Protein AF-C6DJ75-F1 (afdb_monomer_lite)

Secondary structure (DSSP, 8-state):
-------PPPPEEEEE-SSSHHHHHHHTEEEEEEETT---HHHHGGGG--TT-EEEEEETTEEEEEEEESSPPEEEEETTEEEEEEEEEEEEEEEEEE-STT-TTHHHHHHH--SSS-SB-TTSSB-TT-SEEEE-HHHHHHHHHHTTEEEETTEEEEPPB-TTS-BTTHHHHHTT--HHHHHHHHHHGGG--GGGGTPPPPSSEEEEETTEEE-HHHHHHHHTHHHHSSPPPGGGS--STTSHHHHHHHHTT-EEEE--S-TT--TT-EE-HHHHHHHH-TTS---TTSHHHHH-SEEEETTEEEEEEE----BTTB----EEBTT-EEEEE--TT--TTSHHHHHHHT--TTTS-EEEEEESSTTSPEEEEEEEEEEEE-TT--SSPEEEEEES-HHHHTTHHHHS-GGGSBPPP----------GGG-EEPPP-----------SSSHHHHHHHHHHHHHHHHH-HHHHHHHHHHHHHHHHHHHHHTT-HHHHTT-EE-TTT-TTSS-SEEEE-TT--EEEEEEEE-SS-TT------HHHHHHHHHTGGGEEEEEEEEEETTTTEEEEEEEES-HHHHS------------

Organism: Pectobacterium carotovorum subsp. carotovorum (strain PC1) (NCBI:txid561230)

Radius of gyration: 29.53 Å; chains: 1; bounding box: 73×80×86 Å

pLDDT: mean 77.32, std 18.32, range [25.02, 98.12]

InterPro domains:
  IPR021835 Domain of unknown function DUF3427 [PF11907] (266-400)
  IPR024975 Protein NO VEIN, C-terminal [PF13020] (475-569)
  IPR058807 ScoMcrA-like, N-terminal head domain [PF26345] (176-256)

Sequence (595 aa):
MKNKKGSQERQYFWVTNNESYHKEIPGGYLHSVVGIGTKNGYRETLNLVRENDVIFVCHAGYISDIGFAKTNAKHEIINGYNDYSVSVVFYSLKNPMRISKKSEHKNHLVAIKGKDYPPITIEGTPHQRSYISKINIDMATYIMACTSIYLDANKVINIKKDKVGRVSDFEKFLSKLTDSHVIQTLNQFPNISFENYCYKHSSTYDLIYDGKRYAPKQVLGFSVKHIINRPLVSSEFSGGDDSISFSVLRNLGFEIILKTANESLSVNNKYNREEICNLFEPNYKFTPQSGKWGVSGIVKIDKDVVFIVTLEKPHEGNPYGDSLSDDGLLNWKTQTKMSINDEFVQRLIGHDHNTSNIHLFLRYNKKDKYSYLGLLRYEWHNGNSSNPVHFKWRLINSVISRKLNDLFDSSNLVHSIPLVSDADDFDPANFFLKEEENNRKYKERTSTVYKSQREISEIDRAAADERNSNLGSQGELLVLHYEKNELIKAGRADLAEKVKQVSEMNCAAGYDILSFDSDGNEKYIEVKTTMGGKNTVFYISENEVKVSKACEEKYFIYRVYNFDVKNKTYQLFTQKGAVELNFTLSPVSYRAAIL

Structure (mmCIF, N/CA/C/O backbone):
data_AF-C6DJ75-F1
#
_entry.id   AF-C6DJ75-F1
#
loop_
_atom_site.group_PDB
_atom_site.id
_atom_site.type_symbol
_atom_site.label_atom_id
_atom_site.label_alt_id
_atom_site.label_comp_id
_atom_site.label_asym_id
_atom_site.label_entity_id
_atom_site.label_seq_id
_atom_site.pdbx_PDB_ins_code
_atom_site.Cartn_x
_atom_site.Cartn_y
_atom_site.Cartn_z
_atom_site.occupancy
_atom_site.B_iso_or_equiv
_atom_site.auth_seq_id
_atom_site.auth_comp_id
_atom_site.auth_asym_id
_atom_site.auth_atom_id
_atom_site.pdbx_PDB_model_num
ATOM 1 N N . MET A 1 1 ? 21.370 -39.497 -5.567 1.00 35.75 1 MET A N 1
ATOM 2 C CA . MET A 1 1 ? 21.537 -38.048 -5.320 1.00 35.75 1 MET A CA 1
ATOM 3 C C . MET A 1 1 ? 22.051 -37.379 -6.591 1.00 35.75 1 MET A C 1
ATOM 5 O O . MET A 1 1 ? 23.229 -37.487 -6.893 1.00 35.75 1 MET A O 1
ATOM 9 N N . LYS A 1 2 ? 21.169 -36.763 -7.390 1.00 30.33 2 LYS A N 1
ATOM 10 C CA . LYS A 1 2 ? 21.578 -35.882 -8.497 1.00 30.33 2 LYS A CA 1
ATOM 11 C C . LYS A 1 2 ? 21.629 -34.462 -7.938 1.00 30.33 2 LYS A C 1
ATOM 13 O O . LYS A 1 2 ? 20.592 -33.946 -7.530 1.00 30.33 2 LYS A O 1
ATOM 18 N N . ASN A 1 3 ? 22.818 -33.864 -7.897 1.00 28.31 3 ASN A N 1
ATOM 19 C CA . ASN A 1 3 ? 23.000 -32.447 -7.594 1.00 28.31 3 ASN A CA 1
ATOM 20 C C . ASN A 1 3 ? 22.128 -31.621 -8.550 1.00 28.31 3 ASN A C 1
ATOM 22 O O . ASN A 1 3 ? 22.396 -31.571 -9.752 1.00 28.31 3 ASN A O 1
ATOM 26 N N . LYS A 1 4 ? 21.071 -30.986 -8.026 1.00 36.44 4 LYS A N 1
ATOM 27 C CA . LYS A 1 4 ? 20.391 -29.892 -8.724 1.00 36.44 4 LYS A CA 1
ATOM 28 C C . LYS A 1 4 ? 21.443 -28.799 -8.917 1.00 36.44 4 LYS A C 1
ATOM 30 O O . LYS A 1 4 ? 21.875 -28.198 -7.938 1.00 36.44 4 LYS A O 1
ATOM 35 N N . LYS A 1 5 ? 21.877 -28.567 -10.163 1.00 36.12 5 LYS A N 1
ATOM 36 C CA . LYS A 1 5 ? 22.547 -27.317 -10.551 1.00 36.12 5 LYS A CA 1
ATOM 37 C C . LYS A 1 5 ? 21.705 -26.181 -9.967 1.00 36.12 5 LYS A C 1
ATOM 39 O O . LYS A 1 5 ? 20.521 -26.103 -10.290 1.00 36.12 5 LYS A O 1
ATOM 44 N N . GLY A 1 6 ? 22.278 -25.383 -9.067 1.00 33.84 6 GLY A N 1
ATOM 45 C CA . GLY A 1 6 ? 21.591 -24.227 -8.499 1.00 33.84 6 GLY A CA 1
ATOM 46 C C . GLY A 1 6 ? 21.081 -23.363 -9.645 1.00 33.84 6 GLY A C 1
ATOM 47 O O . GLY A 1 6 ? 21.871 -22.929 -10.482 1.00 33.84 6 GLY A O 1
ATOM 48 N N . SER A 1 7 ? 19.763 -23.190 -9.742 1.00 45.19 7 SER A N 1
ATOM 49 C CA . SER A 1 7 ? 19.177 -22.255 -10.694 1.00 45.19 7 SER A CA 1
ATOM 50 C C . SER A 1 7 ? 19.703 -20.873 -10.336 1.00 45.19 7 SER A C 1
ATOM 52 O O . SER A 1 7 ? 19.435 -20.379 -9.241 1.00 45.19 7 SER A O 1
ATOM 54 N N . GLN A 1 8 ? 20.507 -20.290 -11.216 1.00 59.53 8 GLN A N 1
ATOM 55 C CA . GLN A 1 8 ? 21.030 -18.948 -11.024 1.00 59.53 8 GLN A CA 1
ATOM 56 C C . GLN A 1 8 ? 19.851 -17.971 -10.913 1.00 59.53 8 GLN A C 1
ATOM 58 O O . GLN A 1 8 ? 18.874 -18.097 -11.651 1.00 59.53 8 GLN A O 1
ATOM 63 N N . GLU A 1 9 ? 19.910 -17.053 -9.950 1.00 76.81 9 GLU A N 1
ATOM 64 C CA . GLU A 1 9 ? 18.814 -16.122 -9.686 1.00 76.81 9 GLU A CA 1
ATOM 65 C C . GLU A 1 9 ? 18.582 -15.210 -10.900 1.00 76.81 9 GLU A C 1
ATOM 67 O O . GLU A 1 9 ? 19.518 -14.602 -11.429 1.00 76.81 9 GLU A O 1
ATOM 72 N N . ARG A 1 10 ? 17.326 -15.162 -11.356 1.00 86.88 10 ARG A N 1
ATOM 73 C CA . ARG A 1 10 ? 16.880 -14.383 -12.515 1.00 86.88 10 ARG A CA 1
ATOM 74 C C . ARG A 1 10 ? 17.125 -12.892 -12.295 1.00 86.88 10 ARG A C 1
ATOM 76 O O . ARG A 1 10 ? 16.773 -12.358 -11.242 1.00 86.88 10 ARG A O 1
ATOM 83 N N . GLN A 1 11 ? 17.663 -12.214 -13.304 1.00 95.38 11 GLN A N 1
ATOM 84 C CA . GLN A 1 11 ? 17.897 -10.773 -13.275 1.00 95.38 11 GLN A CA 1
ATOM 85 C C . GLN A 1 11 ? 16.790 -10.006 -14.000 1.00 95.38 11 GLN A C 1
ATOM 87 O O . GLN A 1 11 ? 16.045 -10.548 -14.821 1.00 95.38 11 GLN A O 1
ATOM 92 N N . TYR A 1 12 ? 16.700 -8.718 -13.674 1.00 97.12 12 TYR A N 1
ATOM 93 C CA . TYR A 1 12 ? 15.706 -7.806 -14.217 1.00 97.12 12 TYR A CA 1
ATOM 94 C C . TYR A 1 12 ? 16.401 -6.609 -14.846 1.00 97.12 12 TYR A C 1
ATOM 96 O O . TYR A 1 12 ? 17.320 -6.019 -14.268 1.00 97.12 12 TYR A O 1
ATOM 104 N N . PHE A 1 13 ? 15.931 -6.237 -16.026 1.00 97.62 13 PHE A N 1
ATOM 105 C CA 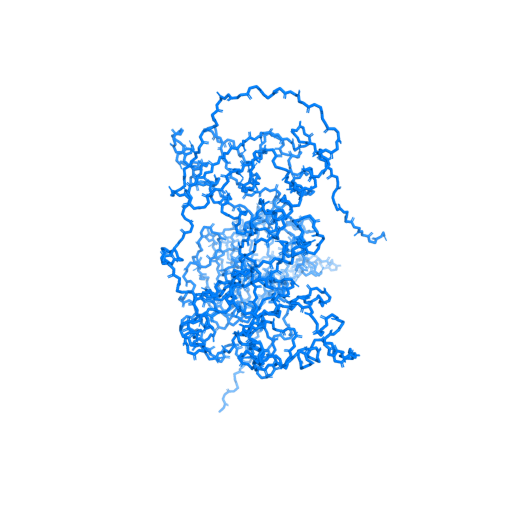. PHE A 1 13 ? 16.444 -5.125 -16.800 1.00 97.62 13 PHE A CA 1
ATOM 106 C C . PHE A 1 13 ? 15.311 -4.196 -17.205 1.00 97.62 13 PHE A C 1
ATOM 108 O O . PHE A 1 13 ? 14.163 -4.605 -17.370 1.00 97.62 13 PHE A O 1
ATOM 115 N N . TRP A 1 14 ? 15.661 -2.935 -17.383 1.00 97.25 14 TRP A N 1
ATOM 116 C CA . TRP A 1 14 ? 14.820 -1.904 -17.955 1.00 97.25 14 TRP A CA 1
ATOM 117 C C . TRP A 1 14 ? 15.489 -1.407 -19.224 1.00 97.25 14 TRP A C 1
ATOM 119 O O . TRP A 1 14 ? 16.624 -0.938 -19.171 1.00 97.25 14 TRP A O 1
ATOM 129 N N . VAL A 1 15 ? 14.781 -1.457 -20.345 1.00 95.56 15 VAL A N 1
ATOM 130 C CA . VAL A 1 15 ? 15.218 -0.876 -21.613 1.00 95.56 15 VAL A CA 1
ATOM 131 C C . VAL A 1 15 ? 14.410 0.386 -21.878 1.00 95.56 15 VAL A C 1
ATOM 133 O O . VAL A 1 15 ? 13.183 0.347 -21.882 1.00 95.56 15 VAL A O 1
ATOM 136 N N . THR A 1 16 ? 15.086 1.505 -22.120 1.00 91.94 16 THR A N 1
ATOM 137 C CA . THR A 1 16 ? 14.445 2.728 -22.613 1.00 91.94 16 THR A CA 1
ATOM 138 C C . THR A 1 16 ? 14.680 2.798 -24.113 1.00 91.94 16 THR A C 1
ATOM 140 O O . THR A 1 16 ? 15.785 3.093 -24.563 1.00 91.94 16 THR A O 1
ATOM 143 N N . ASN A 1 17 ? 13.645 2.491 -24.894 1.00 77.12 17 ASN A N 1
ATOM 144 C CA . ASN A 1 17 ? 13.762 2.365 -26.340 1.00 77.12 17 ASN A CA 1
ATOM 145 C C . ASN A 1 17 ? 12.846 3.364 -27.048 1.00 77.12 17 ASN A C 1
ATOM 147 O O . ASN A 1 17 ? 11.678 3.081 -27.297 1.00 77.12 17 ASN A O 1
ATOM 151 N N . ASN A 1 18 ? 13.357 4.556 -27.355 1.00 71.06 18 ASN A N 1
ATOM 152 C CA . ASN A 1 18 ? 12.588 5.568 -28.089 1.00 71.06 18 ASN A CA 1
ATOM 153 C C . ASN A 1 18 ? 12.922 5.603 -29.587 1.00 71.06 18 ASN A C 1
ATOM 155 O O . ASN A 1 18 ? 12.056 5.944 -30.382 1.00 71.06 18 ASN A O 1
ATOM 159 N N . GLU A 1 19 ? 14.144 5.236 -29.979 1.00 74.69 19 GLU A N 1
ATOM 160 C CA . GLU A 1 19 ? 14.626 5.389 -31.360 1.00 74.69 19 GLU A CA 1
ATOM 161 C C . GLU A 1 19 ? 14.549 4.089 -32.173 1.00 74.69 19 GLU A C 1
ATOM 163 O O . GLU A 1 19 ? 14.217 4.119 -33.358 1.00 74.69 19 GLU A O 1
ATOM 168 N N . SER A 1 20 ? 14.828 2.936 -31.555 1.00 81.38 20 SER A N 1
ATOM 169 C CA . SER A 1 20 ? 14.915 1.639 -32.239 1.00 81.38 20 SER A CA 1
ATOM 170 C C . SER A 1 20 ? 13.761 0.687 -31.914 1.00 81.38 20 SER A C 1
ATOM 172 O O . SER A 1 20 ? 13.741 -0.433 -32.425 1.00 81.38 20 SER A O 1
ATOM 174 N N . TYR A 1 21 ? 12.756 1.135 -31.153 1.00 85.12 21 TYR A N 1
ATOM 175 C CA . TYR A 1 21 ? 11.624 0.319 -30.693 1.00 85.12 21 TYR A CA 1
ATOM 176 C C . TYR A 1 21 ? 10.933 -0.423 -31.838 1.00 85.12 21 TYR A C 1
ATOM 178 O O . TYR A 1 21 ? 10.767 -1.639 -31.781 1.00 85.12 21 TYR A O 1
ATOM 186 N N . HIS A 1 22 ? 10.606 0.294 -32.917 1.00 84.19 22 HIS A N 1
ATOM 187 C CA . HIS A 1 22 ? 9.906 -0.256 -34.083 1.00 84.19 22 HIS A CA 1
ATOM 188 C C . HIS A 1 22 ? 10.720 -1.295 -34.872 1.00 84.19 22 HIS A C 1
ATOM 190 O O . HIS A 1 22 ? 10.166 -1.954 -35.748 1.00 84.19 22 HIS A O 1
ATOM 196 N N . LYS A 1 23 ? 12.017 -1.447 -34.578 1.00 89.94 23 LYS A N 1
ATOM 197 C CA . LYS A 1 23 ? 12.890 -2.467 -35.172 1.00 89.94 23 LYS A CA 1
ATOM 198 C C . LYS A 1 23 ? 13.164 -3.604 -34.188 1.00 89.94 23 LYS A C 1
ATOM 200 O O . LYS A 1 23 ? 12.959 -4.764 -34.524 1.00 89.94 23 LYS A O 1
ATOM 205 N N . GLU A 1 24 ? 13.590 -3.267 -32.974 1.00 92.44 24 GLU A N 1
ATOM 206 C CA . GLU A 1 24 ? 14.048 -4.224 -31.959 1.00 92.44 24 GLU A CA 1
ATOM 207 C C . GLU A 1 24 ? 12.913 -5.077 -31.384 1.00 92.44 24 GLU A C 1
ATOM 209 O O . GLU A 1 24 ? 13.029 -6.302 -31.328 1.00 92.44 24 GLU A O 1
ATOM 214 N N . ILE A 1 25 ? 11.790 -4.457 -31.001 1.00 92.69 25 ILE A N 1
ATOM 215 C CA . ILE A 1 25 ? 10.705 -5.179 -30.323 1.00 92.69 25 ILE A CA 1
ATOM 216 C C . ILE A 1 25 ? 9.987 -6.139 -31.283 1.00 92.69 25 ILE A C 1
ATOM 218 O O . ILE A 1 25 ? 9.894 -7.323 -30.951 1.00 92.69 25 ILE A O 1
ATOM 222 N N . PRO A 1 26 ? 9.571 -5.722 -32.500 1.00 92.00 26 PRO A N 1
ATOM 223 C CA . PRO A 1 26 ? 9.036 -6.659 -33.490 1.00 92.00 26 PRO A CA 1
ATOM 224 C C . PRO A 1 26 ? 10.080 -7.667 -33.989 1.00 92.00 26 PRO A C 1
ATOM 226 O O . PRO A 1 26 ? 9.729 -8.796 -34.321 1.00 92.00 26 PRO A O 1
ATOM 229 N N . GLY A 1 27 ? 11.359 -7.272 -34.040 1.00 93.38 27 GLY A N 1
ATOM 230 C CA . GLY A 1 27 ? 12.465 -8.130 -34.466 1.00 93.38 27 GLY A CA 1
ATOM 231 C C . GLY A 1 27 ? 12.884 -9.185 -33.438 1.00 93.38 27 GLY A C 1
ATOM 232 O O . GLY A 1 27 ? 13.605 -10.116 -33.792 1.00 93.38 27 GLY A O 1
ATOM 233 N N . GLY A 1 28 ? 12.448 -9.067 -32.179 1.00 96.38 28 GLY A N 1
ATOM 234 C CA . GLY A 1 28 ? 12.767 -10.032 -31.126 1.00 96.38 28 GLY A CA 1
ATOM 235 C C . GLY A 1 28 ? 14.237 -10.016 -30.701 1.00 96.38 28 GLY A C 1
ATOM 236 O O . GLY A 1 28 ? 14.830 -11.069 -30.436 1.00 96.38 28 GLY A O 1
ATOM 237 N N . TYR A 1 29 ? 14.856 -8.835 -30.661 1.00 96.31 29 TYR A N 1
ATOM 238 C CA . TYR A 1 29 ? 16.245 -8.685 -30.233 1.00 96.31 29 TYR A CA 1
ATOM 239 C C . TYR A 1 29 ? 16.504 -7.340 -29.549 1.00 96.31 29 TYR A C 1
ATOM 241 O O . TYR A 1 29 ? 15.742 -6.391 -29.698 1.00 96.31 29 TYR A O 1
ATOM 249 N N . LEU A 1 30 ? 17.611 -7.268 -28.813 1.00 96.50 30 LEU A N 1
ATOM 250 C CA . LEU A 1 30 ? 18.224 -6.028 -28.338 1.00 96.50 30 LEU A CA 1
ATOM 251 C C . LEU A 1 30 ? 19.648 -5.942 -28.878 1.00 96.50 30 LEU A C 1
ATOM 253 O O . LEU A 1 30 ? 20.324 -6.969 -29.000 1.00 96.50 30 LEU A O 1
ATOM 257 N N . HIS A 1 31 ? 20.101 -4.731 -29.192 1.00 94.75 31 HIS A N 1
ATOM 258 C CA . HIS A 1 31 ? 21.399 -4.493 -29.817 1.00 94.75 31 HIS A CA 1
ATOM 259 C C . HIS A 1 31 ? 22.037 -3.196 -29.319 1.00 94.75 31 HIS A C 1
ATOM 261 O O . HIS A 1 31 ? 21.387 -2.156 -29.218 1.00 94.75 31 HIS A O 1
ATOM 267 N N . SER A 1 32 ? 23.327 -3.241 -28.994 1.00 92.81 32 SER A N 1
ATOM 268 C CA . SER A 1 32 ? 24.076 -2.057 -28.583 1.00 92.81 32 SER A CA 1
ATOM 269 C C . SER A 1 32 ? 25.508 -2.081 -29.083 1.00 92.81 32 SER A C 1
ATOM 271 O O . SER A 1 32 ? 26.167 -3.111 -29.041 1.00 92.81 32 SER A O 1
ATOM 273 N N . VAL A 1 33 ? 26.007 -0.911 -29.480 1.00 91.00 33 VAL A N 1
ATOM 274 C CA . VAL A 1 33 ? 27.372 -0.725 -29.979 1.00 91.00 33 VAL A CA 1
ATOM 275 C C . VAL A 1 33 ? 28.082 0.337 -29.139 1.00 91.00 33 VAL A C 1
ATOM 277 O O . VAL A 1 33 ? 27.507 1.393 -28.856 1.00 91.00 33 VAL A O 1
ATOM 280 N N . VAL A 1 34 ? 29.322 0.062 -28.727 1.00 89.94 34 VAL A N 1
ATOM 281 C CA . VAL A 1 34 ? 30.150 0.948 -27.888 1.00 89.94 34 VAL A CA 1
ATOM 282 C C . VAL A 1 34 ? 31.573 1.014 -28.439 1.00 89.94 34 VAL A C 1
ATOM 284 O O . VAL A 1 34 ? 32.196 -0.016 -28.674 1.00 89.94 34 VAL A O 1
ATOM 287 N N . GLY A 1 35 ? 32.115 2.216 -28.646 1.00 87.25 35 GLY A N 1
ATOM 288 C CA . GLY A 1 35 ? 33.478 2.385 -29.166 1.00 87.25 35 GLY A CA 1
ATOM 289 C C . GLY A 1 35 ? 34.538 1.822 -28.216 1.00 87.25 35 GLY A C 1
ATOM 290 O O . GLY A 1 35 ? 34.429 1.974 -26.996 1.00 87.25 35 GLY A O 1
ATOM 291 N N . ILE A 1 36 ? 35.583 1.192 -28.755 1.00 81.69 36 ILE A N 1
ATOM 292 C CA . ILE A 1 36 ? 36.700 0.695 -27.940 1.00 81.69 36 ILE A CA 1
ATOM 293 C C . ILE A 1 36 ? 37.377 1.869 -27.214 1.00 81.69 36 ILE A C 1
ATOM 295 O O . ILE A 1 36 ? 37.662 2.906 -27.806 1.00 81.69 36 ILE A O 1
ATOM 299 N N . GLY A 1 37 ? 37.606 1.717 -25.906 1.00 73.44 37 GLY A N 1
ATOM 300 C CA . GLY A 1 37 ? 38.179 2.764 -25.049 1.00 73.44 37 GLY A CA 1
ATOM 301 C C . GLY A 1 37 ? 37.172 3.808 -24.549 1.00 73.44 37 GLY A C 1
ATOM 302 O O . GLY A 1 37 ? 37.518 4.613 -23.685 1.00 73.44 37 GLY A O 1
ATOM 303 N N . THR A 1 38 ? 35.920 3.776 -25.019 1.00 74.50 38 THR A N 1
ATOM 304 C CA . THR A 1 38 ? 34.827 4.591 -24.468 1.00 74.50 38 THR A CA 1
ATOM 305 C C . THR A 1 38 ? 34.076 3.805 -23.396 1.00 74.50 38 THR A C 1
ATOM 307 O O . THR A 1 38 ? 33.779 2.632 -23.594 1.00 74.50 38 THR A O 1
ATOM 310 N N . LYS A 1 39 ? 33.766 4.435 -22.256 1.00 71.81 39 LYS A N 1
ATOM 311 C CA . LYS A 1 39 ? 32.900 3.840 -21.225 1.00 71.81 39 LYS A CA 1
ATOM 312 C C . LYS A 1 39 ? 31.487 4.382 -21.384 1.00 71.81 39 LYS A C 1
ATOM 314 O O . LYS A 1 39 ? 31.267 5.586 -21.241 1.00 71.81 39 LYS A O 1
ATOM 319 N N . ASN A 1 40 ? 30.530 3.505 -21.656 1.00 76.94 40 ASN A N 1
ATOM 320 C CA . ASN A 1 40 ? 29.111 3.833 -21.689 1.00 76.94 40 ASN A CA 1
ATOM 321 C C . ASN A 1 40 ? 28.350 2.751 -20.931 1.00 76.94 40 ASN A C 1
ATOM 323 O O . ASN A 1 40 ? 27.786 1.831 -21.526 1.00 76.94 40 ASN A O 1
ATOM 327 N N . GLY A 1 41 ? 28.318 2.886 -19.604 1.00 82.75 41 GLY A N 1
ATOM 328 C CA . GLY A 1 41 ? 27.811 1.817 -18.753 1.00 82.75 41 GLY A CA 1
ATOM 329 C C . GLY A 1 41 ? 26.351 1.439 -19.004 1.00 82.75 41 GLY A C 1
ATOM 330 O O . GLY A 1 41 ? 26.005 0.283 -18.794 1.00 82.75 41 GLY A O 1
ATOM 331 N N . TYR A 1 42 ? 25.511 2.332 -19.547 1.00 90.19 42 TYR A N 1
ATOM 332 C CA . TYR A 1 42 ? 24.159 1.954 -19.981 1.00 90.19 42 TYR A CA 1
ATOM 333 C C . TYR A 1 42 ? 24.182 0.990 -21.172 1.00 90.19 42 TYR A C 1
ATOM 335 O O . TYR A 1 42 ? 23.464 0.001 -21.175 1.00 90.19 42 TYR A O 1
ATOM 343 N N . ARG A 1 43 ? 24.994 1.249 -22.202 1.00 90.50 43 ARG A N 1
ATOM 344 C CA . ARG A 1 43 ? 25.051 0.376 -23.388 1.00 90.50 43 ARG A CA 1
ATOM 345 C C . ARG A 1 43 ? 25.789 -0.933 -23.103 1.00 90.50 43 ARG A C 1
ATOM 347 O O . ARG A 1 43 ? 25.332 -1.993 -23.517 1.00 90.50 43 ARG A O 1
ATOM 354 N N . GLU A 1 44 ? 26.867 -0.868 -22.325 1.00 91.81 44 GLU A N 1
ATOM 355 C CA . GLU A 1 44 ? 27.654 -2.038 -21.909 1.00 91.81 44 GLU A CA 1
ATOM 356 C C . GLU A 1 44 ? 26.862 -2.979 -20.983 1.00 91.81 44 GLU A C 1
ATOM 358 O O . GLU A 1 44 ? 27.127 -4.181 -20.952 1.00 91.81 44 GLU A O 1
ATOM 363 N N . THR A 1 45 ? 25.843 -2.468 -20.273 1.00 93.88 45 THR A N 1
ATOM 364 C CA . THR A 1 45 ? 24.957 -3.279 -19.417 1.00 93.88 45 THR A CA 1
ATOM 365 C C . THR A 1 45 ? 24.249 -4.394 -20.194 1.00 93.88 45 THR A C 1
ATOM 367 O O . THR A 1 45 ? 23.931 -5.423 -19.596 1.00 93.88 45 THR A O 1
ATOM 370 N N . LEU A 1 46 ? 24.060 -4.263 -21.517 1.00 94.81 46 LEU A N 1
ATOM 371 C CA . LEU A 1 46 ? 23.471 -5.329 -22.337 1.00 94.81 46 LEU A CA 1
ATOM 372 C C . LEU A 1 46 ? 24.274 -6.636 -22.244 1.00 94.81 46 LEU A C 1
ATOM 374 O O . LEU A 1 46 ? 23.684 -7.711 -22.238 1.00 94.81 46 LEU A O 1
ATOM 378 N N . ASN A 1 47 ? 25.596 -6.549 -22.079 1.00 95.31 47 ASN A N 1
ATOM 379 C CA . ASN A 1 47 ? 26.478 -7.709 -21.942 1.00 95.31 47 ASN A CA 1
ATOM 380 C C . ASN A 1 47 ? 26.212 -8.539 -20.671 1.00 95.31 47 ASN A C 1
ATOM 382 O O . ASN A 1 47 ? 26.665 -9.674 -20.549 1.00 95.31 47 ASN A O 1
ATOM 386 N N . LEU A 1 48 ? 25.504 -7.971 -19.691 1.00 94.88 48 LEU A N 1
ATOM 387 C CA . LEU A 1 48 ? 25.180 -8.657 -18.441 1.00 94.88 48 LEU A CA 1
ATOM 388 C C . LEU A 1 48 ? 23.952 -9.565 -18.562 1.00 94.88 48 LEU A C 1
ATOM 390 O O . LEU A 1 48 ? 23.735 -10.378 -17.663 1.00 94.88 48 LEU A O 1
ATOM 394 N N . VAL A 1 49 ? 23.165 -9.424 -19.634 1.00 96.56 49 VAL A N 1
ATOM 395 C CA . VAL A 1 49 ? 21.916 -10.164 -19.837 1.00 96.56 49 VAL A CA 1
ATOM 396 C C . VAL A 1 49 ? 22.199 -11.641 -20.098 1.00 96.56 49 VAL A C 1
ATOM 398 O O . VAL A 1 49 ? 23.036 -12.011 -20.929 1.00 96.56 49 VAL A O 1
ATOM 401 N N . ARG A 1 50 ? 21.465 -12.498 -19.394 1.00 96.69 50 ARG A N 1
ATOM 402 C CA . ARG A 1 50 ? 21.548 -13.956 -19.468 1.00 96.69 50 ARG A CA 1
ATOM 403 C C . ARG A 1 50 ? 20.233 -14.547 -19.940 1.00 96.69 50 ARG A C 1
ATOM 405 O O . ARG A 1 50 ? 19.175 -13.927 -19.860 1.00 96.69 50 ARG A O 1
ATOM 412 N N . GLU A 1 51 ? 20.299 -15.786 -20.403 1.00 95.19 51 GLU A N 1
ATOM 413 C CA . GLU A 1 51 ? 19.109 -16.556 -20.741 1.00 95.19 51 GLU A CA 1
ATOM 414 C C . GLU A 1 51 ? 18.120 -16.593 -19.558 1.00 95.19 51 GLU A C 1
ATOM 416 O O . GLU A 1 51 ? 18.498 -16.890 -18.424 1.00 95.19 51 GLU A O 1
ATOM 421 N N . ASN A 1 52 ? 16.838 -16.352 -19.845 1.00 93.12 52 ASN A N 1
ATOM 422 C CA . ASN A 1 52 ? 15.716 -16.263 -18.899 1.00 93.12 52 ASN A CA 1
ATOM 423 C C . ASN A 1 52 ? 15.646 -14.998 -18.031 1.00 93.12 52 ASN A C 1
ATOM 425 O O . ASN A 1 52 ? 14.750 -14.920 -17.180 1.00 93.12 52 ASN A O 1
ATOM 429 N N . ASP A 1 53 ? 16.519 -14.014 -18.251 1.00 97.12 53 ASP A N 1
ATOM 430 C CA . ASP A 1 53 ? 16.369 -12.694 -17.638 1.00 97.12 53 ASP A CA 1
ATOM 431 C C . ASP A 1 53 ? 15.151 -11.952 -18.198 1.00 97.12 53 ASP A C 1
ATOM 433 O O . ASP A 1 53 ? 14.717 -12.168 -19.336 1.00 97.12 53 ASP A O 1
ATOM 437 N N . VAL A 1 54 ? 14.586 -11.080 -17.365 1.00 97.94 54 VAL A N 1
ATOM 438 C CA . VAL A 1 54 ? 13.358 -10.332 -17.652 1.00 97.94 54 VAL A CA 1
ATOM 439 C C . VAL A 1 54 ? 13.699 -8.901 -18.020 1.00 97.94 54 VAL A C 1
ATOM 441 O O . VAL A 1 54 ? 14.492 -8.249 -17.346 1.00 97.94 54 VAL A O 1
ATOM 444 N N . ILE A 1 55 ? 13.065 -8.398 -19.071 1.00 98.12 55 ILE A N 1
ATOM 445 C CA . ILE A 1 55 ? 13.328 -7.073 -19.623 1.00 98.12 55 ILE A CA 1
ATOM 446 C C . ILE A 1 55 ? 12.019 -6.292 -19.685 1.00 98.12 55 ILE A C 1
ATOM 448 O O . ILE A 1 55 ? 11.129 -6.645 -20.448 1.00 98.12 55 ILE A O 1
ATOM 452 N N . PHE A 1 56 ? 11.894 -5.214 -18.922 1.00 98.06 56 PHE A N 1
ATOM 453 C CA . PHE A 1 56 ? 10.795 -4.259 -19.061 1.00 98.06 56 PHE A CA 1
ATOM 454 C C . PHE A 1 56 ? 11.159 -3.210 -20.106 1.00 98.06 56 PHE A C 1
ATOM 456 O O . PHE A 1 56 ? 12.250 -2.642 -20.049 1.00 98.06 56 PHE A O 1
ATOM 463 N N . VAL A 1 57 ? 10.260 -2.933 -21.046 1.00 97.06 57 VAL A N 1
ATOM 464 C CA . VAL A 1 57 ? 10.506 -1.973 -22.128 1.00 97.06 57 VAL A CA 1
ATOM 465 C C . VAL A 1 57 ? 9.697 -0.714 -21.887 1.00 97.06 57 VAL A C 1
ATOM 467 O O . VAL A 1 57 ? 8.468 -0.746 -21.858 1.00 97.06 57 VAL A O 1
ATOM 470 N N . CYS A 1 58 ? 10.408 0.398 -21.733 1.00 95.06 58 CYS A N 1
ATOM 471 C CA . CYS A 1 58 ? 9.852 1.733 -21.669 1.00 95.06 58 CYS A CA 1
ATOM 472 C C . CYS A 1 58 ? 9.960 2.417 -23.037 1.00 95.06 58 CYS A C 1
ATOM 474 O O . CYS A 1 58 ? 11.063 2.718 -23.500 1.00 95.06 58 CYS A O 1
ATOM 476 N N . HIS A 1 59 ? 8.818 2.727 -23.641 1.00 90.69 59 HIS A N 1
ATOM 477 C CA . HIS A 1 59 ? 8.702 3.462 -24.898 1.00 90.69 59 HIS A CA 1
ATOM 478 C C . HIS A 1 59 ? 7.702 4.608 -24.744 1.00 90.69 59 HIS A C 1
ATOM 480 O O . HIS A 1 59 ? 6.658 4.445 -24.114 1.00 90.69 59 HIS A O 1
ATOM 486 N N . ALA A 1 60 ? 8.032 5.793 -25.268 1.00 88.75 60 ALA A N 1
ATOM 487 C CA . ALA A 1 60 ? 7.163 6.977 -25.215 1.00 88.75 60 ALA A CA 1
ATOM 488 C C . ALA A 1 60 ? 6.652 7.327 -23.795 1.00 88.75 60 ALA A C 1
ATOM 490 O O . ALA A 1 60 ? 5.560 7.865 -23.614 1.00 88.75 60 ALA A O 1
ATOM 491 N N . GLY A 1 61 ? 7.453 7.022 -22.766 1.00 89.94 61 GLY A N 1
ATOM 492 C CA . GLY A 1 61 ? 7.092 7.252 -21.365 1.00 89.94 61 GLY A CA 1
ATOM 493 C C . GLY A 1 61 ? 6.123 6.224 -20.778 1.00 89.94 61 GLY A C 1
ATOM 494 O O . GLY A 1 61 ? 5.503 6.514 -19.758 1.00 89.94 61 GLY A O 1
ATOM 495 N N . TYR A 1 62 ? 5.989 5.042 -21.376 1.00 94.12 62 TYR A N 1
ATOM 496 C CA . TYR A 1 62 ? 5.206 3.933 -20.837 1.00 94.12 62 TYR A CA 1
ATOM 497 C C . TYR A 1 62 ? 6.038 2.663 -20.786 1.00 94.12 62 TYR A C 1
ATOM 499 O O . TYR A 1 62 ? 6.695 2.325 -21.765 1.00 94.12 62 TYR A O 1
ATOM 507 N N . ILE A 1 63 ? 5.953 1.926 -19.680 1.00 96.62 63 ILE A N 1
ATOM 508 C CA . ILE A 1 63 ? 6.319 0.511 -19.685 1.00 96.62 63 ILE A CA 1
ATOM 509 C C . ILE A 1 63 ? 5.168 -0.245 -20.337 1.00 96.62 63 ILE A C 1
ATOM 511 O O . ILE A 1 63 ? 4.126 -0.444 -19.709 1.00 96.62 63 ILE A O 1
ATOM 515 N N . SER A 1 64 ? 5.343 -0.600 -21.605 1.00 95.06 64 SER A N 1
ATOM 516 C CA . SER A 1 64 ? 4.305 -1.197 -22.451 1.00 95.06 64 SER A CA 1
ATOM 517 C C . SER A 1 64 ? 4.537 -2.672 -22.734 1.00 95.06 64 SER A C 1
ATOM 519 O O . SER A 1 64 ? 3.577 -3.392 -22.988 1.00 95.06 64 SER A O 1
ATOM 521 N N . ASP A 1 65 ? 5.783 -3.135 -22.666 1.00 96.94 65 ASP A N 1
ATOM 522 C CA . ASP A 1 65 ? 6.148 -4.494 -23.050 1.00 96.94 65 ASP A CA 1
ATOM 523 C C . ASP A 1 65 ? 7.091 -5.124 -22.025 1.00 96.94 65 ASP A C 1
ATOM 525 O O . ASP A 1 65 ? 7.825 -4.448 -21.295 1.00 96.94 65 ASP A O 1
ATOM 529 N N . ILE A 1 66 ? 7.070 -6.450 -21.989 1.00 97.81 66 ILE A N 1
ATOM 530 C CA . ILE A 1 66 ? 7.960 -7.278 -21.184 1.00 97.81 66 ILE A CA 1
ATOM 531 C C . ILE A 1 66 ? 8.580 -8.363 -22.063 1.00 97.81 66 ILE A C 1
ATOM 533 O O . ILE A 1 66 ? 7.900 -8.996 -22.866 1.00 97.81 66 ILE A O 1
ATOM 537 N N . GLY A 1 67 ? 9.880 -8.574 -21.922 1.00 97.19 67 GLY A N 1
ATOM 538 C CA . GLY A 1 67 ? 10.664 -9.527 -22.689 1.00 97.19 67 GLY A CA 1
ATOM 539 C C . GLY A 1 67 ? 11.333 -10.575 -21.813 1.00 97.19 67 GLY A C 1
ATOM 540 O O . GLY A 1 67 ? 11.663 -10.311 -20.657 1.00 97.19 67 GLY A O 1
ATOM 541 N N . PHE A 1 68 ? 11.569 -11.751 -22.389 1.00 97.62 68 PHE A N 1
ATOM 542 C CA . PHE A 1 68 ? 12.401 -12.798 -21.797 1.00 97.62 68 PHE A CA 1
ATOM 543 C C . PHE A 1 68 ? 13.570 -13.099 -22.727 1.00 97.62 68 PHE A C 1
ATOM 545 O O . PHE A 1 68 ? 13.360 -13.464 -23.891 1.00 97.62 68 PHE A O 1
ATOM 552 N N . ALA A 1 69 ? 14.790 -12.956 -22.217 1.00 97.12 69 ALA A N 1
ATOM 553 C CA . ALA A 1 69 ? 15.998 -13.257 -22.971 1.00 97.12 69 ALA A CA 1
ATOM 554 C C . ALA A 1 69 ? 16.064 -14.754 -23.317 1.00 97.12 69 ALA A C 1
ATOM 556 O O . ALA A 1 69 ? 15.921 -15.621 -22.452 1.00 97.12 69 ALA A O 1
ATOM 557 N N . LYS A 1 70 ? 16.270 -15.061 -24.599 1.00 96.25 70 LYS A N 1
ATOM 558 C CA . LYS A 1 70 ? 16.404 -16.424 -25.139 1.00 96.25 70 LYS A CA 1
ATOM 559 C C . LYS A 1 70 ? 17.837 -16.921 -25.166 1.00 96.25 70 LYS A C 1
ATOM 561 O O . LYS A 1 70 ? 18.062 -18.119 -25.283 1.00 96.25 70 LYS A O 1
ATOM 566 N N . THR A 1 71 ? 18.791 -16.007 -25.094 1.00 93.50 71 THR A N 1
ATOM 567 C CA . THR A 1 71 ? 20.218 -16.304 -25.112 1.00 93.50 71 THR A CA 1
ATOM 568 C C . THR A 1 71 ? 20.920 -15.428 -24.090 1.00 93.50 71 THR A C 1
ATOM 570 O O . THR A 1 71 ? 20.419 -14.365 -23.725 1.00 93.50 71 THR A O 1
ATOM 573 N N . ASN A 1 72 ? 22.118 -15.836 -23.679 1.00 96.56 72 ASN A N 1
ATOM 574 C CA . ASN A 1 72 ? 23.062 -14.884 -23.102 1.00 96.56 72 ASN A CA 1
ATOM 575 C C . ASN A 1 72 ? 23.414 -13.814 -24.144 1.00 96.56 72 ASN A C 1
ATOM 577 O O . ASN A 1 72 ? 23.311 -14.065 -25.354 1.00 96.56 72 ASN A O 1
ATOM 581 N N . ALA A 1 73 ? 23.838 -12.643 -23.678 1.00 96.19 73 ALA A N 1
ATOM 582 C CA . ALA A 1 73 ? 24.396 -11.627 -24.552 1.00 96.19 73 ALA A CA 1
ATOM 583 C C . ALA A 1 73 ? 25.609 -12.170 -25.311 1.00 96.19 73 ALA A C 1
ATOM 585 O O . ALA A 1 73 ? 26.498 -12.803 -24.737 1.00 96.19 73 ALA A O 1
ATOM 586 N N . LYS A 1 74 ? 25.622 -11.935 -26.621 1.00 96.56 74 LYS A N 1
ATOM 587 C CA . LYS A 1 74 ? 26.795 -12.135 -27.466 1.00 96.56 74 LYS A CA 1
ATOM 588 C C . LYS A 1 74 ? 27.596 -10.845 -27.478 1.00 96.56 74 LYS A C 1
ATOM 590 O O . LYS A 1 74 ? 27.005 -9.772 -27.574 1.00 96.56 74 LYS A O 1
ATOM 595 N N . HIS A 1 75 ? 28.915 -10.972 -27.397 1.00 95.19 75 HIS A N 1
ATOM 596 C CA . HIS A 1 75 ? 29.858 -9.865 -27.496 1.00 95.19 75 HIS A CA 1
ATOM 597 C C . HIS A 1 75 ? 30.876 -10.174 -28.585 1.00 95.19 75 HIS A C 1
ATOM 599 O O . HIS A 1 75 ? 31.563 -11.194 -28.521 1.00 95.19 75 HIS A O 1
ATOM 605 N N . GLU A 1 76 ? 30.969 -9.286 -29.566 1.00 95.12 76 GLU A N 1
ATOM 606 C CA . GLU A 1 76 ? 31.944 -9.353 -30.650 1.00 95.12 76 GLU A CA 1
ATOM 607 C C . GLU A 1 76 ? 32.619 -7.986 -30.829 1.00 95.12 76 GLU A C 1
ATOM 609 O O . GLU A 1 76 ? 32.073 -6.947 -30.453 1.00 95.12 76 GLU A O 1
ATOM 614 N N . ILE A 1 77 ? 33.831 -7.976 -31.387 1.00 92.06 77 ILE A N 1
ATOM 615 C CA . ILE A 1 77 ? 34.511 -6.738 -31.776 1.00 92.06 77 ILE A CA 1
ATOM 616 C C . ILE A 1 77 ? 34.403 -6.597 -33.292 1.00 92.06 77 ILE A C 1
ATOM 618 O O . ILE A 1 77 ? 34.991 -7.386 -34.031 1.00 92.06 77 ILE A O 1
ATOM 622 N N . ILE A 1 78 ? 33.675 -5.581 -33.752 1.00 91.81 78 ILE A N 1
ATOM 623 C CA . ILE A 1 78 ? 33.405 -5.335 -35.173 1.00 91.81 78 ILE A CA 1
ATOM 624 C C . ILE A 1 78 ? 33.857 -3.916 -35.513 1.00 91.81 78 ILE A C 1
ATOM 626 O O . ILE A 1 78 ? 33.402 -2.949 -34.907 1.00 91.81 78 ILE A O 1
ATOM 630 N N . ASN A 1 79 ? 34.771 -3.775 -36.479 1.00 90.12 79 ASN A N 1
ATOM 631 C CA . ASN A 1 79 ? 35.262 -2.481 -36.978 1.00 90.12 79 ASN A CA 1
ATOM 632 C C . ASN A 1 79 ? 35.731 -1.498 -35.881 1.00 90.12 79 ASN A C 1
ATOM 634 O O . ASN A 1 79 ? 35.550 -0.289 -36.008 1.00 90.12 79 ASN A O 1
ATOM 638 N N . GLY A 1 80 ? 36.320 -2.003 -34.792 1.00 87.69 80 GLY A N 1
ATOM 639 C CA . GLY A 1 80 ? 36.794 -1.168 -33.680 1.00 87.69 80 GLY A CA 1
ATOM 640 C C . GLY A 1 80 ? 35.723 -0.784 -32.648 1.00 87.69 80 GLY A C 1
ATOM 641 O O . GLY A 1 80 ? 35.959 0.097 -31.819 1.00 87.69 80 GLY A O 1
ATOM 642 N N . TYR A 1 81 ? 34.567 -1.449 -32.667 1.00 91.50 81 TYR A N 1
ATOM 643 C CA . TYR A 1 81 ? 33.490 -1.281 -31.693 1.00 91.50 81 TYR A CA 1
ATOM 644 C C . TYR A 1 81 ? 33.189 -2.597 -30.975 1.00 91.50 81 TYR A C 1
ATOM 646 O O . TYR A 1 81 ? 33.271 -3.668 -31.571 1.00 91.50 81 TYR A O 1
ATOM 654 N N . ASN A 1 82 ? 32.810 -2.507 -29.702 1.00 92.62 82 ASN A N 1
ATOM 655 C CA . ASN A 1 82 ? 32.163 -3.589 -28.973 1.00 92.62 82 ASN A CA 1
ATOM 656 C C . ASN A 1 82 ? 30.696 -3.661 -29.401 1.00 92.62 82 ASN A C 1
ATOM 658 O O . ASN A 1 82 ? 29.946 -2.707 -29.179 1.00 92.62 82 ASN A O 1
ATOM 662 N N . ASP A 1 83 ? 30.309 -4.778 -30.002 1.00 94.94 83 ASP A N 1
ATOM 663 C CA . ASP A 1 83 ? 28.949 -5.078 -30.431 1.00 94.94 83 ASP A CA 1
ATOM 664 C C . ASP A 1 83 ? 28.320 -6.090 -29.467 1.00 94.94 83 ASP A C 1
ATOM 666 O O . ASP A 1 83 ? 28.894 -7.151 -29.206 1.00 94.94 83 ASP A O 1
ATOM 670 N N . TYR A 1 84 ? 27.165 -5.736 -28.907 1.00 95.06 84 TYR A N 1
ATOM 671 C CA . TYR A 1 84 ? 26.404 -6.558 -27.976 1.00 95.06 84 TYR A CA 1
ATOM 672 C C . TYR A 1 84 ? 25.026 -6.867 -28.553 1.00 95.06 84 TYR A C 1
ATOM 674 O O . TYR A 1 84 ? 24.286 -5.949 -28.913 1.00 95.06 84 TYR A O 1
ATOM 682 N N . SER A 1 85 ? 24.630 -8.140 -28.565 1.00 95.56 85 SER A N 1
ATOM 683 C CA . SER A 1 85 ? 23.297 -8.553 -29.026 1.00 95.56 85 SER A CA 1
ATOM 684 C C . SER A 1 85 ? 22.670 -9.640 -28.156 1.00 95.56 85 SER A C 1
ATOM 686 O O . SER A 1 85 ? 23.353 -10.520 -27.628 1.00 95.56 85 SER A O 1
ATOM 688 N N . VAL A 1 86 ? 21.345 -9.586 -28.004 1.00 97.44 86 VAL A N 1
ATOM 689 C CA . VAL A 1 86 ? 20.549 -10.567 -27.247 1.00 97.44 86 VAL A CA 1
ATOM 690 C C . VAL A 1 86 ? 19.271 -10.876 -28.021 1.00 97.44 86 VAL A C 1
ATOM 692 O O . VAL A 1 86 ? 18.571 -9.954 -28.431 1.00 97.44 86 VAL A O 1
ATOM 695 N N . SER A 1 87 ? 18.922 -12.157 -28.178 1.00 97.69 87 SER A N 1
ATOM 696 C CA . SER A 1 87 ? 17.593 -12.545 -28.673 1.00 97.69 87 SER A CA 1
ATOM 697 C C . SER A 1 87 ? 16.577 -12.525 -27.531 1.00 97.69 87 SER A C 1
ATOM 699 O O . SER A 1 87 ? 16.843 -13.051 -26.448 1.00 97.69 87 SER A O 1
ATOM 701 N N . VAL A 1 88 ? 15.409 -11.925 -27.758 1.00 97.25 88 VAL A N 1
ATOM 702 C CA . VAL A 1 88 ? 14.379 -11.697 -26.738 1.00 97.25 88 VAL A CA 1
ATOM 703 C C . VAL A 1 88 ? 13.002 -12.010 -27.312 1.00 97.25 88 VAL A C 1
ATOM 705 O O . VAL A 1 88 ? 12.688 -11.637 -28.437 1.00 97.25 88 VAL A O 1
ATOM 708 N N . VAL A 1 89 ? 12.147 -12.665 -26.527 1.00 96.94 89 VAL A N 1
ATOM 709 C CA . VAL A 1 89 ? 10.718 -12.773 -26.860 1.00 96.94 89 VAL A CA 1
ATOM 710 C C . VAL A 1 89 ? 9.940 -11.762 -26.041 1.00 96.94 89 VAL A C 1
ATOM 712 O O . VAL A 1 89 ? 9.921 -11.868 -24.814 1.00 96.94 89 VAL A O 1
ATOM 715 N N . PHE A 1 90 ? 9.310 -10.812 -26.729 1.00 96.62 90 PHE A N 1
ATOM 716 C CA . PHE A 1 90 ? 8.518 -9.738 -26.139 1.00 96.62 90 PHE A CA 1
ATOM 717 C C . PHE A 1 90 ? 7.021 -10.057 -26.116 1.00 96.62 90 PHE A C 1
ATOM 719 O O . PHE A 1 90 ? 6.494 -10.745 -26.989 1.00 96.62 90 PHE A O 1
ATOM 726 N N . TYR A 1 91 ? 6.345 -9.514 -25.109 1.00 95.94 91 TYR A N 1
ATOM 727 C CA . TYR A 1 91 ? 4.906 -9.570 -24.909 1.00 95.94 91 TYR A CA 1
ATOM 728 C C . TYR A 1 91 ? 4.406 -8.184 -24.516 1.00 95.94 91 TYR A C 1
ATOM 730 O O . TYR A 1 91 ? 4.938 -7.577 -23.584 1.00 95.94 91 TYR A O 1
ATOM 738 N N . SER A 1 92 ? 3.346 -7.716 -25.167 1.00 95.75 92 SER A N 1
ATOM 739 C CA . SER A 1 92 ? 2.701 -6.465 -24.779 1.00 95.75 92 SER A CA 1
ATOM 740 C C . SER A 1 92 ? 1.874 -6.641 -23.508 1.00 95.75 92 SER A C 1
ATOM 742 O O . SER A 1 92 ? 1.155 -7.630 -23.323 1.00 95.75 92 SER A O 1
ATOM 744 N N . LEU A 1 93 ? 1.988 -5.669 -22.611 1.00 96.75 93 LEU A N 1
ATOM 745 C CA . LEU A 1 93 ? 1.283 -5.627 -21.340 1.00 96.75 93 LEU A CA 1
ATOM 746 C C . LEU A 1 93 ? -0.132 -5.089 -21.544 1.00 96.75 93 LEU A C 1
ATOM 748 O O . LEU A 1 93 ? -0.340 -4.086 -22.222 1.00 96.75 93 LEU A O 1
ATOM 752 N N . LYS A 1 94 ? -1.115 -5.726 -20.899 1.00 95.44 94 LYS A N 1
ATOM 753 C CA . LYS A 1 94 ? -2.516 -5.275 -20.960 1.00 95.44 94 LYS A CA 1
ATOM 754 C C . LYS A 1 94 ? -2.743 -3.942 -20.251 1.00 95.44 94 LYS A C 1
ATOM 756 O O . LYS A 1 94 ? -3.613 -3.186 -20.660 1.00 95.44 94 LYS A O 1
ATOM 761 N N . ASN A 1 95 ? -1.968 -3.674 -19.200 1.00 94.06 95 ASN A N 1
ATOM 762 C CA . ASN A 1 95 ? -2.052 -2.453 -18.405 1.00 94.06 95 ASN A CA 1
ATOM 763 C C . ASN A 1 95 ? -0.679 -1.761 -18.396 1.00 94.06 95 ASN A C 1
ATOM 765 O O . ASN A 1 95 ? 0.121 -2.017 -17.494 1.00 94.06 95 ASN A O 1
ATOM 769 N N . PRO A 1 96 ? -0.361 -0.939 -19.412 1.00 95.06 96 PRO A N 1
ATOM 770 C CA . PRO A 1 96 ? 0.896 -0.202 -19.457 1.00 95.06 96 PRO A CA 1
ATOM 771 C C . PRO A 1 96 ? 1.028 0.787 -18.296 1.00 95.06 96 PRO A C 1
ATOM 773 O O . PRO A 1 96 ? 0.064 1.453 -17.919 1.00 95.06 96 PRO A O 1
ATOM 776 N N . MET A 1 97 ? 2.241 0.938 -17.766 1.00 94.50 97 MET A N 1
ATOM 777 C CA . MET A 1 97 ? 2.518 1.857 -16.657 1.00 94.50 97 MET A CA 1
ATOM 778 C C . MET A 1 97 ? 3.157 3.151 -17.159 1.00 94.50 97 MET A C 1
ATOM 780 O O . MET A 1 97 ? 4.214 3.120 -17.787 1.00 94.50 97 MET A O 1
ATOM 784 N N . ARG A 1 98 ? 2.559 4.307 -16.846 1.00 94.00 98 ARG A N 1
ATOM 785 C CA . ARG A 1 98 ? 3.081 5.618 -17.262 1.00 94.00 98 ARG A CA 1
ATOM 786 C C . ARG A 1 98 ? 4.251 6.079 -16.390 1.00 94.00 98 ARG A C 1
ATOM 788 O O . ARG A 1 98 ? 4.129 6.187 -15.170 1.00 94.00 98 ARG A O 1
ATOM 795 N N . ILE A 1 99 ? 5.341 6.486 -17.030 1.00 92.12 99 ILE A N 1
ATOM 796 C CA . ILE A 1 99 ? 6.549 7.064 -16.431 1.00 92.12 99 ILE A CA 1
ATOM 797 C C . ILE A 1 99 ? 6.674 8.519 -16.878 1.00 92.12 99 ILE A C 1
ATOM 799 O O . ILE A 1 99 ? 7.044 8.825 -18.011 1.00 92.12 99 ILE A O 1
ATOM 803 N N . SER A 1 100 ? 6.341 9.450 -15.988 1.00 87.19 100 SER A N 1
ATOM 804 C CA . SER A 1 100 ? 6.428 10.882 -16.279 1.00 87.19 100 SER A CA 1
ATOM 805 C C . SER A 1 100 ? 6.568 11.701 -14.998 1.00 87.19 100 SER A C 1
ATOM 807 O O . SER A 1 100 ? 6.294 11.199 -13.910 1.00 87.19 100 SER A O 1
ATOM 809 N N . LYS A 1 101 ? 6.883 12.997 -15.129 1.00 78.62 101 LYS A N 1
ATOM 810 C CA . LYS A 1 101 ? 6.924 13.933 -13.987 1.00 78.62 101 LYS A CA 1
ATOM 811 C C . LYS A 1 101 ? 5.601 14.012 -13.211 1.00 78.62 101 LYS A C 1
ATOM 813 O O . LYS A 1 101 ? 5.620 14.389 -12.046 1.00 78.62 101 LYS A O 1
ATOM 818 N N . LYS A 1 102 ? 4.478 13.682 -13.864 1.00 78.88 102 LYS A N 1
ATOM 819 C CA . LYS A 1 102 ? 3.118 13.686 -13.299 1.00 78.88 102 LYS A CA 1
ATOM 820 C C . LYS A 1 102 ? 2.617 12.282 -12.926 1.00 78.88 102 LYS A C 1
ATOM 822 O O . LYS A 1 102 ? 1.453 12.132 -12.585 1.00 78.88 102 LYS A O 1
ATOM 827 N N . SER A 1 103 ? 3.452 11.251 -13.063 1.00 78.44 103 SER A N 1
ATOM 828 C CA . SER A 1 103 ? 3.076 9.879 -12.709 1.00 78.44 103 SER A CA 1
ATOM 829 C C . SER A 1 103 ? 2.950 9.732 -11.194 1.00 78.44 103 SER A C 1
ATOM 831 O O . SER A 1 103 ? 3.815 10.205 -10.455 1.00 7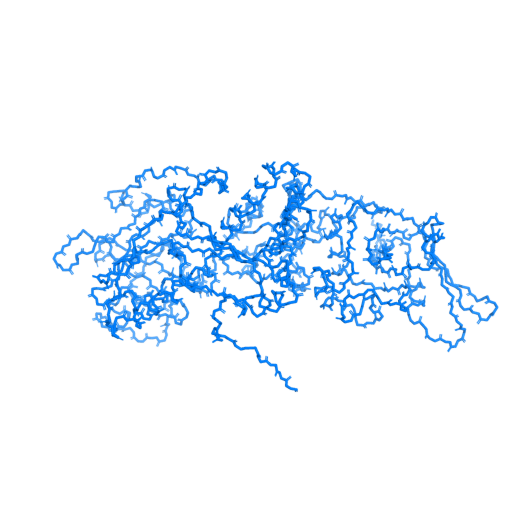8.44 103 SER A O 1
ATOM 833 N N . GLU A 1 104 ? 1.920 9.020 -10.745 1.00 78.31 104 GLU A N 1
ATOM 834 C CA . GLU A 1 104 ? 1.727 8.642 -9.340 1.00 78.31 104 GLU A CA 1
ATOM 835 C C . GLU A 1 104 ? 2.858 7.758 -8.794 1.00 78.31 104 GLU A C 1
ATOM 837 O O . GLU A 1 104 ? 3.216 7.825 -7.621 1.00 78.31 104 GLU A O 1
ATOM 842 N N . HIS A 1 105 ? 3.509 6.995 -9.670 1.00 84.44 105 HIS A N 1
ATOM 843 C CA . HIS A 1 105 ? 4.578 6.061 -9.316 1.00 84.44 105 HIS A CA 1
ATOM 844 C C . HIS A 1 105 ? 5.941 6.737 -9.112 1.00 84.44 105 HIS A C 1
ATOM 846 O O . HIS A 1 105 ? 6.873 6.127 -8.584 1.00 84.44 105 HIS A O 1
ATOM 852 N N . LYS A 1 106 ? 6.078 7.997 -9.545 1.00 83.06 106 LYS A N 1
ATOM 853 C CA . LYS A 1 106 ? 7.346 8.733 -9.643 1.00 83.06 106 LYS A CA 1
ATOM 854 C C . LYS A 1 106 ? 8.156 8.683 -8.346 1.00 83.06 106 LYS A C 1
ATOM 856 O O . LYS A 1 106 ? 9.315 8.280 -8.360 1.00 83.06 106 LYS A O 1
ATOM 861 N N . ASN A 1 107 ? 7.560 9.111 -7.235 1.00 81.56 107 ASN A N 1
ATOM 862 C CA . ASN A 1 107 ? 8.286 9.283 -5.975 1.00 81.56 107 ASN A CA 1
ATOM 863 C C . ASN A 1 107 ? 8.781 7.940 -5.426 1.00 81.56 107 ASN A C 1
ATOM 865 O O . ASN A 1 107 ? 9.913 7.847 -4.959 1.00 81.56 107 ASN A O 1
ATOM 869 N N . HIS A 1 108 ? 7.957 6.896 -5.538 1.00 85.31 108 HIS A N 1
ATOM 870 C CA . HIS A 1 108 ? 8.319 5.562 -5.078 1.00 85.31 108 HIS A CA 1
ATOM 871 C C . HIS A 1 108 ? 9.443 4.960 -5.928 1.00 85.31 108 HIS A C 1
ATOM 873 O O . HIS A 1 108 ? 10.461 4.538 -5.385 1.00 85.31 108 HIS A O 1
ATOM 879 N N . LEU A 1 109 ? 9.322 5.014 -7.261 1.00 87.56 109 LEU A N 1
ATOM 880 C CA . LEU A 1 109 ? 10.368 4.534 -8.168 1.00 87.56 109 LEU A CA 1
ATOM 881 C C . LEU A 1 109 ? 11.700 5.268 -7.948 1.00 87.56 109 LEU A C 1
ATOM 883 O O . LEU A 1 109 ? 12.755 4.640 -7.996 1.00 87.56 109 LEU A O 1
ATOM 887 N N . VAL A 1 110 ? 11.671 6.578 -7.675 1.00 87.25 110 VAL A N 1
ATOM 888 C CA . VAL A 1 110 ? 12.878 7.360 -7.351 1.00 87.25 110 VAL A CA 1
ATOM 889 C C . VAL A 1 110 ? 13.515 6.915 -6.034 1.00 87.25 110 VAL A C 1
ATOM 891 O O . VAL A 1 110 ? 14.743 6.898 -5.952 1.00 87.25 110 VAL A O 1
ATOM 894 N N . ALA A 1 111 ? 12.718 6.534 -5.034 1.00 83.88 111 ALA A N 1
ATOM 895 C CA . ALA A 1 111 ? 13.218 6.071 -3.741 1.00 83.88 111 ALA A CA 1
ATOM 896 C C . ALA A 1 111 ? 13.903 4.696 -3.826 1.00 83.88 111 ALA A C 1
ATOM 898 O O . ALA A 1 111 ? 14.915 4.482 -3.164 1.00 83.88 111 ALA A O 1
ATOM 899 N N . ILE A 1 112 ? 13.389 3.790 -4.665 1.00 87.75 112 ILE A N 1
ATOM 900 C CA . ILE A 1 112 ? 13.876 2.400 -4.750 1.00 87.75 112 ILE A CA 1
ATOM 901 C C . ILE A 1 112 ? 14.855 2.145 -5.907 1.00 87.75 112 ILE A C 1
ATOM 903 O O . ILE A 1 112 ? 15.349 1.024 -6.058 1.00 87.75 112 ILE A O 1
ATOM 907 N N . LYS A 1 113 ? 15.128 3.139 -6.766 1.00 89.56 113 LYS A N 1
ATOM 908 C CA . LYS A 1 113 ? 16.028 2.958 -7.917 1.00 89.56 113 LYS A CA 1
ATOM 909 C C . LYS A 1 113 ? 17.461 2.656 -7.471 1.00 89.56 113 LYS A C 1
ATOM 911 O O . LYS A 1 113 ? 17.967 3.225 -6.505 1.00 89.56 113 LYS A O 1
ATOM 916 N N . GLY A 1 114 ? 18.147 1.818 -8.247 1.00 85.31 114 GLY A N 1
ATOM 917 C CA . GLY A 1 114 ? 19.578 1.568 -8.073 1.00 85.31 114 GLY A CA 1
ATOM 918 C C . GLY A 1 114 ? 20.424 2.842 -8.207 1.00 85.31 114 GLY A C 1
ATOM 919 O O . GLY A 1 114 ? 20.015 3.821 -8.838 1.00 85.31 114 GLY A O 1
ATOM 920 N N . LYS A 1 115 ? 21.617 2.830 -7.600 1.00 83.19 115 LYS A N 1
ATOM 921 C CA . LYS A 1 115 ? 22.571 3.951 -7.676 1.00 83.19 115 LYS A CA 1
ATOM 922 C C . LYS A 1 115 ? 23.298 3.991 -9.019 1.00 83.19 115 LYS A C 1
ATOM 924 O O . LYS A 1 115 ? 23.433 5.062 -9.603 1.00 83.19 115 LYS A O 1
ATOM 929 N N . ASP A 1 116 ? 23.708 2.826 -9.511 1.00 85.00 116 ASP A N 1
ATOM 930 C CA . ASP A 1 116 ? 24.483 2.701 -10.741 1.00 85.00 116 ASP A CA 1
ATOM 931 C C . ASP A 1 116 ? 23.556 2.610 -11.953 1.00 85.00 116 ASP A C 1
ATOM 933 O O . ASP A 1 116 ? 22.704 1.726 -12.030 1.00 85.00 116 ASP A O 1
ATOM 937 N N . TYR A 1 117 ? 23.731 3.536 -12.899 1.00 88.88 117 TYR A N 1
ATOM 938 C CA . TYR A 1 117 ? 23.003 3.581 -14.174 1.00 88.88 117 TYR A CA 1
ATOM 939 C C . TYR A 1 117 ? 21.472 3.434 -14.036 1.00 88.88 117 TYR A C 1
ATOM 941 O O . TYR A 1 117 ? 20.879 2.548 -14.660 1.00 88.88 117 TYR A O 1
ATOM 949 N N . PRO A 1 118 ? 20.793 4.283 -13.238 1.00 92.62 118 PRO A N 1
ATOM 950 C CA . PRO A 1 118 ? 19.352 4.178 -13.041 1.00 92.62 118 PRO A CA 1
ATOM 951 C C . PRO A 1 118 ? 18.572 4.441 -14.343 1.00 92.62 118 PRO A C 1
ATOM 953 O O . PRO A 1 118 ? 18.903 5.367 -15.084 1.00 92.62 118 PRO A O 1
ATOM 956 N N . PRO A 1 119 ? 17.477 3.707 -14.607 1.00 93.88 119 PRO A N 1
ATOM 957 C CA . PRO A 1 119 ? 16.670 3.912 -15.814 1.00 93.88 119 PRO A CA 1
ATOM 958 C C . PRO A 1 119 ? 15.862 5.218 -15.802 1.00 93.88 119 PRO A C 1
ATOM 960 O O . PRO A 1 119 ? 15.342 5.635 -16.836 1.00 93.88 119 PRO A O 1
ATOM 963 N N . ILE A 1 120 ? 15.739 5.867 -14.641 1.00 93.25 120 ILE A N 1
ATOM 964 C CA . ILE A 1 120 ? 14.968 7.096 -14.438 1.00 93.25 120 ILE A CA 1
ATOM 965 C C . ILE A 1 120 ? 15.800 8.178 -13.744 1.00 93.25 120 ILE A C 1
ATOM 967 O O . ILE A 1 120 ? 16.716 7.888 -12.968 1.00 93.25 120 ILE A O 1
ATOM 971 N N . THR A 1 121 ? 15.458 9.437 -14.009 1.00 90.19 121 THR A N 1
ATOM 972 C CA . THR A 1 121 ? 16.078 10.615 -13.388 1.00 90.19 121 THR A CA 1
ATOM 973 C C . THR A 1 121 ? 15.567 10.846 -11.960 1.00 90.19 121 THR A C 1
ATOM 975 O O . THR A 1 121 ? 14.660 10.158 -11.488 1.00 90.19 121 THR A O 1
ATOM 978 N N . ILE A 1 122 ? 16.128 11.833 -11.255 1.00 83.69 122 ILE A N 1
ATOM 979 C CA . ILE A 1 122 ? 15.660 12.233 -9.913 1.00 83.69 122 ILE A CA 1
ATOM 980 C C . ILE A 1 122 ? 14.239 12.824 -9.945 1.00 83.69 122 ILE A C 1
ATOM 982 O O . ILE A 1 122 ? 13.511 12.767 -8.960 1.00 83.69 122 ILE A O 1
ATOM 986 N N . GLU A 1 123 ? 13.805 13.328 -11.100 1.00 83.75 123 GLU A N 1
ATOM 987 C CA . GLU A 1 123 ? 12.441 13.790 -11.359 1.00 83.75 123 GLU A CA 1
ATOM 988 C C . GLU A 1 123 ? 11.482 12.641 -11.716 1.00 83.75 123 GLU A C 1
ATOM 990 O O . GLU A 1 123 ? 10.296 12.894 -11.932 1.00 83.75 123 GLU A O 1
ATOM 995 N N . GLY A 1 124 ? 11.979 11.399 -11.792 1.00 84.44 124 GLY A N 1
ATOM 996 C CA . GLY A 1 124 ? 11.225 10.181 -12.107 1.00 84.44 124 GLY A CA 1
ATOM 997 C C . GLY A 1 124 ? 10.726 10.089 -13.551 1.00 84.44 124 GLY A C 1
ATOM 998 O O . GLY A 1 124 ? 9.728 9.427 -13.832 1.00 84.44 124 GLY A O 1
ATOM 999 N N . THR A 1 125 ? 11.416 10.751 -14.480 1.00 89.88 125 THR A N 1
ATOM 1000 C CA . THR A 1 125 ? 11.241 10.553 -15.929 1.00 89.88 125 THR A CA 1
ATOM 1001 C C . THR A 1 125 ? 12.238 9.538 -16.478 1.00 89.88 125 THR A C 1
ATOM 1003 O O . THR A 1 125 ? 13.317 9.414 -15.896 1.00 89.88 125 THR A O 1
ATOM 1006 N N . PRO A 1 126 ? 11.947 8.852 -17.603 1.00 90.81 126 PRO A N 1
ATOM 1007 C CA . PRO A 1 126 ? 12.921 7.972 -18.245 1.00 90.81 126 PRO A CA 1
ATOM 1008 C C . PRO A 1 126 ? 14.218 8.724 -18.557 1.00 90.81 126 PRO A C 1
ATOM 1010 O O . PRO A 1 126 ? 14.193 9.847 -19.070 1.00 90.81 126 PRO A O 1
ATOM 1013 N N . HIS A 1 127 ? 15.356 8.122 -18.230 1.00 89.06 127 HIS A N 1
ATOM 1014 C CA . HIS A 1 127 ? 16.657 8.730 -18.456 1.00 89.06 127 HIS A CA 1
ATOM 1015 C C . HIS A 1 127 ? 17.003 8.662 -19.950 1.00 89.06 127 HIS A C 1
ATOM 1017 O O . HIS A 1 127 ? 17.265 7.589 -20.478 1.00 89.06 127 HIS A O 1
ATOM 1023 N N . GLN A 1 128 ? 17.058 9.805 -20.639 1.00 80.06 128 GLN A N 1
ATOM 1024 C CA . GLN A 1 128 ? 17.187 9.849 -22.108 1.00 80.06 128 GLN A CA 1
ATOM 1025 C C . GLN A 1 128 ? 18.459 9.187 -22.664 1.00 80.06 128 GLN A C 1
ATOM 1027 O O . GLN A 1 128 ? 18.447 8.696 -23.784 1.00 80.06 128 GLN A O 1
ATOM 1032 N N . ARG A 1 129 ? 19.556 9.157 -21.893 1.00 80.75 129 ARG A N 1
ATOM 1033 C CA . ARG A 1 129 ? 20.797 8.457 -22.290 1.00 80.75 129 ARG A CA 1
ATOM 1034 C C . ARG A 1 129 ? 20.837 6.980 -21.876 1.00 80.75 129 ARG A C 1
ATOM 1036 O O . ARG A 1 129 ? 21.819 6.308 -22.174 1.00 80.75 129 ARG A O 1
ATOM 1043 N N . SER A 1 130 ? 19.834 6.503 -21.133 1.00 85.38 130 SER A N 1
ATOM 1044 C CA . SER A 1 130 ? 19.741 5.089 -20.769 1.00 85.38 130 SER A CA 1
ATOM 1045 C C . SER A 1 130 ? 19.259 4.317 -21.988 1.00 85.38 130 SER A C 1
ATOM 1047 O O . SER A 1 130 ? 18.234 4.663 -22.562 1.00 85.38 130 SER A O 1
ATOM 1049 N N . TYR A 1 131 ? 20.016 3.297 -22.389 1.00 92.69 131 TYR A N 1
ATOM 1050 C CA . TYR A 1 131 ? 19.530 2.286 -23.324 1.00 92.69 131 TYR A CA 1
ATOM 1051 C C . TYR A 1 131 ? 19.001 1.092 -22.536 1.00 92.69 131 TYR A C 1
ATOM 1053 O O . TYR A 1 131 ? 17.815 0.789 -22.605 1.00 92.69 131 TYR A O 1
ATOM 1061 N N . ILE A 1 132 ? 19.859 0.473 -21.719 1.00 94.44 132 ILE A N 1
ATOM 1062 C CA . ILE A 1 132 ? 19.491 -0.603 -20.805 1.00 94.44 132 ILE A CA 1
ATOM 1063 C C . ILE A 1 132 ? 20.101 -0.361 -19.421 1.00 94.44 132 ILE A C 1
ATOM 1065 O O . ILE A 1 132 ? 21.224 0.120 -19.283 1.00 94.44 132 ILE A O 1
ATOM 1069 N N . SER A 1 133 ? 19.338 -0.692 -18.389 1.00 95.75 133 SER A N 1
ATOM 1070 C CA . SER A 1 133 ? 19.723 -0.584 -16.986 1.00 95.75 133 SER A CA 1
ATOM 1071 C C . SER A 1 133 ? 19.352 -1.872 -16.271 1.00 95.75 133 SER A C 1
ATOM 1073 O O . SER A 1 133 ? 18.241 -2.376 -16.436 1.00 95.75 133 SER A O 1
ATOM 1075 N N . LYS A 1 134 ? 20.244 -2.392 -15.429 1.00 95.69 134 LYS A N 1
ATOM 1076 C CA . LYS A 1 134 ? 19.877 -3.451 -14.486 1.00 95.69 134 LYS A CA 1
ATOM 1077 C C . LYS A 1 134 ? 19.033 -2.841 -13.366 1.00 95.69 134 LYS A C 1
ATOM 1079 O O . LYS A 1 134 ? 19.421 -1.826 -12.791 1.00 95.69 134 LYS A O 1
ATOM 1084 N N . ILE A 1 135 ? 17.895 -3.451 -13.049 1.00 96.06 135 ILE A N 1
ATOM 1085 C CA . ILE A 1 135 ? 17.015 -3.013 -11.957 1.00 96.06 135 ILE A CA 1
ATOM 1086 C C . ILE A 1 135 ? 16.982 -4.060 -10.844 1.00 96.06 135 ILE A C 1
ATOM 1088 O O . ILE A 1 135 ? 17.207 -5.249 -11.076 1.00 96.06 135 ILE A O 1
ATOM 1092 N N . ASN A 1 136 ? 16.737 -3.611 -9.614 1.00 92.81 136 ASN A N 1
ATOM 1093 C CA . ASN A 1 136 ? 16.597 -4.512 -8.474 1.00 92.81 136 ASN A CA 1
ATOM 1094 C C . ASN A 1 136 ? 15.221 -5.206 -8.481 1.00 92.81 136 ASN A C 1
ATOM 1096 O O . ASN A 1 136 ? 14.293 -4.804 -9.189 1.00 92.81 136 ASN A O 1
ATOM 1100 N N . ILE A 1 137 ? 15.108 -6.269 -7.682 1.00 92.19 137 ILE A N 1
ATOM 1101 C CA . ILE A 1 137 ? 13.872 -7.049 -7.555 1.00 92.19 137 ILE A CA 1
ATOM 1102 C C . ILE A 1 137 ? 12.710 -6.216 -7.002 1.00 92.19 137 ILE A C 1
ATOM 1104 O O . ILE A 1 137 ? 11.567 -6.444 -7.393 1.00 92.19 137 ILE A O 1
ATOM 1108 N N . ASP A 1 138 ? 12.988 -5.233 -6.146 1.00 92.94 138 ASP A N 1
ATOM 1109 C CA . ASP A 1 138 ? 11.970 -4.364 -5.552 1.00 92.94 138 ASP A CA 1
ATOM 1110 C C . ASP A 1 138 ? 11.287 -3.514 -6.635 1.00 92.94 138 ASP A C 1
ATOM 1112 O O . ASP A 1 138 ? 10.066 -3.546 -6.786 1.00 92.94 138 ASP A O 1
ATOM 1116 N N . MET A 1 139 ? 12.078 -2.844 -7.480 1.00 94.81 139 MET A N 1
ATOM 1117 C CA . MET A 1 139 ? 11.588 -2.064 -8.618 1.00 94.81 139 MET A CA 1
ATOM 1118 C C . MET A 1 139 ? 10.882 -2.952 -9.643 1.00 94.81 139 MET A C 1
ATOM 1120 O O . MET A 1 139 ? 9.807 -2.587 -10.118 1.00 94.81 139 MET A O 1
ATOM 1124 N N . ALA A 1 140 ? 11.430 -4.131 -9.953 1.00 96.44 140 ALA A N 1
ATOM 1125 C CA . ALA A 1 140 ? 10.767 -5.092 -10.833 1.00 96.44 140 ALA A CA 1
ATOM 1126 C C . ALA A 1 140 ? 9.408 -5.544 -10.270 1.00 96.44 140 ALA A C 1
ATOM 1128 O O . ALA A 1 140 ? 8.420 -5.606 -11.003 1.00 96.44 140 ALA A O 1
ATOM 1129 N N . THR A 1 141 ? 9.332 -5.819 -8.966 1.00 95.88 141 THR A N 1
ATOM 1130 C CA . THR A 1 141 ? 8.090 -6.206 -8.287 1.00 95.88 141 THR A CA 1
ATOM 1131 C C . THR A 1 141 ? 7.061 -5.091 -8.333 1.00 95.88 141 THR A C 1
ATOM 1133 O O . THR A 1 141 ? 5.905 -5.349 -8.668 1.00 95.88 141 THR A O 1
ATOM 1136 N N . TYR A 1 142 ? 7.475 -3.857 -8.057 1.00 95.38 142 TYR A N 1
ATOM 1137 C CA . TYR A 1 142 ? 6.587 -2.706 -8.116 1.00 95.38 142 TYR A CA 1
ATOM 1138 C C . TYR A 1 142 ? 6.048 -2.476 -9.538 1.00 95.38 142 TYR A C 1
ATOM 1140 O O . TYR A 1 142 ? 4.842 -2.309 -9.712 1.00 95.38 142 TYR A O 1
ATOM 1148 N N . ILE A 1 143 ? 6.895 -2.582 -10.572 1.00 96.69 143 ILE A N 1
ATOM 1149 C CA . ILE A 1 143 ? 6.454 -2.519 -11.979 1.00 96.69 143 ILE A CA 1
ATOM 1150 C C . ILE A 1 143 ? 5.419 -3.612 -12.274 1.00 96.69 143 ILE A C 1
ATOM 1152 O O . ILE A 1 143 ? 4.375 -3.326 -12.863 1.00 96.69 143 ILE A O 1
ATOM 1156 N N . MET A 1 144 ? 5.669 -4.857 -11.857 1.00 97.12 144 MET A N 1
ATOM 1157 C CA . MET A 1 144 ? 4.724 -5.966 -12.050 1.00 97.12 144 MET A CA 1
ATOM 1158 C C . MET A 1 144 ? 3.397 -5.733 -11.319 1.00 97.12 144 MET A C 1
ATOM 1160 O O . MET A 1 144 ? 2.337 -6.049 -11.858 1.00 97.12 144 MET A O 1
ATOM 1164 N N . ALA A 1 145 ? 3.431 -5.150 -10.121 1.00 94.94 145 ALA A N 1
ATOM 1165 C CA . ALA A 1 145 ? 2.229 -4.784 -9.384 1.00 94.94 145 ALA A CA 1
ATOM 1166 C C . ALA A 1 145 ? 1.419 -3.709 -10.126 1.00 94.94 145 ALA A C 1
ATOM 1168 O O . ALA A 1 145 ? 0.224 -3.896 -10.362 1.00 94.94 145 ALA A O 1
ATOM 1169 N N . CYS A 1 146 ? 2.048 -2.619 -10.562 1.00 93.44 146 CYS A N 1
ATOM 1170 C CA . CYS A 1 146 ? 1.374 -1.541 -11.291 1.00 93.44 146 CYS A CA 1
ATOM 1171 C C . CYS A 1 146 ? 0.839 -1.987 -12.660 1.00 93.44 146 CYS A C 1
ATOM 1173 O O . CYS A 1 146 ? -0.244 -1.580 -13.069 1.00 93.44 146 CYS A O 1
ATOM 1175 N N . THR A 1 147 ? 1.547 -2.888 -13.341 1.00 95.81 147 THR A N 1
ATOM 1176 C CA . THR A 1 147 ? 1.112 -3.461 -14.630 1.00 95.81 147 THR A CA 1
ATOM 1177 C C . THR A 1 147 ? 0.163 -4.656 -14.471 1.00 95.81 147 THR A C 1
ATOM 1179 O O . THR A 1 147 ? -0.305 -5.226 -15.456 1.00 95.81 147 THR A O 1
ATOM 1182 N N . SER A 1 148 ? -0.202 -4.995 -13.228 1.00 95.44 148 SER A N 1
ATOM 1183 C CA . SER A 1 148 ? -1.150 -6.056 -12.870 1.00 95.44 148 SER A CA 1
ATOM 1184 C C . SER A 1 148 ? -0.756 -7.432 -13.405 1.00 95.44 148 SER A C 1
ATOM 1186 O O . SER A 1 148 ? -1.579 -8.152 -13.969 1.00 95.44 148 SER A O 1
ATOM 1188 N N . ILE A 1 149 ? 0.507 -7.813 -13.225 1.00 96.12 149 ILE A N 1
ATOM 1189 C CA . ILE A 1 149 ? 1.024 -9.115 -13.651 1.00 96.12 149 ILE A CA 1
ATOM 1190 C C . ILE A 1 149 ? 1.823 -9.815 -12.552 1.00 96.12 149 ILE A C 1
ATOM 1192 O O . ILE A 1 149 ? 2.216 -9.224 -11.543 1.00 96.12 149 ILE A O 1
ATOM 1196 N N . TYR A 1 150 ? 2.097 -11.092 -12.779 1.00 95.12 150 TYR A N 1
ATOM 1197 C CA . TYR A 1 150 ? 3.215 -11.815 -12.187 1.00 95.12 150 TYR A CA 1
ATOM 1198 C C . TYR A 1 150 ? 3.806 -12.784 -13.217 1.00 95.12 150 TYR A C 1
ATOM 1200 O O . TYR A 1 150 ? 3.247 -12.973 -14.302 1.00 95.12 150 TYR A O 1
ATOM 1208 N N . LEU A 1 151 ? 4.948 -13.384 -12.888 1.00 94.06 151 LEU A N 1
ATOM 1209 C CA . LEU A 1 151 ? 5.649 -14.298 -13.782 1.00 94.06 151 LEU A CA 1
ATOM 1210 C C . LEU A 1 151 ? 5.524 -15.737 -13.295 1.00 94.06 151 LEU A C 1
ATOM 1212 O O . LEU A 1 151 ? 5.838 -16.041 -12.146 1.00 94.06 151 LEU A O 1
ATOM 1216 N N . ASP A 1 152 ? 5.132 -16.632 -14.194 1.00 90.44 152 ASP A N 1
ATOM 1217 C CA . ASP A 1 152 ? 5.220 -18.075 -13.987 1.00 90.44 152 ASP A CA 1
ATOM 1218 C C . ASP A 1 152 ? 6.172 -18.658 -15.035 1.00 90.44 152 ASP A C 1
ATOM 1220 O O . ASP A 1 152 ? 5.873 -18.686 -16.232 1.00 90.44 152 ASP A O 1
ATOM 1224 N N . ALA A 1 153 ? 7.380 -19.022 -14.601 1.00 87.38 153 ALA A N 1
ATOM 1225 C CA . ALA A 1 153 ? 8.510 -19.291 -15.489 1.00 87.38 153 ALA A CA 1
ATOM 1226 C C . ALA A 1 153 ? 8.720 -18.144 -16.507 1.00 87.38 153 ALA A C 1
ATOM 1228 O O . ALA A 1 153 ? 9.012 -17.019 -16.102 1.00 87.38 153 ALA A O 1
ATOM 1229 N N . ASN A 1 154 ? 8.604 -18.408 -17.813 1.00 87.69 154 ASN A N 1
ATOM 1230 C CA . ASN A 1 154 ? 8.726 -17.410 -18.891 1.00 87.69 154 ASN A CA 1
ATOM 1231 C C . ASN A 1 154 ? 7.359 -16.989 -19.460 1.00 87.69 154 ASN A C 1
ATOM 1233 O O . ASN A 1 154 ? 7.243 -16.681 -20.648 1.00 87.69 154 ASN A O 1
ATOM 1237 N N . LYS A 1 155 ? 6.305 -17.049 -18.638 1.00 92.00 155 LYS A N 1
ATOM 1238 C CA . LYS A 1 155 ? 4.949 -16.633 -19.001 1.00 92.00 155 LYS A CA 1
ATOM 1239 C C . LYS A 1 155 ? 4.504 -15.459 -18.141 1.00 92.00 155 LYS A C 1
ATOM 1241 O O . LYS A 1 155 ? 4.729 -15.436 -16.932 1.00 92.00 155 LYS A O 1
ATOM 1246 N N . VAL A 1 156 ? 3.830 -14.513 -18.786 1.00 96.12 156 VAL A N 1
ATOM 1247 C CA . VAL A 1 156 ? 3.196 -13.365 -18.136 1.00 96.12 156 VAL A CA 1
ATOM 1248 C C . VAL A 1 156 ? 1.774 -13.751 -17.758 1.00 96.12 156 VAL A C 1
ATOM 1250 O O . VAL A 1 156 ? 0.957 -14.053 -18.631 1.00 96.12 156 VAL A O 1
ATOM 1253 N N . ILE A 1 157 ? 1.467 -13.737 -16.465 1.00 95.19 157 ILE A N 1
ATOM 1254 C CA . ILE A 1 157 ? 0.118 -13.993 -15.965 1.00 95.19 157 ILE A CA 1
ATOM 1255 C C . ILE A 1 157 ? -0.500 -12.668 -15.536 1.00 95.19 157 ILE A C 1
ATOM 1257 O O . ILE A 1 157 ? 0.089 -11.929 -14.755 1.00 95.19 157 ILE A O 1
ATOM 1261 N N . ASN A 1 158 ? -1.694 -12.370 -16.051 1.00 94.62 158 ASN A N 1
ATOM 1262 C CA . ASN A 1 158 ? -2.422 -11.152 -15.704 1.00 94.62 158 ASN A CA 1
ATOM 1263 C C . ASN A 1 158 ? -3.225 -11.364 -14.419 1.00 94.62 158 ASN A C 1
ATOM 1265 O O . ASN A 1 158 ? -3.904 -12.380 -14.262 1.00 94.62 158 ASN A O 1
ATOM 1269 N N . ILE A 1 159 ? -3.178 -10.375 -13.537 1.00 92.69 159 ILE A N 1
ATOM 1270 C CA . ILE A 1 159 ? -3.946 -10.301 -12.301 1.00 92.69 159 ILE A CA 1
ATOM 1271 C C . ILE A 1 159 ? -5.124 -9.364 -12.540 1.00 92.69 159 ILE A C 1
ATOM 1273 O O . ILE A 1 159 ? -4.958 -8.260 -13.059 1.00 92.69 159 ILE A O 1
ATOM 1277 N N . LYS A 1 160 ? -6.321 -9.801 -12.158 1.00 91.38 160 LYS A N 1
ATOM 1278 C CA . LYS A 1 160 ? -7.493 -8.930 -12.154 1.00 91.38 160 LYS A CA 1
ATOM 1279 C C . LYS A 1 160 ? -7.452 -8.030 -10.926 1.00 91.38 160 LYS A C 1
ATOM 1281 O O . LYS A 1 160 ? -7.193 -8.510 -9.819 1.00 91.38 160 LYS A O 1
ATOM 1286 N N . LYS A 1 161 ? -7.706 -6.742 -11.138 1.00 88.00 161 LYS A N 1
ATOM 1287 C CA . LYS A 1 161 ? -7.800 -5.751 -10.071 1.00 88.00 161 LYS A CA 1
ATOM 1288 C C . LYS A 1 161 ? -9.185 -5.125 -10.030 1.00 88.00 161 LYS A C 1
ATOM 1290 O O . LYS A 1 161 ? -9.828 -4.991 -11.072 1.00 88.00 161 LYS A O 1
ATOM 1295 N N . ASP A 1 162 ? -9.638 -4.788 -8.831 1.00 84.00 162 ASP A N 1
ATOM 1296 C CA . ASP A 1 162 ? -10.852 -4.013 -8.615 1.00 84.00 162 ASP A CA 1
ATOM 1297 C C . ASP A 1 162 ? -10.630 -2.522 -8.938 1.00 84.00 162 ASP A C 1
ATOM 1299 O O . ASP A 1 162 ? -9.558 -2.100 -9.381 1.00 84.00 162 ASP A O 1
ATOM 1303 N N . LYS A 1 163 ? -11.669 -1.708 -8.730 1.00 77.94 163 LYS A N 1
ATOM 1304 C CA . LYS A 1 163 ? -11.653 -0.275 -9.064 1.00 77.94 163 LYS A CA 1
ATOM 1305 C C . LYS A 1 163 ? -10.668 0.540 -8.222 1.00 77.94 163 LYS A C 1
ATOM 1307 O O . LYS A 1 163 ? -10.294 1.624 -8.659 1.00 77.94 163 LYS A O 1
ATOM 1312 N N . VAL A 1 164 ? -10.251 0.026 -7.064 1.00 76.50 164 VAL A N 1
ATOM 1313 C CA . VAL A 1 164 ? -9.285 0.667 -6.160 1.00 76.50 164 VAL A CA 1
ATOM 1314 C C . VAL A 1 164 ? -7.881 0.058 -6.279 1.00 76.50 164 VAL A C 1
ATOM 1316 O O . VAL A 1 164 ? -6.972 0.413 -5.535 1.00 76.50 164 VAL A O 1
ATOM 1319 N N . GLY A 1 165 ? -7.660 -0.839 -7.248 1.00 77.56 165 GLY A N 1
ATOM 1320 C CA . GLY A 1 165 ? -6.345 -1.412 -7.538 1.00 77.56 165 GLY A CA 1
ATOM 1321 C C . GLY A 1 165 ? -5.952 -2.604 -6.657 1.00 77.56 165 GLY A C 1
ATOM 1322 O O . GLY A 1 165 ? -4.785 -3.019 -6.684 1.00 77.56 165 GLY A O 1
ATOM 1323 N N . ARG A 1 166 ? -6.897 -3.193 -5.917 1.00 87.38 166 ARG A N 1
ATOM 1324 C CA . ARG A 1 166 ? -6.681 -4.426 -5.144 1.00 87.38 166 ARG A CA 1
ATOM 1325 C C . ARG A 1 166 ? -6.933 -5.645 -6.011 1.00 87.38 166 ARG A C 1
ATOM 1327 O O . ARG A 1 166 ? -7.672 -5.592 -6.987 1.00 87.38 166 ARG A O 1
ATOM 1334 N N . VAL A 1 167 ? -6.306 -6.761 -5.672 1.00 88.38 167 VAL A N 1
ATOM 1335 C CA . VAL A 1 167 ? -6.477 -8.024 -6.393 1.00 88.38 167 VAL A CA 1
ATOM 1336 C C . VAL A 1 167 ? -7.908 -8.528 -6.201 1.00 88.38 167 VAL A C 1
ATOM 1338 O O . VAL A 1 167 ? -8.303 -8.819 -5.080 1.00 88.38 167 VAL A O 1
ATOM 1341 N N . SER A 1 168 ? -8.686 -8.657 -7.279 1.00 83.81 168 SER A N 1
ATOM 1342 C CA . SER A 1 168 ? -10.106 -9.037 -7.174 1.00 83.81 168 SER A CA 1
ATOM 1343 C C . SER A 1 168 ? -10.290 -10.509 -6.801 1.00 83.81 168 SER A C 1
ATOM 1345 O O . SER A 1 168 ? -11.148 -10.855 -6.003 1.00 83.81 168 SER A O 1
ATOM 1347 N N . ASP A 1 169 ? -9.443 -11.387 -7.345 1.00 80.31 169 ASP A N 1
ATOM 1348 C CA . ASP A 1 169 ? -9.515 -12.836 -7.125 1.00 80.31 169 ASP A CA 1
ATOM 1349 C C . ASP A 1 169 ? -8.598 -13.252 -5.954 1.00 80.31 169 ASP A C 1
ATOM 1351 O O . ASP A 1 169 ? -7.946 -14.296 -6.002 1.00 80.31 169 ASP A O 1
ATOM 1355 N N . PHE A 1 170 ? -8.471 -12.402 -4.927 1.00 82.19 170 PHE A N 1
ATOM 1356 C CA . PHE A 1 170 ? -7.454 -12.527 -3.876 1.00 82.19 170 PHE A CA 1
ATOM 1357 C C . PHE A 1 170 ? -7.501 -13.877 -3.149 1.00 82.19 170 PHE A C 1
ATOM 1359 O O . PHE A 1 170 ? -6.472 -14.534 -2.978 1.00 82.19 170 PHE A O 1
ATOM 1366 N N . GLU A 1 171 ? -8.703 -14.350 -2.826 1.00 81.25 171 GLU A N 1
ATOM 1367 C CA . GLU A 1 171 ? -8.939 -15.650 -2.186 1.00 81.25 171 GLU A CA 1
ATOM 1368 C C . GLU A 1 171 ? -8.381 -16.820 -2.999 1.00 81.25 171 GLU A C 1
ATOM 1370 O O . GLU A 1 171 ? -7.823 -17.768 -2.444 1.00 81.25 171 GLU A O 1
ATOM 1375 N N . LYS A 1 172 ? -8.441 -16.739 -4.334 1.00 81.06 172 LYS A N 1
ATOM 1376 C CA . LYS A 1 172 ? -7.902 -17.777 -5.218 1.00 81.06 172 LYS A CA 1
ATOM 1377 C C . LYS A 1 172 ? -6.393 -17.913 -5.055 1.00 81.06 172 LYS A C 1
ATOM 1379 O O . LYS A 1 172 ? -5.880 -19.032 -5.078 1.00 81.06 172 LYS A O 1
ATOM 1384 N N . PHE A 1 173 ? -5.680 -16.801 -4.883 1.00 77.44 173 PHE A N 1
ATOM 1385 C CA . PHE A 1 173 ? -4.244 -16.831 -4.610 1.00 77.44 173 PHE A CA 1
ATOM 1386 C C . PHE A 1 173 ? -3.964 -17.449 -3.244 1.00 77.44 173 PHE A C 1
ATOM 1388 O O . PHE A 1 173 ? -3.113 -18.331 -3.134 1.00 77.44 173 PHE A O 1
ATOM 1395 N N . LEU A 1 174 ? -4.720 -17.032 -2.231 1.00 85.94 174 LEU A N 1
ATOM 1396 C CA . LEU A 1 174 ? -4.531 -17.479 -0.855 1.00 85.94 174 LEU A CA 1
ATOM 1397 C C . LEU A 1 174 ? -4.921 -18.942 -0.629 1.00 85.94 174 LEU A C 1
ATOM 1399 O O . LEU A 1 174 ? -4.345 -19.577 0.245 1.00 85.94 174 LEU A O 1
ATOM 1403 N N . SER A 1 175 ? -5.792 -19.521 -1.461 1.00 86.75 175 SER A N 1
ATOM 1404 C CA . SER A 1 175 ? -6.141 -20.951 -1.397 1.00 86.75 175 SER A CA 1
ATOM 1405 C C . SER A 1 175 ? -4.944 -21.899 -1.567 1.00 86.75 175 SER A C 1
ATOM 1407 O O . SER A 1 175 ? -5.001 -23.051 -1.147 1.00 86.75 175 SER A O 1
ATOM 1409 N N . LYS A 1 176 ? -3.851 -21.426 -2.182 1.00 91.56 176 LYS A N 1
ATOM 1410 C CA . LYS A 1 176 ? -2.598 -22.181 -2.357 1.00 91.56 176 LYS A CA 1
ATOM 1411 C C . LYS A 1 176 ? -1.566 -21.892 -1.264 1.00 91.56 176 LYS A C 1
ATOM 1413 O O . LYS A 1 176 ? -0.471 -22.457 -1.292 1.00 91.56 176 LYS A O 1
ATOM 1418 N N . LEU A 1 177 ? -1.865 -20.967 -0.354 1.00 94.56 177 LEU A N 1
ATOM 1419 C CA . LEU A 1 177 ? -0.976 -20.609 0.738 1.00 94.56 177 LEU A CA 1
ATOM 1420 C C . LEU A 1 177 ? -0.996 -21.713 1.796 1.00 94.56 177 LEU A C 1
ATOM 1422 O O . LEU A 1 177 ? -2.031 -22.306 2.073 1.00 94.56 177 LEU A O 1
ATOM 1426 N N . THR A 1 178 ? 0.169 -21.986 2.372 1.00 95.81 178 THR A N 1
ATOM 1427 C CA . THR A 1 178 ? 0.353 -22.993 3.418 1.00 95.81 178 THR A CA 1
ATOM 1428 C C . THR A 1 178 ? 1.131 -22.365 4.564 1.00 95.81 178 THR A C 1
ATOM 1430 O O . THR A 1 178 ? 1.799 -21.340 4.388 1.00 95.81 178 THR A O 1
ATOM 1433 N N . ASP A 1 179 ? 1.077 -22.993 5.728 1.00 94.62 179 ASP A N 1
ATOM 1434 C CA . ASP A 1 179 ? 1.884 -22.646 6.894 1.00 94.62 179 ASP A CA 1
ATOM 1435 C C . ASP A 1 179 ? 3.387 -22.630 6.574 1.00 94.62 179 ASP A C 1
ATOM 1437 O O . ASP A 1 179 ? 4.086 -21.686 6.938 1.00 94.62 179 ASP A O 1
ATOM 1441 N N . SER A 1 180 ? 3.878 -23.593 5.787 1.00 96.56 180 SER A N 1
ATOM 1442 C CA . SER A 1 180 ? 5.282 -23.639 5.355 1.00 96.56 180 SER A CA 1
ATOM 1443 C C . SER A 1 180 ? 5.715 -22.378 4.595 1.00 96.56 180 SER A C 1
ATOM 1445 O O . SER A 1 180 ? 6.821 -21.882 4.817 1.00 96.56 180 SER A O 1
ATOM 1447 N N . HIS A 1 181 ? 4.857 -21.816 3.735 1.00 97.25 181 HIS A N 1
ATOM 1448 C CA . HIS A 1 181 ? 5.154 -20.562 3.031 1.00 97.25 181 HIS A CA 1
ATOM 1449 C C . HIS A 1 181 ? 5.258 -19.372 3.993 1.00 97.25 181 HIS A C 1
ATOM 1451 O O . HIS A 1 181 ? 6.137 -18.517 3.845 1.00 97.25 181 HIS A O 1
ATOM 1457 N N . VAL A 1 182 ? 4.387 -19.334 5.003 1.00 96.94 182 VAL A N 1
ATOM 1458 C CA . VAL A 1 182 ? 4.409 -18.298 6.039 1.00 96.94 182 VAL A CA 1
ATOM 1459 C C . VAL A 1 182 ? 5.674 -18.414 6.889 1.00 96.94 182 VAL A C 1
ATOM 1461 O O . VAL A 1 182 ? 6.381 -17.426 7.073 1.00 96.94 182 VAL A O 1
ATOM 1464 N N . ILE A 1 183 ? 6.040 -19.623 7.319 1.00 94.56 183 ILE A N 1
ATOM 1465 C CA . ILE A 1 183 ? 7.264 -19.883 8.095 1.00 94.56 183 ILE A CA 1
ATOM 1466 C C . ILE A 1 183 ? 8.519 -19.495 7.301 1.00 94.56 183 ILE A C 1
ATOM 1468 O O . ILE A 1 183 ? 9.422 -18.855 7.842 1.00 94.56 183 ILE A O 1
ATOM 1472 N N . GLN A 1 184 ? 8.580 -19.821 6.005 1.00 95.44 184 GLN A N 1
ATOM 1473 C CA . GLN A 1 184 ? 9.687 -19.399 5.136 1.00 95.44 184 GLN A CA 1
ATOM 1474 C C . GLN A 1 184 ? 9.829 -17.872 5.093 1.00 95.44 184 GLN A C 1
ATOM 1476 O O . GLN A 1 184 ? 10.947 -17.358 5.168 1.00 95.44 184 GLN A O 1
ATOM 1481 N N . THR A 1 185 ? 8.707 -17.153 5.039 1.00 95.50 185 THR A N 1
ATOM 1482 C CA . THR A 1 185 ? 8.691 -15.686 5.086 1.00 95.50 185 THR A CA 1
ATOM 1483 C C . THR A 1 185 ? 9.158 -15.161 6.438 1.00 95.50 185 THR A C 1
ATOM 1485 O O . THR A 1 185 ? 10.001 -14.268 6.486 1.00 95.50 185 THR A O 1
ATOM 1488 N N . LEU A 1 186 ? 8.676 -15.738 7.541 1.00 92.31 186 LEU A N 1
ATOM 1489 C CA . LEU A 1 186 ? 9.059 -15.346 8.901 1.00 92.31 186 LEU A CA 1
ATOM 1490 C C . LEU A 1 186 ? 10.563 -15.523 9.158 1.00 92.31 186 LEU A C 1
ATOM 1492 O O . LEU A 1 186 ? 11.187 -14.660 9.778 1.00 92.31 186 LEU A O 1
ATOM 1496 N N . ASN A 1 187 ? 11.171 -16.574 8.602 1.00 90.75 187 ASN A N 1
ATOM 1497 C CA . ASN A 1 187 ? 12.616 -16.808 8.680 1.00 90.75 187 ASN A CA 1
ATOM 1498 C C . ASN A 1 187 ? 13.442 -15.744 7.936 1.00 90.75 187 ASN A C 1
ATOM 1500 O O . ASN A 1 187 ? 14.574 -15.462 8.324 1.00 90.75 187 ASN A O 1
ATOM 1504 N N . GLN A 1 188 ? 12.896 -15.153 6.870 1.00 89.81 188 GLN A N 1
ATOM 1505 C CA . GLN A 1 188 ? 13.560 -14.101 6.091 1.00 89.81 188 GLN A CA 1
ATOM 1506 C C . GLN A 1 188 ? 13.167 -12.687 6.530 1.00 89.81 188 GLN A C 1
ATOM 1508 O O . GLN A 1 188 ? 13.819 -11.729 6.121 1.00 89.81 188 GLN A O 1
ATOM 1513 N N . PHE A 1 189 ? 12.147 -12.557 7.381 1.00 89.19 189 PHE A N 1
ATOM 1514 C CA . PHE A 1 189 ? 11.510 -11.296 7.760 1.00 89.19 189 PHE A CA 1
ATOM 1515 C C . PHE A 1 189 ? 12.483 -10.177 8.174 1.00 89.19 189 PHE A C 1
ATOM 1517 O O . PHE A 1 189 ? 12.310 -9.061 7.688 1.00 89.19 189 PHE A O 1
ATOM 1524 N N . PRO A 1 190 ? 13.531 -10.422 8.994 1.00 83.12 190 PRO A N 1
ATOM 1525 C CA . PRO A 1 190 ? 14.465 -9.364 9.400 1.00 83.12 190 PRO A CA 1
ATOM 1526 C C . PRO A 1 190 ? 15.290 -8.765 8.251 1.00 83.12 190 PRO A C 1
ATOM 1528 O O . PRO A 1 190 ? 15.835 -7.677 8.399 1.00 83.12 190 PRO A O 1
ATOM 1531 N N . ASN A 1 191 ? 15.394 -9.468 7.120 1.00 84.88 191 ASN A N 1
ATOM 1532 C CA . ASN A 1 191 ? 16.199 -9.061 5.967 1.00 84.88 191 ASN A CA 1
ATOM 1533 C C . ASN A 1 191 ? 15.366 -8.359 4.880 1.00 84.88 191 ASN A C 1
ATOM 1535 O O . ASN A 1 191 ? 15.860 -8.145 3.773 1.00 84.88 191 ASN A O 1
ATOM 1539 N N . ILE A 1 192 ? 14.097 -8.051 5.159 1.00 83.12 192 ILE A N 1
ATOM 1540 C CA . ILE A 1 192 ? 13.164 -7.467 4.195 1.00 83.12 192 ILE A CA 1
ATOM 1541 C C . ILE A 1 192 ? 12.998 -5.968 4.465 1.00 83.12 192 ILE A C 1
ATOM 1543 O O . ILE A 1 192 ? 12.554 -5.563 5.537 1.00 83.12 192 ILE A O 1
ATOM 1547 N N . SER A 1 193 ? 13.268 -5.149 3.448 1.00 84.12 193 SER A N 1
ATOM 1548 C CA . SER A 1 193 ? 12.937 -3.718 3.428 1.00 84.12 193 SER A CA 1
ATOM 1549 C C . SER A 1 193 ? 11.481 -3.511 3.007 1.00 84.12 193 SER A C 1
ATOM 1551 O O . SER A 1 193 ? 11.170 -3.305 1.833 1.00 84.12 193 SER A O 1
ATOM 1553 N N . PHE A 1 194 ? 10.559 -3.612 3.964 1.00 82.62 194 PHE A N 1
ATOM 1554 C CA . PHE A 1 194 ? 9.110 -3.533 3.733 1.00 82.62 194 PHE A CA 1
ATOM 1555 C C . PHE A 1 194 ? 8.650 -2.196 3.125 1.00 82.62 194 PHE A C 1
ATOM 1557 O O . PHE A 1 194 ? 7.674 -2.154 2.368 1.00 82.62 194 PHE A O 1
ATOM 1564 N N . GLU A 1 195 ? 9.368 -1.112 3.404 1.00 78.69 195 GLU A N 1
ATOM 1565 C CA . GLU A 1 195 ? 9.156 0.219 2.838 1.00 78.69 195 GLU A CA 1
ATOM 1566 C C . GLU A 1 195 ? 9.258 0.239 1.303 1.00 78.69 195 GLU A C 1
ATOM 1568 O O . GLU A 1 195 ? 8.492 0.951 0.645 1.00 78.69 195 GLU A O 1
ATOM 1573 N N . ASN A 1 196 ? 10.097 -0.625 0.716 1.00 85.12 196 ASN A N 1
ATOM 1574 C CA . ASN A 1 196 ? 10.244 -0.753 -0.739 1.00 85.12 196 ASN A CA 1
ATOM 1575 C C . ASN A 1 196 ? 8.999 -1.355 -1.411 1.00 85.12 196 ASN A C 1
ATOM 1577 O O . ASN A 1 196 ? 8.886 -1.335 -2.630 1.00 85.12 196 ASN A O 1
ATOM 1581 N N . TYR A 1 197 ? 8.047 -1.860 -0.623 1.00 84.56 197 TYR A N 1
ATOM 1582 C CA . TYR A 1 197 ? 6.792 -2.463 -1.080 1.00 84.56 197 TYR A CA 1
ATOM 1583 C C . TYR A 1 197 ? 5.565 -1.702 -0.547 1.00 84.56 197 TYR A C 1
ATOM 1585 O O . TYR A 1 197 ? 4.451 -2.235 -0.493 1.00 84.56 197 TYR A O 1
ATOM 1593 N N . CYS A 1 198 ? 5.771 -0.441 -0.146 1.00 82.19 198 CYS A N 1
ATOM 1594 C CA . CYS A 1 198 ? 4.754 0.475 0.377 1.00 82.19 198 CYS A CA 1
ATOM 1595 C C . CYS A 1 198 ? 4.078 0.006 1.677 1.00 82.19 198 CYS A C 1
ATOM 1597 O O . CYS A 1 198 ? 2.967 0.444 1.993 1.00 82.19 198 CYS A O 1
ATOM 1599 N N . TYR A 1 199 ? 4.709 -0.885 2.445 1.00 76.50 199 TYR A N 1
ATOM 1600 C CA . TYR A 1 199 ? 4.195 -1.248 3.762 1.00 76.50 199 TYR A CA 1
ATOM 1601 C C . TYR A 1 199 ? 4.586 -0.210 4.806 1.00 76.50 199 TYR A C 1
ATOM 1603 O O . TYR A 1 199 ? 5.707 0.288 4.839 1.00 76.50 199 TYR A O 1
ATOM 1611 N N . LYS A 1 200 ? 3.644 0.059 5.708 1.00 65.88 200 LYS A N 1
ATOM 1612 C CA . LYS A 1 200 ? 3.882 0.782 6.958 1.00 65.88 200 LYS A CA 1
ATOM 1613 C C . LYS A 1 200 ? 4.105 -0.229 8.084 1.00 65.88 200 LYS A C 1
ATOM 1615 O O . LYS A 1 200 ? 3.755 -1.405 7.939 1.00 65.88 200 LYS A O 1
ATOM 1620 N N . HIS A 1 201 ? 4.669 0.218 9.203 1.00 55.38 201 HIS A N 1
ATOM 1621 C CA . HIS A 1 201 ? 4.726 -0.599 10.415 1.00 55.38 201 HIS A CA 1
ATOM 1622 C C . HIS A 1 201 ? 3.313 -0.959 10.889 1.00 55.38 201 HIS A C 1
ATOM 1624 O O . HIS A 1 201 ? 2.383 -0.168 10.731 1.00 55.38 201 HIS A O 1
ATOM 1630 N N . SER A 1 202 ? 3.152 -2.152 11.474 1.00 60.62 202 SER A N 1
ATOM 1631 C CA . SER A 1 202 ? 1.871 -2.524 12.081 1.00 60.62 202 SER A CA 1
ATOM 1632 C C . SER A 1 202 ? 1.562 -1.609 13.261 1.00 60.62 202 SER A C 1
ATOM 1634 O O . SER A 1 202 ? 2.395 -1.459 14.158 1.00 60.62 202 SER A O 1
ATOM 1636 N N . SER A 1 203 ? 0.366 -1.034 13.270 1.00 54.72 203 SER A N 1
ATOM 1637 C CA . SER A 1 203 ? -0.135 -0.176 14.342 1.00 54.72 203 SER A CA 1
ATOM 1638 C C . SER A 1 203 ? -0.883 -0.954 15.424 1.00 54.72 203 SER A C 1
ATOM 1640 O O . SER A 1 203 ? -0.749 -0.638 16.599 1.00 54.72 203 SER A O 1
ATOM 1642 N N . THR A 1 204 ? -1.626 -1.998 15.045 1.00 55.09 204 THR A N 1
ATOM 1643 C CA . THR A 1 204 ? -2.741 -2.497 15.877 1.00 55.09 204 THR A CA 1
ATOM 1644 C C . THR A 1 204 ? -2.598 -3.967 16.273 1.00 55.09 204 THR A C 1
ATOM 1646 O O . THR A 1 204 ? -2.942 -4.340 17.391 1.00 55.09 204 THR A O 1
ATOM 1649 N N . TYR A 1 205 ? -2.061 -4.807 15.383 1.00 74.62 205 TYR A N 1
ATOM 1650 C CA . TYR A 1 205 ? -2.004 -6.259 15.576 1.00 74.62 205 TYR A CA 1
ATOM 1651 C C . TYR A 1 205 ? -0.606 -6.817 15.330 1.00 74.62 205 TYR A C 1
ATOM 1653 O O . TYR A 1 205 ? 0.098 -6.360 14.427 1.00 74.62 205 TYR A O 1
ATOM 1661 N N . ASP A 1 206 ? -0.253 -7.856 16.073 1.00 79.31 206 ASP A N 1
ATOM 1662 C CA . ASP A 1 206 ? 0.931 -8.672 15.850 1.00 79.31 206 ASP A CA 1
ATOM 1663 C C . ASP A 1 206 ? 0.532 -10.118 15.595 1.00 79.31 206 ASP A C 1
ATOM 1665 O O . ASP A 1 206 ? -0.289 -10.688 16.307 1.00 79.31 206 ASP A O 1
ATOM 1669 N N . LEU A 1 207 ? 1.164 -10.719 14.598 1.00 86.19 207 LEU A N 1
ATOM 1670 C CA . LEU A 1 207 ? 1.242 -12.157 14.446 1.00 86.19 207 LEU A CA 1
ATOM 1671 C C . LEU A 1 207 ? 2.347 -12.665 15.370 1.00 86.19 207 LEU A C 1
ATOM 1673 O O . LEU A 1 207 ? 3.462 -12.136 15.342 1.00 86.19 207 LEU A O 1
ATOM 1677 N N . ILE A 1 208 ? 2.037 -13.683 16.166 1.00 78.44 208 ILE A N 1
ATOM 1678 C CA . ILE A 1 208 ? 2.976 -14.315 17.089 1.00 78.44 208 ILE A CA 1
ATOM 1679 C C . ILE A 1 208 ? 3.496 -15.601 16.476 1.00 78.44 208 ILE A C 1
ATOM 1681 O O . ILE A 1 208 ? 2.731 -16.464 16.045 1.00 78.44 208 ILE A O 1
ATOM 1685 N N . TYR A 1 209 ? 4.817 -15.724 16.439 1.00 82.06 209 TYR A N 1
ATOM 1686 C CA . TYR A 1 209 ? 5.483 -16.941 16.010 1.00 82.06 209 TYR A CA 1
ATOM 1687 C C . TYR A 1 209 ? 6.840 -17.057 16.698 1.00 82.06 209 TYR A C 1
ATOM 1689 O O . TYR A 1 209 ? 7.620 -16.107 16.676 1.00 82.06 209 TYR A O 1
ATOM 1697 N N . ASP A 1 210 ? 7.111 -18.207 17.319 1.00 78.50 210 ASP A N 1
ATOM 1698 C CA . ASP A 1 210 ? 8.377 -18.494 18.015 1.00 78.50 210 ASP A CA 1
ATOM 1699 C C . ASP A 1 210 ? 8.788 -17.394 19.021 1.00 78.50 210 ASP A C 1
ATOM 1701 O O . ASP A 1 210 ? 9.912 -16.894 19.034 1.00 78.50 210 ASP A O 1
ATOM 1705 N N . GLY A 1 211 ? 7.816 -16.920 19.812 1.00 60.72 211 GLY A N 1
ATOM 1706 C CA . GLY A 1 211 ? 8.014 -15.851 20.799 1.00 60.72 211 GLY A CA 1
ATOM 1707 C C . GLY A 1 211 ? 8.281 -14.457 20.213 1.00 60.72 211 GLY A C 1
ATOM 1708 O O . GLY A 1 211 ? 8.519 -13.517 20.968 1.00 60.72 211 GLY A O 1
ATOM 1709 N N . LYS A 1 212 ? 8.235 -14.289 18.886 1.00 71.56 212 LYS A N 1
ATOM 1710 C CA . LYS A 1 212 ? 8.446 -13.013 18.189 1.00 71.56 212 LYS A CA 1
ATOM 1711 C C . LYS A 1 212 ? 7.142 -12.460 17.622 1.00 71.56 212 LYS A C 1
ATOM 1713 O O . LYS A 1 212 ? 6.210 -13.198 17.306 1.00 71.56 212 LYS A O 1
ATOM 1718 N N . ARG A 1 213 ? 7.108 -11.134 17.481 1.00 76.69 213 ARG A N 1
ATOM 1719 C CA . ARG A 1 213 ? 5.972 -10.348 16.985 1.00 76.69 213 ARG A CA 1
ATOM 1720 C C . ARG A 1 213 ? 6.244 -9.843 15.574 1.00 76.69 213 ARG A C 1
ATOM 1722 O O . ARG A 1 213 ? 7.296 -9.260 15.316 1.00 76.69 213 ARG A O 1
ATOM 1729 N N . TYR A 1 214 ? 5.276 -10.025 14.684 1.00 82.75 214 TYR A N 1
ATOM 1730 C CA . TYR A 1 214 ? 5.377 -9.660 13.273 1.00 82.75 214 TYR A CA 1
ATOM 1731 C C . TYR A 1 214 ? 4.128 -8.923 12.800 1.00 82.75 214 TYR A C 1
ATOM 1733 O O . TYR A 1 214 ? 3.022 -9.215 13.234 1.00 82.75 214 TYR A O 1
ATOM 1741 N N . ALA A 1 215 ? 4.263 -8.002 11.848 1.00 85.06 215 ALA A N 1
ATOM 1742 C CA . ALA A 1 215 ? 3.110 -7.331 11.253 1.00 85.06 215 ALA A CA 1
ATOM 1743 C C . ALA A 1 215 ? 2.323 -8.301 10.342 1.00 85.06 215 ALA A C 1
ATOM 1745 O O . ALA A 1 215 ? 2.845 -8.676 9.288 1.00 85.06 215 ALA A O 1
ATOM 1746 N N . PRO A 1 216 ? 1.058 -8.663 10.641 1.00 90.44 216 PRO A N 1
ATOM 1747 C CA . PRO A 1 216 ? 0.377 -9.732 9.903 1.00 90.44 216 PRO A CA 1
ATOM 1748 C C . PRO A 1 216 ? 0.196 -9.425 8.409 1.00 90.44 216 PRO A C 1
ATOM 1750 O O . PRO A 1 216 ? 0.385 -10.294 7.560 1.00 90.44 216 PRO A O 1
ATOM 1753 N N . LYS A 1 217 ? -0.099 -8.162 8.060 1.00 89.94 217 LYS A N 1
ATOM 1754 C CA . LYS A 1 217 ? -0.247 -7.741 6.655 1.00 89.94 217 LYS A CA 1
ATOM 1755 C C . LYS A 1 217 ? 1.056 -7.921 5.864 1.00 89.94 217 LYS A C 1
ATOM 1757 O O . LYS A 1 217 ? 1.022 -8.379 4.727 1.00 89.94 217 LYS A O 1
ATOM 1762 N N . GLN A 1 218 ? 2.193 -7.585 6.477 1.00 93.12 218 GLN A N 1
ATOM 1763 C CA . GLN A 1 218 ? 3.517 -7.751 5.872 1.00 93.12 218 GLN A CA 1
ATOM 1764 C C . GLN A 1 218 ? 3.849 -9.236 5.692 1.00 93.12 218 GLN A C 1
ATOM 1766 O O . GLN A 1 218 ? 4.278 -9.640 4.613 1.00 93.12 218 GLN A O 1
ATOM 1771 N N . VAL A 1 219 ? 3.583 -10.052 6.722 1.00 94.94 219 VAL A N 1
ATOM 1772 C CA . VAL A 1 219 ? 3.789 -11.506 6.679 1.00 94.94 219 VAL A CA 1
ATOM 1773 C C . VAL A 1 219 ? 3.023 -12.119 5.509 1.00 94.94 219 VAL A C 1
ATOM 1775 O O . VAL A 1 219 ? 3.630 -12.771 4.660 1.00 94.94 219 VAL A O 1
ATOM 1778 N N . LEU A 1 220 ? 1.713 -11.872 5.405 1.00 94.81 220 LEU A N 1
ATOM 1779 C CA . LEU A 1 220 ? 0.905 -12.440 4.324 1.00 94.81 220 LEU A CA 1
ATOM 1780 C C . LEU A 1 220 ? 1.384 -11.970 2.945 1.00 94.81 220 LEU A C 1
ATOM 1782 O O . LEU A 1 220 ? 1.615 -12.795 2.062 1.00 94.81 220 LEU A O 1
ATOM 1786 N N . GLY A 1 221 ? 1.569 -10.660 2.766 1.00 94.06 221 GLY A N 1
ATOM 1787 C CA . GLY A 1 221 ? 1.939 -10.082 1.475 1.00 94.06 221 GLY A CA 1
ATOM 1788 C C . GLY A 1 221 ? 3.241 -10.640 0.900 1.00 94.06 221 GLY A C 1
ATOM 1789 O O . GLY A 1 221 ? 3.349 -10.826 -0.313 1.00 94.06 221 GLY A O 1
ATOM 1790 N N . PHE A 1 222 ? 4.199 -10.979 1.765 1.00 95.56 222 PHE A N 1
ATOM 1791 C CA . PHE A 1 222 ? 5.438 -11.639 1.358 1.00 95.56 222 PHE A CA 1
ATOM 1792 C C . PHE A 1 222 ? 5.307 -13.154 1.221 1.00 95.56 222 PHE A C 1
ATOM 1794 O O . PHE A 1 222 ? 5.917 -13.723 0.317 1.00 95.56 222 PHE A O 1
ATOM 1801 N N . SER A 1 223 ? 4.449 -13.798 2.011 1.00 96.12 223 SER A N 1
ATOM 1802 C CA . SER A 1 223 ? 4.205 -15.244 1.905 1.00 96.12 223 SER A CA 1
ATOM 1803 C C . SER A 1 223 ? 3.623 -15.640 0.546 1.00 96.12 223 SER A C 1
ATOM 1805 O O . SER A 1 223 ? 3.931 -16.707 0.013 1.00 96.12 223 SER A O 1
ATOM 1807 N N . VAL A 1 224 ? 2.859 -14.746 -0.086 1.00 93.75 224 VAL A N 1
ATOM 1808 C CA . VAL A 1 224 ? 2.313 -14.957 -1.436 1.00 93.75 224 VAL A CA 1
ATOM 1809 C C . VAL A 1 224 ? 3.408 -15.054 -2.516 1.00 93.75 224 VAL A C 1
ATOM 1811 O O . VAL A 1 224 ? 3.177 -15.672 -3.561 1.00 93.75 224 VAL A O 1
ATOM 1814 N N . LYS A 1 225 ? 4.636 -14.569 -2.262 1.00 93.06 225 LYS A N 1
ATOM 1815 C CA . LYS A 1 225 ? 5.787 -14.724 -3.176 1.00 93.06 225 LYS A CA 1
ATOM 1816 C C . LYS A 1 225 ? 6.043 -16.177 -3.558 1.00 93.06 225 LYS A C 1
ATOM 1818 O O . LYS A 1 225 ? 6.419 -16.438 -4.697 1.00 93.06 225 LYS A O 1
ATOM 1823 N N . HIS A 1 226 ? 5.800 -17.113 -2.648 1.00 92.25 226 HIS A N 1
ATOM 1824 C CA . HIS A 1 226 ? 6.002 -18.540 -2.898 1.00 92.25 226 HIS A CA 1
ATOM 1825 C C . HIS A 1 226 ? 4.971 -19.144 -3.866 1.00 92.25 226 HIS A C 1
ATOM 1827 O O . HIS A 1 226 ? 5.178 -20.238 -4.381 1.00 92.25 226 HIS A O 1
ATOM 1833 N N . ILE A 1 227 ? 3.882 -18.423 -4.145 1.00 90.69 227 ILE A N 1
ATOM 1834 C CA . ILE A 1 227 ? 2.790 -18.862 -5.021 1.00 90.69 227 ILE A CA 1
ATOM 1835 C C . ILE A 1 227 ? 2.872 -18.173 -6.385 1.00 90.69 227 ILE A C 1
ATOM 1837 O O . ILE A 1 227 ? 2.656 -18.815 -7.412 1.00 90.69 227 ILE A O 1
ATOM 1841 N N . ILE A 1 228 ? 3.156 -16.866 -6.400 1.00 90.81 228 ILE A N 1
ATOM 1842 C CA . ILE A 1 228 ? 3.110 -16.039 -7.621 1.00 90.81 228 ILE A CA 1
ATOM 1843 C C . ILE A 1 228 ? 4.479 -15.479 -8.038 1.00 90.81 228 ILE A C 1
ATOM 1845 O O . ILE A 1 228 ? 4.555 -14.610 -8.900 1.00 90.81 228 ILE A O 1
ATOM 1849 N N . ASN A 1 229 ? 5.571 -15.945 -7.429 1.00 91.69 229 ASN A N 1
ATOM 1850 C CA . ASN A 1 229 ? 6.956 -15.527 -7.703 1.00 91.69 229 ASN A CA 1
ATOM 1851 C C . ASN A 1 229 ? 7.258 -14.030 -7.493 1.00 91.69 229 ASN A C 1
ATOM 1853 O O . ASN A 1 229 ? 8.303 -13.544 -7.924 1.00 91.69 229 ASN A O 1
ATOM 1857 N N . ARG A 1 230 ? 6.383 -13.294 -6.801 1.00 93.75 230 ARG A N 1
ATOM 1858 C CA . ARG A 1 230 ? 6.641 -11.940 -6.292 1.00 93.75 230 ARG A CA 1
ATOM 1859 C C . ARG A 1 230 ? 5.802 -11.670 -5.042 1.00 93.75 230 ARG A C 1
ATOM 1861 O O . ARG A 1 230 ? 4.697 -12.205 -4.951 1.00 93.75 230 ARG A O 1
ATOM 1868 N N . PRO A 1 231 ? 6.277 -10.855 -4.091 1.00 95.19 231 PRO A N 1
ATOM 1869 C CA . PRO A 1 231 ? 5.418 -10.395 -3.012 1.00 95.19 231 PRO A CA 1
ATOM 1870 C C . PRO A 1 231 ? 4.352 -9.432 -3.557 1.00 95.19 231 PRO A C 1
ATOM 1872 O O . PRO A 1 231 ? 4.463 -8.889 -4.665 1.00 95.19 231 PRO A O 1
ATOM 1875 N N . LEU A 1 232 ? 3.308 -9.230 -2.764 1.00 93.25 232 LEU A N 1
ATOM 1876 C CA . LEU A 1 232 ? 2.295 -8.212 -3.015 1.00 93.25 232 LEU A CA 1
ATOM 1877 C C . LEU A 1 232 ? 2.748 -6.876 -2.435 1.00 93.25 232 LEU A C 1
ATOM 1879 O O . LEU A 1 232 ? 3.317 -6.835 -1.340 1.00 93.25 232 LEU A O 1
ATOM 1883 N N . VAL A 1 233 ? 2.462 -5.783 -3.138 1.00 91.94 233 VAL A N 1
ATOM 1884 C CA . VAL A 1 233 ? 2.624 -4.438 -2.563 1.00 91.94 233 VAL A CA 1
ATOM 1885 C C . VAL A 1 233 ? 1.430 -4.111 -1.666 1.00 91.94 233 VAL A C 1
ATOM 1887 O O . VAL A 1 233 ? 0.334 -4.633 -1.864 1.00 91.94 233 VAL A O 1
ATOM 1890 N N . SER A 1 234 ? 1.614 -3.244 -0.669 1.00 87.50 234 SER A N 1
ATOM 1891 C CA . SER A 1 234 ? 0.587 -2.991 0.358 1.00 87.50 234 SER A CA 1
ATOM 1892 C C . SER A 1 234 ? -0.776 -2.542 -0.197 1.00 87.50 234 SER A C 1
ATOM 1894 O O . SER A 1 234 ? -1.800 -2.845 0.412 1.00 87.50 234 SER A O 1
ATOM 1896 N N . SER A 1 235 ? -0.817 -1.840 -1.336 1.00 83.50 235 SER A N 1
ATOM 1897 C CA . SER A 1 235 ? -2.066 -1.388 -1.972 1.00 83.50 235 SER A CA 1
ATOM 1898 C C . SER A 1 235 ? -2.833 -2.499 -2.697 1.00 83.50 235 SER A C 1
ATOM 1900 O O . SER A 1 235 ? -4.008 -2.327 -2.995 1.00 83.50 235 SER A O 1
ATOM 1902 N N . GLU A 1 236 ? -2.216 -3.658 -2.949 1.00 89.81 236 GLU A N 1
ATOM 1903 C CA . GLU A 1 236 ? -2.855 -4.762 -3.675 1.00 89.81 236 GLU A CA 1
ATOM 1904 C C . GLU A 1 236 ? -3.894 -5.527 -2.840 1.00 89.81 236 GLU A C 1
ATOM 1906 O O . GLU A 1 236 ? -4.627 -6.341 -3.399 1.00 89.81 236 GLU A O 1
ATOM 1911 N N . PHE A 1 237 ? -3.973 -5.291 -1.527 1.00 87.88 237 PHE A N 1
ATOM 1912 C CA . PHE A 1 237 ? -4.909 -5.977 -0.634 1.00 87.88 237 PHE A CA 1
ATOM 1913 C C . PHE A 1 237 ? -5.107 -5.239 0.700 1.00 87.88 237 PHE A C 1
ATOM 1915 O O . PHE A 1 237 ? -4.286 -4.418 1.126 1.00 87.88 237 PHE A O 1
ATOM 1922 N N . SER A 1 238 ? -6.199 -5.555 1.396 1.00 80.25 238 SER A N 1
ATOM 1923 C CA . SER A 1 238 ? -6.514 -5.004 2.716 1.00 80.25 238 SER A CA 1
ATOM 1924 C C . SER A 1 238 ? -5.887 -5.824 3.852 1.00 80.25 238 SER A C 1
ATOM 1926 O O . SER A 1 238 ? -5.619 -7.021 3.737 1.00 80.25 238 SER A O 1
ATOM 1928 N N . GLY A 1 239 ? -5.620 -5.154 4.971 1.00 76.19 239 GLY A N 1
ATOM 1929 C CA . GLY A 1 239 ? -5.278 -5.793 6.242 1.00 76.19 239 GLY A CA 1
ATOM 1930 C C . GLY A 1 239 ? -6.241 -5.323 7.329 1.00 76.19 239 GLY A C 1
ATOM 1931 O O . GLY A 1 239 ? -6.973 -4.362 7.111 1.00 76.19 239 GLY A O 1
ATOM 1932 N N . GLY A 1 240 ? -6.221 -5.983 8.485 1.00 67.31 240 GLY A N 1
ATOM 1933 C CA . GLY A 1 240 ? -7.132 -5.707 9.599 1.00 67.31 240 GLY A CA 1
ATOM 1934 C C . GLY A 1 240 ? -7.860 -6.967 10.056 1.00 67.31 240 GLY A C 1
ATOM 1935 O O . GLY A 1 240 ? -7.819 -7.985 9.368 1.00 67.31 240 GLY A O 1
ATOM 1936 N N . ASP A 1 241 ? -8.509 -6.897 11.216 1.00 65.56 241 ASP A N 1
ATOM 1937 C CA . ASP A 1 241 ? -9.113 -8.063 11.873 1.00 65.56 241 ASP A CA 1
ATOM 1938 C C . ASP A 1 241 ? -10.158 -8.775 11.004 1.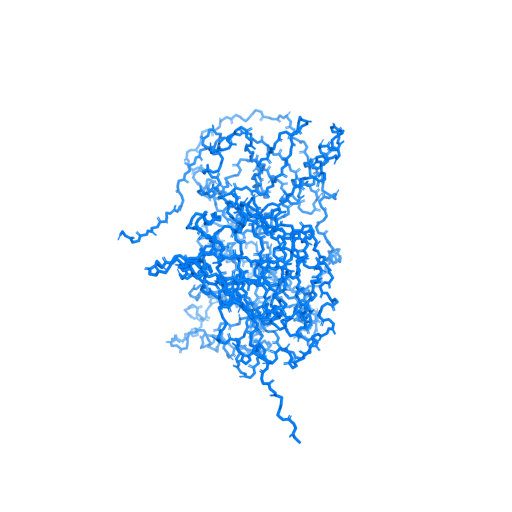00 65.56 241 ASP A C 1
ATOM 1940 O O . ASP A 1 241 ? -10.119 -9.997 10.872 1.00 65.56 241 ASP A O 1
ATOM 1944 N N . ASP A 1 242 ? -10.997 -7.985 10.330 1.00 68.81 242 ASP A N 1
ATOM 1945 C CA . ASP A 1 242 ? -12.074 -8.455 9.451 1.00 68.81 242 ASP A CA 1
ATOM 1946 C C . ASP A 1 242 ? -11.600 -8.734 8.012 1.00 68.81 242 ASP A C 1
ATOM 1948 O O . ASP A 1 242 ? -12.392 -9.045 7.125 1.00 68.81 242 ASP A O 1
ATOM 1952 N N . SER A 1 243 ? -10.296 -8.611 7.737 1.00 77.25 243 SER A N 1
ATOM 1953 C CA . SER A 1 243 ? -9.761 -8.851 6.395 1.00 77.25 243 SER A CA 1
ATOM 1954 C C . SER A 1 243 ? -9.563 -10.341 6.111 1.00 77.25 243 SER A C 1
ATOM 1956 O O . SER A 1 243 ? -9.128 -11.114 6.971 1.00 77.25 243 SER A O 1
ATOM 1958 N N . ILE A 1 244 ? -9.751 -10.722 4.842 1.00 82.31 244 ILE A N 1
ATOM 1959 C CA . ILE A 1 244 ? -9.422 -12.061 4.320 1.00 82.31 244 ILE A CA 1
ATOM 1960 C C . ILE A 1 244 ? -7.983 -12.452 4.696 1.00 82.31 244 ILE A C 1
ATOM 1962 O O . ILE A 1 244 ? -7.717 -13.590 5.074 1.00 82.31 244 ILE A O 1
ATOM 1966 N N . SER A 1 245 ? -7.058 -11.491 4.664 1.00 86.00 245 SER A N 1
ATOM 1967 C CA . SER A 1 245 ? -5.657 -11.666 5.049 1.00 86.00 245 SER A CA 1
ATOM 1968 C C . SER A 1 245 ? -5.487 -12.259 6.451 1.00 86.00 245 SER A C 1
ATOM 1970 O O . SER A 1 245 ? -4.729 -13.208 6.640 1.00 86.00 245 SER A O 1
ATOM 1972 N N . PHE A 1 246 ? -6.180 -11.711 7.451 1.00 86.56 246 PHE A N 1
ATOM 1973 C CA . PHE A 1 246 ? -6.038 -12.171 8.836 1.00 86.56 246 PHE A CA 1
ATOM 1974 C C . PHE A 1 246 ? -6.769 -13.494 9.041 1.00 86.56 246 PHE A C 1
ATOM 1976 O O . PHE A 1 246 ? -6.246 -14.378 9.719 1.00 86.56 246 PHE A O 1
ATOM 1983 N N . SER A 1 247 ? -7.929 -13.656 8.400 1.00 83.44 247 SER A N 1
ATOM 1984 C CA . SER A 1 247 ? -8.674 -14.917 8.384 1.00 83.44 247 SER A CA 1
ATOM 1985 C C . SER A 1 247 ? -7.816 -16.074 7.859 1.00 83.44 247 SER A C 1
ATOM 1987 O O . SER A 1 247 ? -7.689 -17.102 8.521 1.00 83.44 247 SER A O 1
ATOM 1989 N N . VAL A 1 248 ? -7.123 -15.888 6.731 1.00 90.06 248 VAL A N 1
ATOM 1990 C CA . VAL A 1 248 ? -6.248 -16.919 6.150 1.00 90.06 248 VAL A CA 1
ATOM 1991 C C . VAL A 1 248 ? -5.082 -17.267 7.073 1.00 90.06 248 VAL A C 1
ATOM 1993 O O . VAL A 1 248 ? -4.822 -18.447 7.288 1.00 90.06 248 VAL A O 1
ATOM 1996 N N . LEU A 1 249 ? -4.401 -16.278 7.656 1.00 91.62 249 LEU A N 1
ATOM 1997 C CA . LEU A 1 249 ? -3.305 -16.545 8.597 1.00 91.62 249 LEU A CA 1
ATOM 1998 C C . LEU A 1 249 ? -3.784 -17.341 9.822 1.00 91.62 249 LEU A C 1
ATOM 2000 O O . LEU A 1 249 ? -3.120 -18.293 10.227 1.00 91.62 249 LEU A O 1
ATOM 2004 N N . ARG A 1 250 ? -4.961 -17.012 10.363 1.00 87.38 250 ARG A N 1
ATOM 2005 C CA . ARG A 1 250 ? -5.577 -17.760 11.472 1.00 87.38 250 ARG A CA 1
ATOM 2006 C C . ARG A 1 250 ? -5.946 -19.183 11.075 1.00 87.38 250 ARG A C 1
ATOM 2008 O O . ARG A 1 250 ? -5.658 -20.110 11.823 1.00 87.38 250 ARG A O 1
ATOM 2015 N N . ASN A 1 251 ? -6.524 -19.368 9.889 1.00 87.75 251 ASN A N 1
ATOM 2016 C CA . ASN A 1 251 ? -6.881 -20.690 9.365 1.00 87.75 251 ASN A CA 1
ATOM 2017 C C . ASN A 1 251 ? -5.649 -21.574 9.120 1.00 87.75 251 ASN A C 1
ATOM 2019 O O . ASN A 1 251 ? -5.744 -22.794 9.208 1.00 87.75 251 ASN A O 1
ATOM 2023 N N . LEU A 1 252 ? -4.489 -20.965 8.855 1.00 90.75 252 LEU A N 1
ATOM 2024 C CA . LEU A 1 252 ? -3.194 -21.647 8.775 1.00 90.75 252 LEU A CA 1
ATOM 2025 C C . LEU A 1 252 ? -2.543 -21.891 10.151 1.00 90.75 252 LEU A C 1
ATOM 2027 O O . LEU A 1 252 ? -1.432 -22.411 10.207 1.00 90.75 252 LEU A O 1
ATOM 2031 N N . GLY A 1 253 ? -3.212 -21.533 11.251 1.00 86.25 253 GLY A N 1
ATOM 2032 C CA . GLY A 1 253 ? -2.767 -21.801 12.620 1.00 86.25 253 GLY A CA 1
ATOM 2033 C C . GLY A 1 253 ? -1.906 -20.709 13.257 1.00 86.25 253 GLY A C 1
ATOM 2034 O O . GLY A 1 253 ? -1.362 -20.935 14.336 1.00 86.25 253 GLY A O 1
ATOM 2035 N N . PHE A 1 254 ? -1.772 -19.531 12.638 1.00 87.50 254 PHE A N 1
ATOM 2036 C CA . PHE A 1 254 ? -1.006 -18.428 13.224 1.00 87.50 254 PHE A CA 1
ATOM 2037 C C . PHE A 1 254 ? -1.866 -17.579 14.155 1.00 87.50 254 PHE A C 1
ATOM 2039 O O . PHE A 1 254 ? -2.961 -17.132 13.802 1.00 87.50 254 PHE A O 1
ATOM 2046 N N . GLU A 1 255 ? -1.332 -17.305 15.340 1.00 83.50 255 GLU A N 1
ATOM 2047 C CA . GLU A 1 255 ? -1.982 -16.444 16.315 1.00 83.50 255 GLU A CA 1
ATOM 2048 C C . GLU A 1 255 ? -1.772 -14.974 15.939 1.00 83.50 255 GLU A C 1
ATOM 2050 O O . GLU A 1 255 ? -0.645 -14.535 15.712 1.00 83.50 255 GLU A O 1
ATOM 2055 N N . ILE A 1 256 ? -2.860 -14.204 15.881 1.00 81.69 256 ILE A N 1
ATOM 2056 C CA . ILE A 1 256 ? -2.815 -12.752 15.694 1.00 81.69 256 ILE A CA 1
ATOM 2057 C C . ILE A 1 256 ? -3.458 -12.102 16.908 1.00 81.69 256 ILE A C 1
ATOM 2059 O O . ILE A 1 256 ? -4.666 -12.239 17.118 1.00 81.69 256 ILE A O 1
ATOM 2063 N N . ILE A 1 257 ? -2.652 -11.368 17.667 1.00 65.50 257 ILE A N 1
ATOM 2064 C CA . ILE A 1 257 ? -3.061 -10.668 18.881 1.00 65.50 257 ILE A CA 1
ATOM 2065 C C . ILE A 1 257 ? -3.001 -9.158 18.687 1.00 65.50 257 ILE A C 1
ATOM 2067 O O . ILE A 1 257 ? -2.291 -8.642 17.825 1.00 65.50 257 ILE A O 1
ATOM 2071 N N . LEU A 1 258 ? -3.742 -8.428 19.512 1.00 59.94 258 LEU A N 1
ATOM 2072 C CA . LEU A 1 258 ? -3.587 -6.981 19.611 1.00 59.94 258 LEU A CA 1
ATOM 2073 C C . LEU A 1 258 ? -2.212 -6.640 20.189 1.00 59.94 258 LEU A C 1
ATOM 2075 O O . LEU A 1 258 ? -1.695 -7.338 21.067 1.00 59.94 258 LEU A O 1
ATOM 2079 N N . LYS A 1 259 ? -1.641 -5.527 19.734 1.00 61.56 259 LYS A N 1
ATOM 2080 C CA . LYS A 1 259 ? -0.484 -4.923 20.390 1.00 61.56 259 LYS A CA 1
ATOM 2081 C C . LYS A 1 259 ? -0.893 -4.433 21.776 1.00 61.56 259 LYS A C 1
ATOM 2083 O O . LYS A 1 259 ? -1.469 -3.362 21.917 1.00 61.56 259 LYS A O 1
ATOM 2088 N N . THR A 1 260 ? -0.603 -5.214 22.810 1.00 51.12 260 THR A N 1
ATOM 2089 C CA . THR A 1 260 ? -0.670 -4.747 24.195 1.00 51.12 260 THR A CA 1
ATOM 2090 C C . THR A 1 260 ? 0.704 -4.223 24.591 1.00 51.12 260 THR A C 1
ATOM 2092 O O . THR A 1 260 ? 1.713 -4.892 24.392 1.00 51.12 260 THR A O 1
ATOM 2095 N N . ALA A 1 261 ? 0.761 -3.018 25.156 1.00 44.56 261 ALA A N 1
ATOM 2096 C CA . ALA A 1 261 ? 2.013 -2.369 25.551 1.00 44.56 261 ALA A CA 1
ATOM 2097 C C . ALA A 1 261 ? 2.791 -3.095 26.679 1.00 44.56 261 ALA A C 1
ATOM 2099 O O . ALA A 1 261 ? 3.866 -2.640 27.046 1.00 44.56 261 ALA A O 1
ATOM 2100 N N . ASN A 1 262 ? 2.281 -4.211 27.226 1.00 47.94 262 ASN A N 1
ATOM 2101 C CA . ASN A 1 262 ? 2.909 -4.967 28.314 1.00 47.94 262 ASN A CA 1
ATOM 2102 C C . ASN A 1 262 ? 2.646 -6.480 28.207 1.00 47.94 262 ASN A C 1
ATOM 2104 O O . ASN A 1 262 ? 1.497 -6.914 28.117 1.00 47.94 262 ASN A O 1
ATOM 2108 N N . GLU A 1 263 ? 3.715 -7.279 28.275 1.00 45.25 263 GLU A N 1
ATOM 2109 C CA . GLU A 1 263 ? 3.723 -8.750 28.131 1.00 45.25 263 GLU A CA 1
ATOM 2110 C C . GLU A 1 263 ? 3.117 -9.510 29.334 1.00 45.25 263 GLU A C 1
ATOM 2112 O O . GLU A 1 263 ? 2.907 -10.717 29.266 1.00 45.25 263 GLU A O 1
ATOM 2117 N N . SER A 1 264 ? 2.769 -8.812 30.420 1.00 44.91 264 SER A N 1
ATOM 2118 C CA . SER A 1 264 ? 2.142 -9.356 31.639 1.00 44.91 264 SER A CA 1
ATOM 2119 C C . SER A 1 264 ? 0.617 -9.153 31.715 1.00 44.91 264 SER A C 1
ATOM 2121 O O . SER A 1 264 ? -0.042 -9.675 32.623 1.00 44.91 264 SER A O 1
ATOM 2123 N N . LEU A 1 265 ? 0.034 -8.403 30.773 1.00 59.72 265 LEU A N 1
ATOM 2124 C CA . LEU A 1 265 ? -1.400 -8.112 30.729 1.00 59.72 265 LEU A CA 1
ATOM 2125 C C . LEU A 1 265 ? -2.140 -9.231 29.984 1.00 59.72 265 LEU A C 1
ATOM 2127 O O . LEU A 1 265 ? -2.106 -9.308 28.758 1.00 59.72 265 LEU A O 1
ATOM 2131 N N . SER A 1 266 ? -2.834 -10.094 30.721 1.00 56.78 266 SER A N 1
ATOM 2132 C CA . SER A 1 266 ? -3.667 -11.157 30.147 1.00 56.78 266 SER A CA 1
ATOM 2133 C C . SER A 1 266 ? -5.134 -10.767 30.240 1.00 56.78 266 SER A C 1
ATOM 2135 O O . SER A 1 266 ? -5.637 -10.373 31.294 1.00 56.78 266 SER A O 1
ATOM 2137 N N . VAL A 1 267 ? -5.830 -10.873 29.112 1.00 57.84 267 VAL A N 1
ATOM 2138 C CA . VAL A 1 267 ? -7.285 -10.709 29.049 1.00 57.84 267 VAL A CA 1
ATOM 2139 C C . VAL A 1 267 ? -7.945 -11.686 30.031 1.00 57.84 267 VAL A C 1
ATOM 2141 O O . VAL A 1 267 ? -7.514 -12.832 30.140 1.00 57.84 267 VAL A O 1
ATOM 2144 N N . ASN A 1 268 ? -8.981 -11.227 30.738 1.00 58.16 268 ASN A N 1
ATOM 2145 C CA . ASN A 1 268 ? -9.753 -11.948 31.765 1.00 58.16 268 ASN A CA 1
ATOM 2146 C C . ASN A 1 268 ? -9.055 -12.207 33.105 1.00 58.16 268 ASN A C 1
ATOM 2148 O O . ASN A 1 268 ? -9.704 -12.694 34.034 1.00 58.16 268 ASN A O 1
ATOM 2152 N N . ASN A 1 269 ? -7.785 -11.834 33.265 1.00 71.75 269 ASN A N 1
ATOM 2153 C CA . ASN A 1 269 ? -7.174 -11.874 34.586 1.00 71.75 269 ASN A CA 1
ATOM 2154 C C . ASN A 1 269 ? -7.711 -10.752 35.482 1.00 71.75 269 ASN A C 1
ATOM 2156 O O . ASN A 1 269 ? -8.110 -9.674 35.024 1.00 71.75 269 ASN A O 1
ATOM 2160 N N . LYS A 1 270 ? -7.764 -11.053 36.783 1.00 81.81 270 LYS A N 1
ATOM 2161 C CA . LYS A 1 270 ? -8.307 -10.170 37.813 1.00 81.81 270 LYS A CA 1
ATOM 2162 C C . LYS A 1 270 ? -7.186 -9.480 38.576 1.00 81.81 270 LYS A C 1
ATOM 2164 O O . LYS A 1 270 ? -6.340 -10.147 39.167 1.00 81.81 270 LYS A O 1
ATOM 2169 N N . TYR A 1 271 ? -7.258 -8.158 38.647 1.00 86.31 271 TYR A N 1
ATOM 2170 C CA . TYR A 1 271 ? -6.237 -7.303 39.234 1.00 86.31 271 TYR A CA 1
ATOM 2171 C C . TYR A 1 271 ? -6.835 -6.344 40.273 1.00 86.31 271 TYR A C 1
ATOM 2173 O O . TYR A 1 271 ? -7.921 -5.787 40.095 1.00 86.31 271 TYR A O 1
ATOM 2181 N N . ASN A 1 272 ? -6.139 -6.136 41.385 1.00 90.50 272 ASN A N 1
ATOM 2182 C CA . ASN A 1 272 ? -6.386 -5.017 42.289 1.00 90.50 272 ASN A CA 1
ATOM 2183 C C . ASN A 1 272 ? -5.660 -3.754 41.770 1.00 90.50 272 ASN A C 1
ATOM 2185 O O . ASN A 1 272 ? -4.876 -3.815 40.828 1.00 90.50 272 ASN A O 1
ATOM 2189 N N . ARG A 1 273 ? -5.919 -2.584 42.362 1.00 89.88 273 ARG A N 1
ATOM 2190 C CA . ARG A 1 273 ? -5.354 -1.316 41.859 1.00 89.88 273 ARG A CA 1
ATOM 2191 C C . ARG A 1 273 ? -3.828 -1.213 41.996 1.00 89.88 273 ARG A C 1
ATOM 2193 O O . ARG A 1 273 ? -3.214 -0.524 41.190 1.00 89.88 273 ARG A O 1
ATOM 2200 N N . GLU A 1 274 ? -3.236 -1.889 42.976 1.00 89.50 274 GLU A N 1
ATOM 2201 C CA . GLU A 1 274 ? -1.781 -1.961 43.159 1.00 89.50 274 GLU A CA 1
ATOM 2202 C C . GLU A 1 274 ? -1.139 -2.859 42.096 1.00 89.50 274 GLU A C 1
ATOM 2204 O O . GLU A 1 274 ? -0.162 -2.470 41.468 1.00 89.50 274 GLU A O 1
ATOM 2209 N N . GLU A 1 275 ? -1.746 -4.012 41.811 1.00 88.19 275 GLU A N 1
ATOM 2210 C CA . GLU A 1 275 ? -1.351 -4.902 40.720 1.00 88.19 275 GLU A CA 1
ATOM 2211 C C . GLU A 1 275 ? -1.439 -4.162 39.375 1.00 88.19 275 GLU A C 1
ATOM 2213 O O . GLU A 1 275 ? -0.475 -4.184 38.619 1.00 88.19 275 GLU A O 1
ATOM 2218 N N . ILE A 1 276 ? -2.529 -3.426 39.103 1.00 89.38 276 ILE A N 1
ATOM 2219 C CA . ILE A 1 276 ? -2.647 -2.590 37.892 1.00 89.38 276 ILE A CA 1
ATOM 2220 C C . ILE A 1 276 ? -1.542 -1.523 37.860 1.00 89.38 276 ILE A C 1
ATOM 2222 O O . ILE A 1 276 ? -0.891 -1.361 36.833 1.00 89.38 276 ILE A O 1
ATOM 2226 N N . CYS A 1 277 ? -1.297 -0.817 38.968 1.00 88.38 277 CYS A N 1
ATOM 2227 C CA . CYS A 1 277 ? -0.217 0.169 39.062 1.00 88.38 277 CYS A CA 1
ATOM 2228 C C . CYS A 1 277 ? 1.135 -0.446 38.679 1.00 88.38 277 CYS A C 1
ATOM 2230 O O . CYS A 1 277 ? 1.832 0.097 37.828 1.00 88.38 277 CYS A O 1
ATOM 2232 N N . ASN A 1 278 ? 1.467 -1.608 39.241 1.00 83.50 278 ASN A N 1
ATOM 2233 C CA . ASN A 1 278 ? 2.735 -2.289 38.990 1.00 83.50 278 ASN A CA 1
ATOM 2234 C C . ASN A 1 278 ? 2.881 -2.775 37.540 1.00 83.50 278 ASN A C 1
ATOM 2236 O O . ASN A 1 278 ? 4.005 -2.862 37.050 1.00 83.50 278 ASN A O 1
ATOM 2240 N N . LEU A 1 279 ? 1.775 -3.062 36.841 1.00 82.56 279 LEU A N 1
ATOM 2241 C CA . LEU A 1 279 ? 1.811 -3.443 35.424 1.00 82.56 279 LEU A CA 1
ATOM 2242 C C . LEU A 1 279 ? 2.277 -2.287 34.540 1.00 82.56 279 LEU A C 1
ATOM 2244 O O . LEU A 1 279 ? 3.035 -2.516 33.606 1.00 82.56 279 LEU A O 1
ATOM 2248 N N . PHE A 1 280 ? 1.829 -1.061 34.808 1.00 82.88 280 PHE A N 1
ATOM 2249 C CA . PHE A 1 280 ? 2.124 0.076 33.932 1.00 82.88 280 PHE A CA 1
ATOM 2250 C C . PHE A 1 280 ? 3.238 0.991 34.449 1.00 82.88 280 PHE A C 1
ATOM 2252 O O . PHE A 1 280 ? 3.917 1.634 33.655 1.00 82.88 280 PHE A O 1
ATOM 2259 N N . GLU A 1 281 ? 3.441 1.061 35.762 1.00 84.81 281 GLU A N 1
ATOM 2260 C CA . GLU A 1 281 ? 4.463 1.884 36.406 1.00 84.81 281 GLU A CA 1
ATOM 2261 C C . GLU A 1 281 ? 5.080 1.141 37.608 1.00 84.81 281 GLU A C 1
ATOM 2263 O O . GLU A 1 281 ? 4.831 1.505 38.758 1.00 84.81 281 GLU A O 1
ATOM 2268 N N . PRO A 1 282 ? 5.923 0.117 37.375 1.00 80.88 282 PRO A N 1
ATOM 2269 C CA . PRO A 1 282 ? 6.471 -0.745 38.433 1.00 80.88 282 PRO A CA 1
ATOM 2270 C C . PRO A 1 282 ? 7.314 -0.000 39.480 1.00 80.88 282 PRO A C 1
ATOM 2272 O O . PRO A 1 282 ? 7.471 -0.468 40.602 1.00 80.88 282 PRO A O 1
ATOM 2275 N N . ASN A 1 283 ? 7.841 1.174 39.127 1.00 82.62 283 ASN A N 1
ATOM 2276 C CA . ASN A 1 283 ? 8.633 2.014 40.027 1.00 82.62 283 ASN A CA 1
ATOM 2277 C C . ASN A 1 283 ? 7.784 3.043 40.802 1.00 82.62 283 ASN A C 1
ATOM 2279 O O . ASN A 1 283 ? 8.331 3.838 41.569 1.00 82.62 283 ASN A O 1
ATOM 2283 N N . TYR A 1 284 ? 6.464 3.084 40.596 1.00 85.69 284 TYR A N 1
ATOM 2284 C CA . TYR A 1 284 ? 5.579 4.018 41.288 1.00 85.69 284 TYR A CA 1
ATOM 2285 C C . TYR A 1 284 ? 5.215 3.498 42.683 1.00 85.69 284 TYR A C 1
ATOM 2287 O O . TYR A 1 284 ? 4.714 2.388 42.844 1.00 85.69 284 TYR A O 1
ATOM 2295 N N . LYS A 1 285 ? 5.400 4.329 43.717 1.00 88.81 285 LYS A N 1
ATOM 2296 C CA . LYS A 1 285 ? 4.996 3.984 45.086 1.00 88.81 285 LYS A CA 1
ATOM 2297 C C . LYS A 1 285 ? 3.476 4.082 45.232 1.00 88.81 285 LYS A C 1
ATOM 2299 O O . LYS A 1 285 ? 2.935 5.175 45.398 1.00 88.81 285 LYS A O 1
ATOM 2304 N N . PHE A 1 286 ? 2.794 2.941 45.185 1.00 89.75 286 PHE A N 1
ATOM 2305 C CA . PHE A 1 286 ? 1.345 2.876 45.351 1.00 89.75 286 PHE A CA 1
ATOM 2306 C C . PHE A 1 286 ? 0.911 3.329 46.754 1.00 89.75 286 PHE A C 1
ATOM 2308 O O . PHE A 1 286 ? 1.475 2.924 47.770 1.00 89.75 286 PHE A O 1
ATOM 2315 N N . THR A 1 287 ? -0.126 4.163 46.807 1.00 88.19 287 THR A N 1
ATOM 2316 C CA . THR A 1 287 ? -0.742 4.630 48.051 1.00 88.19 287 THR A CA 1
ATOM 2317 C C . THR A 1 287 ? -2.233 4.286 48.035 1.00 88.19 287 THR A C 1
ATOM 2319 O O . THR A 1 287 ? -2.973 4.832 47.214 1.00 88.19 287 THR A O 1
ATOM 2322 N N . PRO A 1 288 ? -2.722 3.390 48.909 1.00 86.31 288 PRO A N 1
ATOM 2323 C CA . PRO A 1 288 ? -4.142 3.060 48.967 1.00 86.31 288 PRO A CA 1
ATOM 2324 C C . PRO A 1 288 ? -5.003 4.306 49.205 1.00 86.31 288 PRO A C 1
ATOM 2326 O O . PRO A 1 288 ? -4.648 5.169 50.007 1.00 86.31 288 PRO A O 1
ATOM 2329 N N . GLN A 1 289 ? -6.137 4.398 48.501 1.00 81.69 289 GLN A N 1
ATOM 2330 C CA . GLN A 1 289 ? -7.137 5.468 48.661 1.00 81.69 289 GLN A CA 1
ATOM 2331 C C . GLN A 1 289 ? -6.593 6.901 48.476 1.00 81.69 289 GLN A C 1
ATOM 2333 O O . GLN A 1 289 ? -7.244 7.872 48.852 1.00 81.69 289 GLN A O 1
ATOM 2338 N N . SER A 1 290 ? -5.415 7.053 47.869 1.00 80.81 290 SER A N 1
ATOM 2339 C CA . SER A 1 290 ? -4.794 8.345 47.570 1.00 80.81 290 SER A CA 1
ATOM 2340 C C . SER A 1 290 ? -3.911 8.252 46.318 1.00 80.81 290 SER A C 1
ATOM 2342 O O . SER A 1 290 ? -3.602 7.165 45.831 1.00 80.81 290 SER A O 1
ATOM 2344 N N . GLY A 1 291 ? -3.535 9.389 45.732 1.00 81.88 291 GLY A N 1
ATOM 2345 C CA . GLY A 1 291 ? -2.729 9.414 44.506 1.00 81.88 291 GLY A CA 1
ATOM 2346 C C . GLY A 1 291 ? -3.469 8.939 43.244 1.00 81.88 291 GLY A C 1
ATOM 2347 O O . GLY A 1 291 ? -4.649 8.571 43.271 1.00 81.88 291 GLY A O 1
ATOM 2348 N N . LYS A 1 292 ? -2.770 8.962 42.098 1.00 85.69 292 LYS A N 1
ATOM 2349 C CA . LYS A 1 292 ? -3.391 8.715 40.781 1.00 85.69 292 LYS A CA 1
ATOM 2350 C C . LYS A 1 292 ? -3.923 7.288 40.637 1.00 85.69 292 LYS A C 1
ATOM 2352 O O . LYS A 1 292 ? -5.007 7.085 40.099 1.00 85.69 292 LYS A O 1
ATOM 2357 N N . TRP A 1 293 ? -3.202 6.316 41.189 1.00 88.75 293 TRP A N 1
ATOM 2358 C CA . TRP A 1 293 ? -3.569 4.905 41.122 1.00 88.75 293 TRP A CA 1
ATOM 2359 C C . TRP A 1 293 ? -4.465 4.447 42.266 1.00 88.75 293 TRP A C 1
ATOM 2361 O O . TRP A 1 293 ? -5.165 3.460 42.081 1.00 88.75 293 TRP A O 1
ATOM 2371 N N . GLY A 1 294 ? -4.508 5.124 43.416 1.00 81.88 294 GLY A N 1
ATOM 2372 C CA . GLY A 1 294 ? -5.329 4.695 44.556 1.00 81.88 294 GLY A CA 1
ATOM 2373 C C . GLY A 1 294 ? -6.801 5.108 44.473 1.00 81.88 294 GLY A C 1
ATOM 2374 O O . GLY A 1 294 ? -7.637 4.440 45.078 1.00 81.88 294 GLY A O 1
ATOM 2375 N N . VAL A 1 295 ? -7.124 6.166 43.712 1.00 79.75 295 VAL A N 1
ATOM 2376 C CA . VAL A 1 295 ? -8.482 6.756 43.669 1.00 79.75 295 VAL A CA 1
ATOM 2377 C C . VAL A 1 295 ? -9.048 6.892 42.255 1.00 79.75 295 VAL A C 1
ATOM 2379 O O . VAL A 1 295 ? -10.228 6.629 42.046 1.00 79.75 295 VAL A O 1
ATOM 2382 N N . SER A 1 296 ? -8.242 7.305 41.271 1.00 81.88 296 SER A N 1
ATOM 2383 C CA . SER A 1 296 ? -8.789 7.758 39.985 1.00 81.88 296 SER A CA 1
ATOM 2384 C C . SER A 1 296 ? -9.400 6.626 39.152 1.00 81.88 296 SER A C 1
ATOM 2386 O O . SER A 1 296 ? -8.761 5.605 38.907 1.00 81.88 296 SER A O 1
ATOM 2388 N N . GLY A 1 297 ? -10.617 6.812 38.639 1.00 80.94 297 GLY A N 1
ATOM 2389 C CA . GLY A 1 297 ? -11.222 5.896 37.659 1.00 80.94 297 GLY A CA 1
ATOM 2390 C C . GLY A 1 297 ? -10.551 5.936 36.280 1.00 80.94 297 GLY A C 1
ATOM 2391 O O . GLY A 1 297 ? -10.814 5.081 35.443 1.00 80.94 297 GLY A O 1
ATOM 2392 N N . ILE A 1 298 ? -9.673 6.914 36.042 1.00 86.94 298 ILE A N 1
ATOM 2393 C CA . ILE A 1 298 ? -8.904 7.046 34.805 1.00 86.94 298 ILE A CA 1
ATOM 2394 C C . ILE A 1 298 ? -7.468 7.425 35.144 1.00 86.94 298 ILE A C 1
ATOM 2396 O O . ILE A 1 298 ? -7.232 8.393 35.873 1.00 86.94 298 ILE A O 1
ATOM 2400 N N . VAL A 1 299 ? -6.504 6.702 34.591 1.00 87.81 299 VAL A N 1
ATOM 2401 C CA . VAL A 1 299 ? -5.080 6.960 34.810 1.00 87.81 299 VAL A CA 1
ATOM 2402 C C . VAL A 1 299 ? -4.400 7.229 33.475 1.00 87.81 299 VAL A C 1
ATOM 2404 O O . VAL A 1 299 ? -4.544 6.459 32.534 1.00 87.81 299 VAL A O 1
ATOM 2407 N N . LYS A 1 300 ? -3.677 8.348 33.385 1.00 87.94 300 LYS A N 1
ATOM 2408 C CA . LYS A 1 300 ? -2.910 8.737 32.193 1.00 87.94 300 LYS A CA 1
ATOM 2409 C C . LYS A 1 300 ? -1.495 8.177 32.298 1.00 87.94 300 LYS A C 1
ATOM 2411 O O . LYS A 1 300 ? -0.875 8.335 33.353 1.00 87.94 300 LYS A O 1
ATOM 2416 N N . ILE A 1 301 ? -0.999 7.567 31.224 1.00 83.25 301 ILE A N 1
ATOM 2417 C CA . ILE A 1 301 ? 0.306 6.897 31.187 1.00 83.25 301 ILE A CA 1
ATOM 2418 C C . ILE A 1 301 ? 0.973 7.235 29.864 1.00 83.25 301 ILE A C 1
ATOM 2420 O O . ILE A 1 301 ? 0.680 6.612 28.851 1.00 83.25 301 ILE A O 1
ATOM 2424 N N . ASP A 1 302 ? 1.835 8.253 29.861 1.00 79.31 302 ASP A N 1
ATOM 2425 C CA . ASP A 1 302 ? 2.439 8.764 28.626 1.00 79.31 302 ASP A CA 1
ATOM 2426 C C . ASP A 1 302 ? 1.357 9.003 27.540 1.00 79.31 302 ASP A C 1
ATOM 2428 O O . ASP A 1 302 ? 0.397 9.762 27.773 1.00 79.31 302 ASP A O 1
ATOM 2432 N N . LYS A 1 303 ? 1.445 8.305 26.399 1.00 70.56 303 LYS A N 1
ATOM 2433 C CA . LYS A 1 303 ? 0.458 8.329 25.313 1.00 70.56 303 LYS A CA 1
ATOM 2434 C C . LYS A 1 303 ? -0.788 7.466 25.558 1.00 70.56 303 LYS A C 1
ATOM 2436 O O . LYS A 1 303 ? -1.837 7.781 24.997 1.00 70.56 303 LYS A O 1
ATOM 2441 N N . ASP A 1 304 ? -0.735 6.494 26.461 1.00 82.44 304 ASP A N 1
ATOM 2442 C CA . ASP A 1 304 ? -1.818 5.554 26.770 1.00 82.44 304 ASP A CA 1
ATOM 2443 C C . ASP A 1 304 ? -2.673 6.014 27.969 1.00 82.44 304 ASP A C 1
ATOM 2445 O O . ASP A 1 304 ? -2.339 6.943 28.719 1.00 82.44 304 ASP A O 1
ATOM 2449 N N . VAL A 1 305 ? -3.832 5.380 28.140 1.00 89.06 305 VAL A N 1
ATOM 2450 C CA . VAL A 1 305 ? -4.788 5.657 29.215 1.00 89.06 305 VAL A CA 1
ATOM 2451 C C . VAL A 1 305 ? -5.348 4.343 29.763 1.00 89.06 305 VAL A C 1
ATOM 2453 O O . VAL A 1 305 ? -5.614 3.399 29.024 1.00 89.06 305 VAL A O 1
ATOM 2456 N N . VAL A 1 306 ? -5.566 4.278 31.074 1.00 91.00 306 VAL A N 1
ATOM 2457 C CA . VAL A 1 306 ? -6.163 3.123 31.753 1.00 91.00 306 VAL A CA 1
ATOM 2458 C C . VAL A 1 306 ? -7.487 3.529 32.384 1.00 91.00 306 VAL A C 1
ATOM 2460 O O . VAL A 1 306 ? -7.534 4.402 33.251 1.00 91.00 306 VAL A O 1
ATOM 2463 N N . PHE A 1 307 ? -8.565 2.887 31.948 1.00 91.62 307 PHE A N 1
ATOM 2464 C CA . PHE A 1 307 ? -9.908 3.006 32.502 1.00 91.62 307 PHE A CA 1
ATOM 2465 C C . PHE A 1 307 ? -10.081 1.946 33.589 1.00 91.62 307 PHE A C 1
ATOM 2467 O O . PHE A 1 307 ? -9.924 0.754 33.336 1.00 91.62 307 PHE A O 1
ATOM 2474 N N . ILE A 1 308 ? -10.409 2.383 34.802 1.00 89.88 308 ILE A N 1
ATOM 2475 C CA . ILE A 1 308 ? -10.655 1.537 35.972 1.00 89.88 308 ILE A CA 1
ATOM 2476 C C . ILE A 1 308 ? -12.100 1.777 36.412 1.00 89.88 308 ILE A C 1
ATOM 2478 O O . ILE A 1 308 ? -12.388 2.658 37.226 1.00 89.88 308 ILE A O 1
ATOM 2482 N N . VAL A 1 309 ? -13.015 1.011 35.823 1.00 87.12 309 VAL A N 1
ATOM 2483 C CA . VAL A 1 309 ? -14.463 1.238 35.875 1.00 87.12 309 VAL A CA 1
ATOM 2484 C C . VAL A 1 309 ? -15.120 0.281 36.868 1.00 87.12 309 VAL A C 1
ATOM 2486 O O . VAL A 1 309 ? -14.868 -0.923 36.867 1.00 87.12 309 VAL A O 1
ATOM 2489 N N . THR A 1 310 ? -15.977 0.818 37.735 1.00 82.62 310 THR A N 1
ATOM 2490 C CA . THR A 1 310 ? -16.878 0.025 38.585 1.00 82.62 310 THR A CA 1
ATOM 2491 C C . THR A 1 310 ? -18.304 0.288 38.114 1.00 82.62 310 THR A C 1
ATOM 2493 O O . THR A 1 310 ? -18.775 1.415 38.249 1.00 82.62 310 THR A O 1
ATOM 2496 N N . LEU A 1 311 ? -18.968 -0.719 37.544 1.00 74.31 311 LEU A N 1
ATOM 2497 C CA . LEU A 1 311 ? -20.362 -0.618 37.113 1.00 74.31 311 LEU A CA 1
ATOM 2498 C C . LEU A 1 311 ? -21.275 -0.774 38.331 1.00 74.31 311 LEU A C 1
ATOM 2500 O O . LEU A 1 311 ? -21.376 -1.858 38.899 1.00 74.31 311 LEU A O 1
ATOM 2504 N N . GLU A 1 312 ? -21.927 0.311 38.741 1.00 66.06 312 GLU A N 1
ATOM 2505 C CA . GLU A 1 312 ? -22.882 0.320 39.853 1.00 66.06 312 GLU A CA 1
ATOM 2506 C C . GLU A 1 312 ? -24.260 0.766 39.369 1.00 66.06 312 GLU A C 1
ATOM 2508 O O . GLU A 1 312 ? -24.375 1.553 38.429 1.00 66.06 312 GLU A O 1
ATOM 2513 N N . LYS A 1 313 ? -25.324 0.316 40.046 1.00 56.22 313 LYS A N 1
ATOM 2514 C CA . LYS A 1 313 ? -26.640 0.940 39.864 1.00 56.22 313 LYS A CA 1
ATOM 2515 C C . LYS A 1 313 ? -26.549 2.404 40.325 1.00 56.22 313 LYS A C 1
ATOM 2517 O O . LYS A 1 313 ? -25.951 2.643 41.378 1.00 56.22 313 LYS A O 1
ATOM 2522 N N . PRO A 1 314 ? -27.133 3.368 39.588 1.00 53.00 314 PRO A N 1
ATOM 2523 C CA . PRO A 1 314 ? -27.087 4.775 39.973 1.00 53.00 314 PRO A CA 1
ATOM 2524 C C . PRO A 1 314 ? -27.564 4.975 41.418 1.00 53.00 314 PRO A C 1
ATOM 2526 O O . PRO A 1 314 ? -28.615 4.461 41.801 1.00 53.00 314 PRO A O 1
ATOM 2529 N N . HIS A 1 315 ? -26.798 5.716 42.217 1.00 54.59 315 HIS A N 1
ATOM 2530 C CA . HIS A 1 315 ? -27.130 6.053 43.609 1.00 54.59 315 HIS A CA 1
ATOM 2531 C C . HIS A 1 315 ? -26.602 7.450 43.965 1.00 54.59 315 HIS A C 1
ATOM 2533 O O . HIS A 1 315 ? -25.787 8.002 43.229 1.00 54.59 315 HIS A O 1
ATOM 2539 N N . GLU A 1 316 ? -27.028 8.030 45.091 1.00 38.97 316 GLU A N 1
ATOM 2540 C CA . GLU A 1 316 ? -26.720 9.428 45.454 1.00 38.97 316 GLU A CA 1
ATOM 2541 C C . GLU A 1 316 ? -25.213 9.770 45.472 1.00 38.97 316 GLU A C 1
ATOM 2543 O O . GLU A 1 316 ? -24.843 10.904 45.178 1.00 38.97 316 GLU A O 1
ATOM 2548 N N . GLY A 1 317 ? -24.328 8.798 45.742 1.00 44.94 317 GLY A N 1
ATOM 2549 C CA . GLY A 1 317 ? -22.866 8.981 45.727 1.00 44.94 317 GLY A CA 1
ATOM 2550 C C . GLY A 1 317 ? -22.170 8.719 44.379 1.00 44.94 317 GLY A C 1
ATOM 2551 O O . GLY A 1 317 ? -20.990 9.030 44.230 1.00 44.94 317 GLY A O 1
ATOM 2552 N N . ASN A 1 318 ? -22.873 8.138 43.402 1.00 48.25 318 ASN A N 1
ATOM 2553 C CA . ASN A 1 318 ? -22.419 7.894 42.027 1.00 48.25 318 ASN A CA 1
ATOM 2554 C C . ASN A 1 318 ? -23.654 7.949 41.108 1.00 48.25 318 ASN A C 1
ATOM 2556 O O . ASN A 1 318 ? -24.318 6.923 40.917 1.00 48.25 318 ASN A O 1
ATOM 2560 N N . PRO A 1 319 ? -24.007 9.135 40.583 1.00 44.28 319 PRO A N 1
ATOM 2561 C CA . PRO A 1 319 ? -25.203 9.319 39.763 1.00 44.28 319 PRO A CA 1
ATOM 2562 C C . PRO A 1 319 ? -25.032 8.781 38.329 1.00 44.28 319 PRO A C 1
ATOM 2564 O O . PRO A 1 319 ? -25.909 8.979 37.484 1.00 44.28 319 PRO A O 1
ATOM 2567 N N . TYR A 1 320 ? -23.898 8.148 38.002 1.00 53.16 320 TYR A N 1
ATOM 2568 C CA . TYR A 1 320 ? -23.573 7.725 36.643 1.00 53.16 320 TYR A CA 1
ATOM 2569 C C . TYR A 1 320 ? -23.987 6.272 36.399 1.00 53.16 320 TYR A C 1
ATOM 2571 O O . TYR A 1 320 ? -23.568 5.362 37.104 1.00 53.16 320 TYR A O 1
ATOM 2579 N N . GLY A 1 321 ? -24.801 6.062 35.364 1.00 59.56 321 GLY A N 1
ATOM 2580 C CA . GLY A 1 321 ? -25.121 4.742 34.823 1.00 59.56 321 GLY A CA 1
ATOM 2581 C C . GLY A 1 321 ? -24.120 4.329 33.749 1.00 59.56 321 GLY A C 1
ATOM 2582 O O . GLY A 1 321 ? -24.511 4.186 32.589 1.00 59.56 321 GLY A O 1
ATOM 2583 N N . ASP A 1 322 ? -22.838 4.216 34.110 1.00 72.88 322 ASP A N 1
ATOM 2584 C CA . ASP A 1 322 ? -21.873 3.547 33.234 1.00 72.88 322 ASP A CA 1
ATOM 2585 C C . ASP A 1 322 ? -22.402 2.132 32.962 1.00 72.88 322 ASP A C 1
ATOM 2587 O O . ASP A 1 322 ? -22.929 1.469 33.859 1.00 72.88 322 ASP A O 1
ATOM 2591 N N . SER A 1 323 ? -22.326 1.677 31.718 1.00 73.75 323 SER A N 1
ATOM 2592 C CA . SER A 1 323 ? -22.853 0.367 31.326 1.00 73.75 323 SER A CA 1
ATOM 2593 C C . SER A 1 323 ? -22.012 -0.245 30.224 1.00 73.75 323 SER A C 1
ATOM 2595 O O . SER A 1 323 ? -21.494 0.464 29.363 1.00 73.75 323 SER A O 1
ATOM 2597 N N . LEU A 1 324 ? -21.902 -1.568 30.253 1.00 76.19 324 LEU A N 1
ATOM 2598 C CA . LEU A 1 324 ? -21.323 -2.366 29.184 1.00 76.19 324 LEU A CA 1
ATOM 2599 C C . LEU A 1 324 ? -22.429 -3.246 28.599 1.00 76.19 324 LEU A C 1
ATOM 2601 O O . LEU A 1 324 ? -23.113 -3.954 29.343 1.00 76.19 324 LEU A O 1
ATOM 2605 N N . SER A 1 325 ? -22.627 -3.170 27.290 1.00 66.88 325 SER A N 1
ATOM 2606 C CA . SER A 1 325 ? -23.527 -4.075 26.580 1.00 66.88 325 SER A CA 1
ATOM 2607 C C . SER A 1 325 ? -22.839 -5.395 26.234 1.00 66.88 325 SER A C 1
ATOM 2609 O O . SER A 1 325 ? -21.609 -5.490 26.206 1.00 66.88 325 SER A O 1
ATOM 2611 N N . ASP A 1 326 ? -23.644 -6.410 25.936 1.00 61.19 326 ASP A N 1
ATOM 2612 C CA . ASP A 1 326 ? -23.192 -7.735 25.492 1.00 61.19 326 ASP A CA 1
ATOM 2613 C C . ASP A 1 326 ? -22.410 -7.718 24.162 1.00 61.19 326 ASP A C 1
ATOM 2615 O O . ASP A 1 326 ? -21.543 -8.559 23.947 1.00 61.19 326 ASP A O 1
ATOM 2619 N N . ASP A 1 327 ? -22.615 -6.723 23.300 1.00 57.00 327 ASP A N 1
ATOM 2620 C CA . ASP A 1 327 ? -21.817 -6.504 22.084 1.00 57.00 327 ASP A CA 1
ATOM 2621 C C . ASP A 1 327 ? -20.519 -5.693 22.329 1.00 57.00 327 ASP A C 1
ATOM 2623 O O . ASP A 1 327 ? -19.762 -5.396 21.395 1.00 57.00 327 ASP A O 1
ATOM 2627 N N . GLY A 1 328 ? -20.213 -5.352 23.584 1.00 65.44 328 GLY A N 1
ATOM 2628 C CA . GLY A 1 328 ? -18.973 -4.683 23.980 1.00 65.44 328 GLY A CA 1
ATOM 2629 C C . GLY A 1 328 ? -18.954 -3.163 23.783 1.00 65.44 328 GLY A C 1
ATOM 2630 O O . GLY A 1 328 ? -17.871 -2.587 23.642 1.00 65.44 328 GLY A O 1
ATOM 2631 N N . LEU A 1 329 ? -20.118 -2.503 23.768 1.00 72.00 329 LEU A N 1
ATOM 2632 C CA . LEU A 1 329 ? -20.234 -1.044 23.831 1.00 72.00 329 LEU A CA 1
ATOM 2633 C C . LEU A 1 329 ? -20.204 -0.575 25.288 1.00 72.00 329 LEU A C 1
ATOM 2635 O O . LEU A 1 329 ? -21.127 -0.823 26.065 1.00 72.00 329 LEU A O 1
ATOM 2639 N N . LEU A 1 330 ? -19.155 0.152 25.657 1.00 81.44 330 LEU A N 1
ATOM 2640 C CA . LEU A 1 330 ? -19.052 0.821 26.945 1.00 81.44 330 LEU A CA 1
ATOM 2641 C C . LEU A 1 330 ? -19.651 2.229 26.838 1.00 81.44 330 LEU A C 1
ATOM 2643 O O . LEU A 1 330 ? -19.082 3.109 26.188 1.00 81.44 330 LEU A O 1
ATOM 2647 N N . ASN A 1 331 ? -20.767 2.459 27.524 1.00 76.75 331 ASN A N 1
ATOM 2648 C CA . ASN A 1 331 ? -21.283 3.795 27.798 1.00 76.75 331 ASN A CA 1
ATOM 2649 C C . ASN A 1 331 ? -20.612 4.312 29.067 1.00 76.75 331 ASN A C 1
ATOM 2651 O O . ASN A 1 331 ? -20.738 3.704 30.131 1.00 76.75 331 ASN A O 1
ATOM 2655 N N . TRP A 1 332 ? -19.904 5.429 28.950 1.00 85.06 332 TRP A N 1
ATOM 2656 C CA . TRP A 1 332 ? -19.062 5.951 30.018 1.00 85.06 332 TRP A CA 1
ATOM 2657 C C . TRP A 1 332 ? -19.187 7.470 30.129 1.00 85.06 332 TRP A C 1
ATOM 2659 O O . TRP A 1 332 ? -19.311 8.157 29.111 1.00 85.06 332 TRP A O 1
ATOM 2669 N N . LYS A 1 333 ? -19.152 8.016 31.347 1.00 77.38 333 LYS A N 1
ATOM 2670 C CA . LYS A 1 333 ? -19.201 9.469 31.588 1.00 77.38 333 LYS A CA 1
ATOM 2671 C C . LYS A 1 333 ? -17.932 9.980 32.266 1.00 77.38 333 LYS A C 1
ATOM 2673 O O . LYS A 1 333 ? -17.399 9.336 33.166 1.00 77.38 333 LYS A O 1
ATOM 2678 N N . THR A 1 334 ? -17.486 11.182 31.893 1.00 74.94 334 THR A N 1
ATOM 2679 C CA . THR A 1 334 ? -16.419 11.879 32.633 1.00 74.94 334 THR A CA 1
ATOM 2680 C C . THR A 1 334 ? -16.854 12.231 34.062 1.00 74.94 334 THR A C 1
ATOM 2682 O O . THR A 1 334 ? -18.029 12.161 34.418 1.00 74.94 334 THR A O 1
ATOM 2685 N N . GLN A 1 335 ? -15.906 12.617 34.922 1.00 69.06 335 GLN A N 1
ATOM 2686 C CA . GLN A 1 335 ? -16.237 13.125 36.260 1.00 69.06 335 GLN A CA 1
ATOM 2687 C C . GLN A 1 335 ? -16.979 14.475 36.155 1.00 69.06 335 GLN A C 1
ATOM 2689 O O . GLN A 1 335 ? -16.666 15.261 35.264 1.00 69.06 335 GLN A O 1
ATOM 2694 N N . THR A 1 336 ? -17.883 14.791 37.098 1.00 59.56 336 THR A N 1
ATOM 2695 C CA . THR A 1 336 ? -18.732 16.017 37.187 1.00 59.56 336 THR A CA 1
ATOM 2696 C C . THR A 1 336 ? -17.999 17.361 37.271 1.00 59.56 336 THR A C 1
ATOM 2698 O O . THR A 1 336 ? -18.592 18.386 37.608 1.00 59.56 336 THR A O 1
ATOM 2701 N N . LYS A 1 337 ? -16.704 17.406 36.979 1.00 67.06 337 LYS A N 1
ATOM 2702 C CA . LYS A 1 337 ? -15.929 18.645 36.847 1.00 67.06 337 LYS A CA 1
ATOM 2703 C C . LYS A 1 337 ? -15.188 18.733 35.512 1.00 67.06 337 LYS A C 1
ATOM 2705 O O . LYS A 1 337 ? -14.417 19.664 35.335 1.00 67.06 337 LYS A O 1
ATOM 2710 N N . MET A 1 338 ? -15.398 17.770 34.612 1.00 68.44 338 MET A N 1
ATOM 2711 C CA . MET A 1 338 ? -14.720 17.685 33.322 1.00 68.44 338 MET A CA 1
ATOM 2712 C C . MET A 1 338 ? -15.720 17.936 32.199 1.00 68.44 338 MET A C 1
ATOM 2714 O O . MET A 1 338 ? -16.607 17.119 31.931 1.00 68.44 338 MET A O 1
ATOM 2718 N N . SER A 1 339 ? -15.547 19.079 31.562 1.00 76.31 339 SER A N 1
ATOM 2719 C CA . SER A 1 339 ? -16.272 19.553 30.399 1.00 76.31 339 SER A CA 1
ATOM 2720 C C . SER A 1 339 ? -15.652 19.084 29.090 1.00 76.31 339 SER A C 1
ATOM 2722 O O . SER A 1 339 ? -14.538 18.564 29.049 1.00 76.31 339 SER A O 1
ATOM 2724 N N . ILE A 1 340 ? -16.366 19.322 27.990 1.00 72.31 340 ILE A N 1
ATOM 2725 C CA . ILE A 1 340 ? -15.860 19.025 26.648 1.00 72.31 340 ILE A CA 1
ATOM 2726 C C . ILE A 1 340 ? -14.589 19.806 26.309 1.00 72.31 340 ILE A C 1
ATOM 2728 O O . ILE A 1 340 ? -13.776 19.325 25.538 1.00 72.31 340 ILE A O 1
ATOM 2732 N N . ASN A 1 341 ? -14.368 20.966 26.928 1.00 77.56 341 ASN A N 1
ATOM 2733 C CA . ASN A 1 341 ? -13.223 21.827 26.633 1.00 77.56 341 ASN A CA 1
ATOM 2734 C C . ASN A 1 341 ? -11.961 21.463 27.431 1.00 77.56 341 ASN A C 1
ATOM 2736 O O . ASN A 1 341 ? -10.925 22.099 27.260 1.00 77.56 341 ASN A O 1
ATOM 2740 N N . ASP A 1 342 ? -12.028 20.484 28.335 1.00 81.38 342 ASP A N 1
ATOM 2741 C CA . ASP A 1 342 ? -10.859 20.066 29.101 1.00 81.38 342 ASP A CA 1
ATOM 2742 C C . ASP A 1 342 ? -9.844 19.353 28.200 1.00 81.38 342 ASP A C 1
ATOM 2744 O O . ASP A 1 342 ? -10.199 18.430 27.468 1.00 81.38 342 ASP A O 1
ATOM 2748 N N . GLU A 1 343 ? -8.559 19.708 28.319 1.00 79.06 343 GLU A N 1
ATOM 2749 C CA . GLU A 1 343 ? -7.455 19.161 27.504 1.00 79.06 343 GLU A CA 1
ATOM 2750 C C . GLU A 1 343 ? -7.461 17.625 27.472 1.00 79.06 343 GLU A C 1
ATOM 2752 O O . GLU A 1 343 ? -7.234 16.983 26.447 1.00 79.06 343 GLU A O 1
ATOM 2757 N N . PHE A 1 344 ? -7.781 17.005 28.608 1.00 81.88 344 PHE A N 1
ATOM 2758 C CA . PHE A 1 344 ? -7.872 15.556 28.680 1.00 81.88 344 PHE A CA 1
ATOM 2759 C C . PHE A 1 344 ? -9.107 14.981 27.987 1.00 81.88 344 PHE A C 1
ATOM 2761 O O . PHE A 1 344 ? -9.018 13.910 27.395 1.00 81.88 344 PHE A O 1
ATOM 2768 N N . VAL A 1 345 ? -10.248 15.666 28.056 1.00 80.38 345 VAL A N 1
ATOM 2769 C CA . VAL A 1 345 ? -11.463 15.242 27.353 1.00 80.38 345 VAL A CA 1
ATOM 2770 C C . VAL A 1 345 ? -11.263 15.379 25.847 1.00 80.38 345 VAL A C 1
ATOM 2772 O O . VAL A 1 345 ? -11.594 14.448 25.122 1.00 80.38 345 VAL A O 1
ATOM 2775 N N . GLN A 1 346 ? -10.603 16.442 25.389 1.00 79.44 346 GLN A N 1
ATOM 2776 C CA . GLN A 1 346 ? -10.187 16.592 23.993 1.00 79.44 346 GLN A CA 1
ATOM 2777 C C . GLN A 1 346 ? -9.208 15.496 23.554 1.00 79.44 346 GLN A C 1
ATOM 2779 O O . GLN A 1 346 ? -9.364 14.921 22.478 1.00 79.44 346 GLN A O 1
ATOM 2784 N N . ARG A 1 347 ? -8.261 15.100 24.416 1.00 81.38 347 ARG A N 1
ATOM 2785 C CA . ARG A 1 347 ? -7.402 13.928 24.163 1.00 81.38 347 ARG A CA 1
ATOM 2786 C C . ARG A 1 347 ? -8.207 12.631 24.020 1.00 81.38 347 ARG A C 1
ATOM 2788 O O . ARG A 1 347 ? -7.841 11.797 23.200 1.00 81.38 347 ARG A O 1
ATOM 2795 N N . LEU A 1 348 ? -9.268 12.444 24.807 1.00 82.12 348 LEU A N 1
ATOM 2796 C CA . LEU A 1 348 ? -10.150 11.279 24.681 1.00 82.12 348 LEU A CA 1
ATOM 2797 C C . LEU A 1 348 ? -10.987 11.337 23.394 1.00 82.12 348 LEU A C 1
ATOM 2799 O O . LEU A 1 348 ? -11.099 10.330 22.705 1.00 82.12 348 LEU A O 1
ATOM 2803 N N . ILE A 1 349 ? -11.535 12.500 23.032 1.00 77.88 349 ILE A N 1
ATOM 2804 C CA . ILE A 1 349 ? -12.286 12.691 21.777 1.00 77.88 349 ILE A CA 1
ATOM 2805 C C . ILE A 1 349 ? -11.393 12.417 20.564 1.00 77.88 349 ILE A C 1
ATOM 2807 O O . ILE A 1 349 ? -11.807 11.740 19.629 1.00 77.88 349 ILE A O 1
ATOM 2811 N N . GLY A 1 350 ? -10.153 12.902 20.599 1.00 62.81 350 GLY A N 1
ATOM 2812 C CA . GLY A 1 350 ? -9.158 12.699 19.550 1.00 62.81 350 GLY A CA 1
ATOM 2813 C C . GLY A 1 350 ? -8.369 11.393 19.656 1.00 62.81 350 GLY A C 1
ATOM 2814 O O . GLY A 1 350 ? -7.325 11.289 19.011 1.00 62.81 350 GLY A O 1
ATOM 2815 N N . HIS A 1 351 ? -8.797 10.435 20.485 1.00 70.44 351 HIS A N 1
ATOM 2816 C CA . HIS A 1 351 ? -8.072 9.183 20.682 1.00 70.44 351 HIS A CA 1
ATOM 2817 C C . HIS A 1 351 ? -8.088 8.318 19.414 1.00 70.44 351 HIS A C 1
ATOM 2819 O O . HIS A 1 351 ? -9.138 7.836 18.982 1.00 70.44 351 HIS A O 1
ATOM 2825 N N . ASP A 1 352 ? -6.899 8.035 18.883 1.00 57.72 352 ASP A N 1
ATOM 2826 C CA . ASP A 1 352 ? -6.688 7.076 17.803 1.00 57.72 352 ASP A CA 1
ATOM 2827 C C . ASP A 1 352 ? -6.079 5.782 18.352 1.00 57.72 352 ASP A C 1
ATOM 2829 O O . ASP A 1 352 ? -4.914 5.735 18.749 1.00 57.72 352 ASP A O 1
ATOM 2833 N N . HIS A 1 353 ? -6.870 4.711 18.289 1.00 54.62 353 HIS A N 1
ATOM 2834 C CA . HIS A 1 353 ? -6.497 3.374 18.750 1.00 54.62 353 HIS A CA 1
ATOM 2835 C C . HIS A 1 353 ? -5.330 2.738 17.968 1.00 54.62 353 HIS A C 1
ATOM 2837 O O . HIS A 1 353 ? -4.878 1.652 18.321 1.00 54.62 353 HIS A O 1
ATOM 2843 N N . ASN A 1 354 ? -4.846 3.379 16.899 1.00 45.06 354 ASN A N 1
ATOM 2844 C CA . ASN A 1 354 ? -3.647 2.970 16.165 1.00 45.06 354 ASN A CA 1
ATOM 2845 C C . ASN A 1 354 ? -2.356 3.605 16.702 1.00 45.06 354 ASN A C 1
ATOM 2847 O O . ASN A 1 354 ? -1.265 3.147 16.355 1.00 45.06 354 ASN A O 1
ATOM 2851 N N . THR A 1 355 ? -2.450 4.667 17.508 1.00 47.47 355 THR A N 1
ATOM 2852 C CA . THR A 1 355 ? -1.285 5.436 17.987 1.00 47.47 355 THR A CA 1
ATOM 2853 C C . THR A 1 355 ? -1.131 5.397 19.505 1.00 47.47 355 THR A C 1
ATOM 2855 O O . THR A 1 355 ? 0.007 5.364 20.001 1.00 47.47 355 THR A O 1
ATOM 2858 N N . SER A 1 356 ? -2.245 5.319 20.231 1.00 59.38 356 SER A N 1
ATOM 2859 C CA . SER A 1 356 ? -2.307 5.134 21.678 1.00 59.38 356 SER A CA 1
ATOM 2860 C C . SER A 1 356 ? -3.400 4.150 22.087 1.00 59.38 356 SER A C 1
ATOM 2862 O O . SER A 1 356 ? -4.314 3.844 21.324 1.00 59.38 356 SER A O 1
ATOM 2864 N N . ASN A 1 357 ? -3.268 3.620 23.300 1.00 77.31 357 ASN A N 1
ATOM 2865 C CA . ASN A 1 357 ? -4.154 2.608 23.850 1.00 77.31 357 ASN A CA 1
ATOM 2866 C C . ASN A 1 357 ? -5.034 3.176 24.966 1.00 77.31 357 ASN A C 1
ATOM 2868 O O . ASN A 1 357 ? -4.544 3.856 25.870 1.00 77.31 357 ASN A O 1
ATOM 2872 N N . ILE A 1 358 ? -6.309 2.781 24.979 1.00 84.69 358 ILE A N 1
ATOM 2873 C CA . ILE A 1 358 ? -7.165 2.853 26.168 1.00 84.69 358 ILE A CA 1
ATOM 2874 C C . ILE A 1 358 ? -7.413 1.433 26.681 1.00 84.69 358 ILE A C 1
ATOM 2876 O O . ILE A 1 358 ? -8.111 0.647 26.042 1.00 84.69 358 ILE A O 1
ATOM 2880 N N . HIS A 1 359 ? -6.862 1.109 27.848 1.00 86.94 359 HIS A N 1
ATOM 2881 C CA . HIS A 1 359 ? -7.027 -0.182 28.521 1.00 86.94 359 HIS A CA 1
ATOM 2882 C C . HIS A 1 359 ? -8.264 -0.174 29.423 1.00 86.94 359 HIS A C 1
ATOM 2884 O O . HIS A 1 359 ? -8.376 0.705 30.272 1.00 86.94 359 HIS A O 1
ATOM 2890 N N . LEU A 1 360 ? -9.150 -1.169 29.312 1.00 88.44 360 LEU A N 1
ATOM 2891 C CA . LEU A 1 360 ? -10.326 -1.290 30.179 1.00 88.44 360 LEU A CA 1
ATOM 2892 C C . LEU A 1 360 ? -10.144 -2.356 31.267 1.00 88.44 360 LEU A C 1
ATOM 2894 O O . LEU A 1 360 ? -10.045 -3.548 30.977 1.00 88.44 360 LEU A O 1
ATOM 2898 N N . PHE A 1 361 ? -10.196 -1.920 32.523 1.00 89.50 361 PHE A N 1
ATOM 2899 C CA . PHE A 1 361 ? -10.335 -2.749 33.717 1.00 89.50 361 PHE A CA 1
ATOM 2900 C C . PHE A 1 361 ? -11.711 -2.508 34.331 1.00 89.50 361 PHE A C 1
ATOM 2902 O O . PHE A 1 361 ? -12.049 -1.371 34.661 1.00 89.50 361 PHE A O 1
ATOM 2909 N N . LEU A 1 362 ? -12.504 -3.564 34.501 1.00 86.94 362 LEU A N 1
ATOM 2910 C CA . LEU A 1 362 ? -13.910 -3.440 34.880 1.00 86.94 362 LEU A CA 1
ATOM 2911 C C . LEU A 1 362 ? -14.312 -4.415 35.993 1.00 86.94 362 LEU A C 1
ATOM 2913 O O . LEU A 1 362 ? -13.859 -5.560 36.031 1.00 86.94 362 LEU A O 1
ATOM 2917 N N . ARG A 1 363 ? -15.178 -3.965 36.905 1.00 81.50 363 ARG A N 1
ATOM 2918 C CA . ARG A 1 363 ? -15.834 -4.797 37.931 1.00 81.50 363 ARG A CA 1
ATOM 2919 C C . ARG A 1 363 ? -17.264 -4.326 38.194 1.00 81.50 363 ARG A C 1
ATOM 2921 O O . ARG A 1 363 ? -17.584 -3.176 37.913 1.00 81.50 363 ARG A O 1
ATOM 2928 N N . TYR A 1 364 ? -18.073 -5.181 38.811 1.00 73.81 364 TYR A N 1
ATOM 2929 C CA . TYR A 1 364 ? -19.450 -4.863 39.214 1.00 73.81 364 TYR A CA 1
ATOM 2930 C C . TYR A 1 364 ? -19.572 -4.607 40.718 1.00 73.81 364 TYR A C 1
ATOM 2932 O O . TYR A 1 364 ? -20.242 -3.677 41.154 1.00 73.81 364 TYR A O 1
ATOM 2940 N N . ASN A 1 365 ? -18.876 -5.396 41.540 1.00 73.56 365 ASN A N 1
ATOM 2941 C CA . ASN A 1 365 ? -18.885 -5.216 42.985 1.00 73.56 365 ASN A CA 1
ATOM 2942 C C . ASN A 1 365 ? -17.649 -4.429 43.446 1.00 73.56 365 ASN A C 1
ATOM 2944 O O . ASN A 1 365 ? -16.517 -4.759 43.090 1.00 7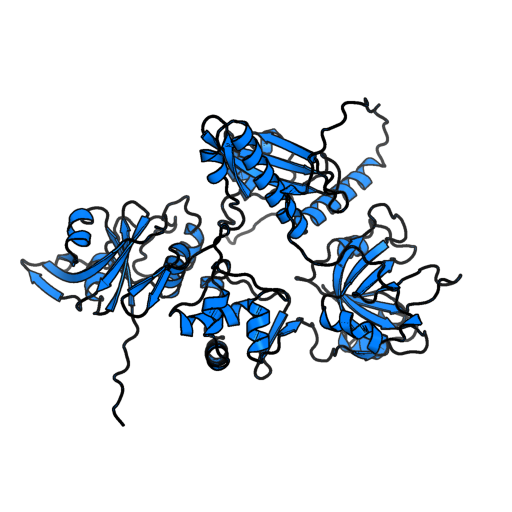3.56 365 ASN A O 1
ATOM 2948 N N . LYS A 1 366 ? -17.841 -3.422 44.308 1.00 76.25 366 LYS A N 1
ATOM 2949 C CA . LYS A 1 366 ? -16.754 -2.639 44.930 1.00 76.25 366 LYS A CA 1
ATOM 2950 C C . LYS A 1 366 ? -15.721 -3.487 45.680 1.00 76.25 366 LYS A C 1
ATOM 2952 O O . LYS A 1 366 ? -14.595 -3.019 45.870 1.00 76.25 366 LYS A O 1
ATOM 2957 N N . LYS A 1 367 ? -16.085 -4.695 46.116 1.00 77.62 367 LYS A N 1
ATOM 2958 C CA . LYS A 1 367 ? -15.185 -5.626 46.814 1.00 77.62 367 LYS A CA 1
ATOM 2959 C C . LYS A 1 367 ? -14.372 -6.516 45.871 1.00 77.62 367 LYS A C 1
ATOM 2961 O O . LYS A 1 367 ? -13.370 -7.076 46.305 1.00 77.62 367 LYS A O 1
ATOM 2966 N N . ASP A 1 368 ? -14.751 -6.603 44.598 1.00 82.00 368 ASP A N 1
ATOM 2967 C CA . ASP A 1 368 ? -14.074 -7.469 43.638 1.00 82.00 368 ASP A CA 1
ATOM 2968 C C . ASP A 1 368 ? -12.806 -6.820 43.072 1.00 82.00 368 ASP A C 1
ATOM 2970 O O . ASP A 1 368 ? -12.665 -5.590 42.993 1.00 82.00 368 ASP A O 1
ATOM 2974 N N . LYS A 1 369 ? -11.888 -7.680 42.622 1.00 86.69 369 LYS A N 1
ATOM 2975 C CA . LYS A 1 369 ? -10.804 -7.300 41.712 1.00 86.69 369 LYS A CA 1
ATOM 2976 C C . LYS A 1 369 ? -11.377 -6.909 40.338 1.00 86.69 369 LYS A C 1
ATOM 2978 O O . LYS A 1 369 ? -12.430 -7.401 39.935 1.00 86.69 369 LYS A O 1
ATOM 2983 N N . TYR A 1 370 ? -10.668 -6.052 39.609 1.00 89.12 370 TYR A N 1
ATOM 2984 C CA . TYR A 1 370 ? -11.033 -5.642 38.254 1.00 89.12 370 TYR A CA 1
ATOM 2985 C C . TYR A 1 370 ? -10.590 -6.679 37.230 1.00 89.12 370 TYR A C 1
ATOM 2987 O O . TYR A 1 370 ? -9.445 -7.119 37.256 1.00 89.12 370 TYR A O 1
ATOM 2995 N N . SER A 1 371 ? -11.471 -7.023 36.301 1.00 82.44 371 SER A N 1
ATOM 2996 C CA . SER A 1 371 ? -11.145 -7.882 35.163 1.00 82.44 371 SER A CA 1
ATOM 2997 C C . SER A 1 371 ? -10.612 -7.024 34.021 1.00 82.44 371 SER A C 1
ATOM 2999 O O . SER A 1 371 ? -11.225 -6.008 33.686 1.00 82.44 371 SER A O 1
ATOM 3001 N N . TYR A 1 372 ? -9.485 -7.405 33.420 1.00 83.19 372 TYR A N 1
ATOM 3002 C CA . TYR A 1 372 ? -8.996 -6.734 32.215 1.00 83.19 372 TYR A CA 1
ATOM 3003 C C . TYR A 1 372 ? -9.767 -7.220 30.981 1.00 83.19 372 TYR A C 1
ATOM 3005 O O . TYR A 1 372 ? -9.709 -8.403 30.645 1.00 83.19 372 TYR A O 1
ATOM 3013 N N . LEU A 1 373 ? -10.479 -6.312 30.307 1.00 72.94 373 LEU A N 1
ATOM 3014 C CA . LEU A 1 373 ? -11.344 -6.630 29.160 1.00 72.94 373 LEU A CA 1
ATOM 3015 C C . LEU A 1 373 ? -10.719 -6.311 27.797 1.00 72.94 373 LEU A C 1
ATOM 3017 O O . LEU A 1 373 ? -11.298 -6.649 26.769 1.00 72.94 373 LEU A O 1
ATOM 3021 N N . GLY A 1 374 ? -9.539 -5.691 27.766 1.00 72.81 374 GLY A N 1
ATOM 3022 C CA . GLY A 1 374 ? -8.838 -5.371 26.523 1.00 72.81 374 GLY A CA 1
ATOM 3023 C C . GLY A 1 374 ? -8.796 -3.877 26.214 1.00 72.81 374 GLY A C 1
ATOM 3024 O O . GLY A 1 374 ? -8.774 -3.038 27.118 1.00 72.81 374 GLY A O 1
ATOM 3025 N N . LEU A 1 375 ? -8.709 -3.560 24.921 1.00 77.62 375 LEU A N 1
ATOM 3026 C CA . LEU A 1 375 ? -8.551 -2.200 24.414 1.00 77.62 375 LEU A CA 1
ATOM 3027 C C . LEU A 1 375 ? -9.870 -1.620 23.910 1.00 77.62 375 LEU A C 1
ATOM 3029 O O . LEU A 1 375 ? -10.694 -2.327 23.322 1.00 77.62 375 LEU A O 1
ATOM 3033 N N . LEU A 1 376 ? -10.025 -0.317 24.108 1.00 74.88 376 LEU A N 1
ATOM 3034 C CA . LEU A 1 376 ? -11.154 0.464 23.632 1.00 74.88 376 LEU A CA 1
ATOM 3035 C C . LEU A 1 376 ? -10.766 1.298 22.411 1.00 74.88 376 LEU A C 1
ATOM 3037 O O . LEU A 1 376 ? -9.722 1.951 22.397 1.00 74.88 376 LEU A O 1
ATOM 3041 N N . ARG A 1 377 ? -11.645 1.324 21.406 1.00 71.44 377 ARG A N 1
ATOM 3042 C CA . ARG A 1 377 ? -11.634 2.346 20.354 1.00 71.44 377 ARG A CA 1
ATOM 3043 C C . ARG A 1 377 ? -12.734 3.361 20.612 1.00 71.44 377 ARG A C 1
ATOM 3045 O O . ARG A 1 377 ? -13.813 3.021 21.102 1.00 71.44 377 ARG A O 1
ATOM 3052 N N . TYR A 1 378 ? -12.438 4.607 20.274 1.00 75.12 378 TYR A N 1
ATOM 3053 C CA . TYR A 1 378 ? -13.426 5.670 20.276 1.00 75.12 378 TYR A CA 1
ATOM 3054 C C . TYR A 1 378 ? -14.544 5.324 19.285 1.00 75.12 378 TYR A C 1
ATOM 3056 O O . TYR A 1 378 ? -14.265 4.905 18.161 1.00 75.12 378 TYR A O 1
ATOM 3064 N N . GLU A 1 379 ? -15.798 5.466 19.710 1.00 63.44 379 GLU A N 1
ATOM 3065 C CA . GLU A 1 379 ? -16.960 5.270 18.838 1.00 63.44 379 GLU A CA 1
ATOM 3066 C C . GLU A 1 379 ? -17.768 6.555 18.716 1.00 63.44 379 GLU A C 1
ATOM 3068 O O . GLU A 1 379 ? -18.106 6.968 17.608 1.00 63.44 379 GLU A O 1
ATOM 3073 N N . TRP A 1 380 ? -18.068 7.208 19.840 1.00 76.69 380 TRP A N 1
ATOM 3074 C CA . TRP A 1 380 ? -18.884 8.418 19.833 1.00 76.69 380 TRP A CA 1
ATOM 3075 C C . TRP A 1 380 ? -18.781 9.196 21.151 1.00 76.69 380 TRP A C 1
ATOM 3077 O O . TRP A 1 380 ? -18.495 8.623 22.200 1.00 76.69 380 TRP A O 1
ATOM 3087 N N . HIS A 1 381 ? -19.095 10.491 21.133 1.00 80.94 381 HIS A N 1
ATOM 3088 C CA . HIS A 1 381 ? -19.374 11.272 22.339 1.00 80.94 381 HIS A CA 1
ATOM 3089 C C . HIS A 1 381 ? -20.530 12.255 22.119 1.00 80.94 381 HIS A C 1
ATOM 3091 O O . HIS A 1 381 ? -20.851 12.628 20.990 1.00 80.94 381 HIS A O 1
ATOM 3097 N N . ASN A 1 382 ? -21.144 12.716 23.210 1.00 70.44 382 ASN A N 1
ATOM 3098 C CA . ASN A 1 382 ? -22.169 13.751 23.162 1.00 70.44 382 ASN A CA 1
ATOM 3099 C C . ASN A 1 382 ? -21.532 15.148 23.134 1.00 70.44 382 ASN A C 1
ATOM 3101 O O . ASN A 1 382 ? -21.232 15.719 24.185 1.00 70.44 382 ASN A O 1
ATOM 3105 N N . GLY A 1 383 ? -21.400 15.727 21.940 1.00 57.53 383 GLY A N 1
ATOM 3106 C CA . GLY A 1 383 ? -20.853 17.076 21.742 1.00 57.53 383 GLY A CA 1
ATOM 3107 C C . GLY A 1 383 ? -21.621 18.207 22.448 1.00 57.53 383 GLY A C 1
ATOM 3108 O O . GLY A 1 383 ? -21.077 19.287 22.647 1.00 57.53 383 GLY A O 1
ATOM 3109 N N . ASN A 1 384 ? -22.869 17.966 22.867 1.00 59.75 384 ASN A N 1
ATOM 3110 C CA . ASN A 1 384 ? -23.704 18.953 23.563 1.00 59.75 384 ASN A CA 1
ATOM 3111 C C . ASN A 1 384 ? -23.666 18.816 25.093 1.00 59.75 384 ASN A C 1
ATOM 3113 O O . ASN A 1 384 ? -24.302 19.598 25.801 1.00 59.75 384 ASN A O 1
ATOM 3117 N N . SER A 1 385 ? -22.970 17.807 25.621 1.00 63.81 385 SER A N 1
ATOM 3118 C CA . SER A 1 385 ? -22.839 17.631 27.066 1.00 63.81 385 SER A CA 1
ATOM 3119 C C . SER A 1 385 ? -21.743 18.539 27.620 1.00 63.81 385 SER A C 1
ATOM 3121 O O . SER A 1 385 ? -20.593 18.478 27.196 1.00 63.81 385 SER A O 1
ATOM 3123 N N . SER A 1 386 ? -22.106 19.420 28.552 1.00 57.47 386 SER A N 1
ATOM 3124 C CA . SER A 1 386 ? -21.171 20.390 29.123 1.00 57.47 386 SER A CA 1
ATOM 3125 C C . SER A 1 386 ? -20.460 19.867 30.366 1.00 57.47 386 SER A C 1
ATOM 3127 O O . SER A 1 386 ? -19.314 20.248 30.571 1.00 57.47 386 SER A O 1
ATOM 3129 N N . ASN A 1 387 ? -21.111 19.023 31.184 1.00 69.50 387 ASN A N 1
ATOM 3130 C CA . ASN A 1 387 ? -20.539 18.415 32.390 1.00 69.50 387 ASN A CA 1
ATOM 3131 C C . ASN A 1 387 ? -21.515 17.393 33.042 1.00 69.50 387 ASN A C 1
ATOM 3133 O O . ASN A 1 387 ? -22.542 17.822 33.575 1.00 69.50 387 ASN A O 1
ATOM 3137 N N . PRO A 1 388 ? -21.244 16.073 33.064 1.00 71.00 388 PRO A N 1
ATOM 3138 C CA . PRO A 1 388 ? -20.105 15.369 32.474 1.00 71.00 388 PRO A CA 1
ATOM 3139 C C . PRO A 1 388 ? -20.276 15.128 30.968 1.00 71.00 388 PRO A C 1
ATOM 3141 O O . PRO A 1 388 ? -21.391 15.174 30.448 1.00 71.00 388 PRO A O 1
ATOM 3144 N N . VAL A 1 389 ? -19.180 14.811 30.278 1.00 76.88 389 VAL A N 1
ATOM 3145 C CA . VAL A 1 389 ? -19.207 14.405 28.870 1.00 76.88 389 VAL A CA 1
ATOM 3146 C C . VAL A 1 389 ? -19.514 12.923 28.751 1.00 76.88 389 VAL A C 1
ATOM 3148 O O . VAL A 1 389 ? -18.902 12.090 29.420 1.00 76.88 389 VAL A O 1
ATOM 3151 N N . HIS A 1 390 ? -20.474 12.595 27.893 1.00 76.62 390 HIS A N 1
ATOM 3152 C CA . HIS A 1 390 ? -20.873 11.216 27.636 1.00 76.62 390 HIS A CA 1
ATOM 3153 C C . HIS A 1 390 ? -20.076 10.651 26.467 1.00 76.62 390 HIS A C 1
ATOM 3155 O O . HIS A 1 390 ? -20.118 11.221 25.380 1.00 76.62 390 HIS A O 1
ATOM 3161 N N . PHE A 1 391 ? -19.435 9.507 26.668 1.00 80.81 391 PHE A N 1
ATOM 3162 C CA . PHE A 1 391 ? -18.733 8.757 25.637 1.00 80.81 391 PHE A CA 1
ATOM 3163 C C . PHE A 1 391 ? -19.350 7.379 25.425 1.00 80.81 391 PHE A C 1
ATOM 3165 O O . PHE A 1 391 ? -19.922 6.765 26.330 1.00 80.81 391 PHE A O 1
ATOM 3172 N N . LYS A 1 392 ? -19.154 6.885 24.211 1.00 78.00 392 LYS A N 1
ATOM 3173 C CA . LYS A 1 392 ? -19.312 5.498 23.814 1.00 78.00 392 LYS A CA 1
ATOM 3174 C C . LYS A 1 392 ? -17.972 4.997 23.296 1.00 78.00 392 LYS A C 1
ATOM 3176 O O . LYS A 1 392 ? -17.374 5.606 22.405 1.00 78.00 392 LYS A O 1
ATOM 3181 N N . TRP A 1 393 ? -17.528 3.886 23.861 1.00 75.88 393 TRP A N 1
ATOM 3182 C CA . TRP A 1 393 ? -16.291 3.215 23.497 1.00 75.88 393 TRP A CA 1
ATOM 3183 C C . TRP A 1 393 ? -16.589 1.785 23.082 1.00 75.88 393 TRP A C 1
ATOM 3185 O O . TRP A 1 393 ? -17.334 1.090 23.770 1.00 75.88 393 TRP A O 1
ATOM 3195 N N . ARG A 1 394 ? -15.971 1.320 22.002 1.00 76.94 394 ARG A N 1
ATOM 3196 C CA . ARG A 1 394 ? -16.113 -0.064 21.552 1.00 76.94 394 ARG A CA 1
ATOM 3197 C C . ARG A 1 394 ? -14.936 -0.893 22.026 1.00 76.94 394 ARG A C 1
ATOM 3199 O O . ARG A 1 394 ? -13.790 -0.514 21.777 1.00 76.94 394 ARG A O 1
ATOM 3206 N N . LEU A 1 395 ? -15.197 -2.051 22.625 1.00 70.56 395 LEU A N 1
ATOM 3207 C CA . LEU A 1 395 ? -14.173 -3.082 22.772 1.00 70.56 395 LEU A CA 1
ATOM 3208 C C . LEU A 1 395 ? -13.693 -3.522 21.388 1.00 70.56 395 LEU A C 1
ATOM 3210 O O . LEU A 1 395 ? -14.483 -3.938 20.545 1.00 70.56 395 LEU A O 1
ATOM 3214 N N . ILE A 1 396 ? -12.387 -3.421 21.145 1.00 61.50 396 ILE A N 1
ATOM 3215 C CA . ILE A 1 396 ? -11.802 -3.753 19.838 1.00 61.50 396 ILE A CA 1
ATOM 3216 C C . ILE A 1 396 ? -11.902 -5.261 19.555 1.00 61.50 396 ILE A C 1
ATOM 3218 O O . ILE A 1 396 ? -12.023 -5.660 18.402 1.00 61.50 396 ILE A O 1
ATOM 3222 N N . ASN A 1 397 ? -11.881 -6.101 20.593 1.00 58.38 397 ASN A N 1
ATOM 3223 C CA . ASN A 1 397 ? -11.865 -7.555 20.455 1.00 58.38 397 ASN A CA 1
ATOM 3224 C C . ASN A 1 397 ? -13.285 -8.151 20.361 1.00 58.38 397 ASN A C 1
ATOM 3226 O O . ASN A 1 397 ? -13.971 -8.315 21.372 1.00 58.38 397 ASN A O 1
ATOM 3230 N N . SER A 1 398 ? -13.676 -8.562 19.152 1.00 46.84 398 SER A N 1
ATOM 3231 C CA . SER A 1 398 ? -14.979 -9.174 18.846 1.00 46.84 398 SER A CA 1
ATOM 3232 C C . SER A 1 398 ? -15.204 -10.552 19.495 1.00 46.84 398 SER A C 1
ATOM 3234 O O . SER A 1 398 ? -16.346 -10.950 19.731 1.00 46.84 398 SER A O 1
ATOM 3236 N N . VAL A 1 399 ? -14.137 -11.287 19.835 1.00 43.31 399 VAL A N 1
ATOM 3237 C CA . VAL A 1 399 ? -14.213 -12.601 20.505 1.00 43.31 399 VAL A CA 1
ATOM 3238 C C . VAL A 1 399 ? -14.582 -12.454 21.984 1.00 43.31 399 VAL A C 1
ATOM 3240 O O . VAL A 1 399 ? -15.252 -13.329 22.530 1.00 43.31 399 VAL A O 1
ATOM 3243 N N . ILE A 1 400 ? -14.189 -11.349 22.628 1.00 52.34 400 ILE A N 1
ATOM 3244 C CA . ILE A 1 400 ? -14.566 -11.058 24.019 1.00 52.34 400 ILE A CA 1
ATOM 3245 C C . ILE A 1 400 ? -16.040 -10.678 24.092 1.00 52.34 400 ILE A C 1
ATOM 3247 O O . ILE A 1 400 ? -16.729 -11.229 24.942 1.00 52.34 400 ILE A O 1
ATOM 3251 N N . SER A 1 401 ? -16.538 -9.836 23.175 1.00 49.09 401 SER A N 1
ATOM 3252 C CA . SER A 1 401 ? -17.960 -9.462 23.124 1.00 49.09 401 SER A CA 1
ATOM 3253 C C . SER A 1 401 ? -18.865 -10.700 23.110 1.00 49.09 401 SER A C 1
ATOM 3255 O O . SER A 1 401 ? -19.753 -10.835 23.942 1.00 49.09 401 SER A O 1
ATOM 3257 N N . ARG A 1 402 ? -18.548 -11.702 22.276 1.00 46.66 402 ARG A N 1
ATOM 3258 C CA . ARG A 1 402 ? -19.316 -12.962 22.201 1.00 46.66 402 ARG A CA 1
ATOM 3259 C C . ARG A 1 402 ? -19.254 -13.834 23.466 1.00 46.66 402 ARG A C 1
ATOM 3261 O O . ARG A 1 402 ? -20.095 -14.711 23.614 1.00 46.66 402 ARG A O 1
ATOM 3268 N N . LYS A 1 403 ? -18.279 -13.614 24.356 1.00 51.75 403 LYS A N 1
ATOM 3269 C CA . LYS A 1 403 ? -18.096 -14.348 25.624 1.00 51.75 403 LYS A CA 1
ATOM 3270 C C . LYS A 1 403 ? -18.462 -13.526 26.862 1.00 51.75 403 LYS A C 1
ATOM 3272 O O . LYS A 1 403 ? -18.322 -14.031 27.972 1.00 51.75 403 LYS A O 1
ATOM 3277 N N . LEU A 1 404 ? -18.926 -12.279 26.720 1.00 58.75 404 LEU A N 1
ATOM 3278 C CA . LEU A 1 404 ? -19.271 -11.434 27.873 1.00 58.75 404 LEU A CA 1
ATOM 3279 C C . LEU A 1 404 ? -20.350 -12.078 28.757 1.00 58.75 404 LEU A C 1
ATOM 3281 O O . LEU A 1 404 ? -20.245 -11.993 29.979 1.00 58.75 404 LEU A O 1
ATOM 3285 N N . ASN A 1 405 ? -21.302 -12.791 28.148 1.00 54.84 405 ASN A N 1
ATOM 3286 C CA . ASN A 1 405 ? -22.354 -13.539 28.847 1.00 54.84 405 ASN A CA 1
ATOM 3287 C C . ASN A 1 405 ? -21.828 -14.736 29.665 1.00 54.84 405 ASN A C 1
ATOM 3289 O O . ASN A 1 405 ? -22.469 -15.136 30.630 1.00 54.84 405 ASN A O 1
ATOM 3293 N N . ASP A 1 406 ? -20.662 -15.290 29.312 1.00 55.34 406 ASP A N 1
ATOM 3294 C CA . ASP A 1 406 ? -20.010 -16.368 30.074 1.00 55.34 406 ASP A CA 1
ATOM 3295 C C . ASP A 1 406 ? -19.107 -15.810 31.189 1.00 55.34 406 ASP A C 1
ATOM 3297 O O . ASP A 1 406 ? -18.820 -16.481 32.181 1.00 55.34 406 ASP A O 1
ATOM 3301 N N . LEU A 1 407 ? -18.614 -14.580 31.008 1.00 54.00 407 LEU A N 1
ATOM 3302 C CA . LEU A 1 407 ? -17.669 -13.911 31.907 1.00 54.00 407 LEU A CA 1
ATOM 3303 C C . LEU A 1 407 ? -18.363 -13.162 33.049 1.00 54.00 407 LEU A C 1
ATOM 3305 O O . LEU A 1 407 ? -17.755 -12.938 34.101 1.00 54.00 407 LEU A O 1
ATOM 3309 N N . PHE A 1 408 ? -19.619 -12.773 32.848 1.00 58.94 408 PHE A N 1
ATOM 3310 C CA . PHE A 1 408 ? -20.421 -12.017 33.799 1.00 58.94 408 PHE A CA 1
ATOM 3311 C C . PHE A 1 408 ? -21.832 -12.594 33.881 1.00 58.94 408 PHE A C 1
ATOM 3313 O O . PHE A 1 408 ? -22.374 -13.064 32.890 1.00 58.94 408 PHE A O 1
ATOM 3320 N N . ASP A 1 409 ? -22.446 -12.535 35.065 1.00 56.66 409 ASP A N 1
ATOM 3321 C CA . ASP A 1 409 ? -23.857 -12.889 35.224 1.00 56.66 409 ASP A CA 1
ATOM 3322 C C . ASP A 1 409 ? -24.702 -11.978 34.316 1.00 56.66 409 ASP A C 1
ATOM 3324 O O . ASP A 1 409 ? -24.673 -10.754 34.480 1.00 56.66 409 ASP A O 1
ATOM 3328 N N . SER A 1 410 ? -25.411 -12.581 33.353 1.00 50.06 410 SER A N 1
ATOM 3329 C CA . SER A 1 410 ? -26.228 -11.928 32.314 1.00 50.06 410 SER A CA 1
ATOM 3330 C C . SER A 1 410 ? -27.132 -10.812 32.848 1.00 50.06 410 SER A C 1
ATOM 3332 O O . SER A 1 410 ? -27.424 -9.854 32.140 1.00 50.06 410 SER A O 1
ATOM 3334 N N . SER A 1 411 ? -27.544 -10.901 34.117 1.00 52.53 411 SER A N 1
ATOM 3335 C CA . SER A 1 411 ? -28.343 -9.882 34.809 1.00 52.53 411 SER A CA 1
ATOM 3336 C C . SER A 1 411 ? -27.648 -8.520 34.983 1.00 52.53 411 SER A C 1
ATOM 3338 O O . SER A 1 411 ? -28.320 -7.525 35.265 1.00 52.53 411 SER A O 1
ATOM 3340 N N . ASN A 1 412 ? -26.323 -8.457 34.822 1.00 51.09 412 ASN A N 1
ATOM 3341 C CA . ASN A 1 412 ? -25.521 -7.243 34.980 1.00 51.09 412 ASN A CA 1
ATOM 3342 C C . ASN A 1 412 ? -25.118 -6.582 33.650 1.00 51.09 412 ASN A C 1
ATOM 3344 O O . ASN A 1 412 ? -24.617 -5.456 33.666 1.00 51.09 412 ASN A O 1
ATOM 3348 N N . LEU A 1 413 ? -25.332 -7.253 32.515 1.00 54.53 413 LEU A N 1
ATOM 3349 C CA . LEU A 1 413 ? -25.098 -6.692 31.184 1.00 54.53 413 LEU A CA 1
ATOM 3350 C C . LEU A 1 413 ? -26.368 -6.005 30.680 1.00 54.53 413 LEU A C 1
ATOM 3352 O O . LEU A 1 413 ? -27.486 -6.459 30.925 1.00 54.53 413 LEU A O 1
ATOM 3356 N N . VAL A 1 414 ? -26.207 -4.897 29.955 1.00 53.25 414 VAL A N 1
ATOM 3357 C CA . VAL A 1 414 ? -27.340 -4.295 29.244 1.00 53.25 414 VAL A CA 1
ATOM 3358 C C . VAL A 1 414 ? -27.514 -5.062 27.940 1.00 53.25 414 VAL A C 1
ATOM 3360 O O . VAL A 1 414 ? -26.644 -4.984 27.074 1.00 53.25 414 VAL A O 1
ATOM 3363 N N . HIS A 1 415 ? -28.623 -5.792 27.795 1.00 43.62 415 HIS A N 1
ATOM 3364 C CA . HIS A 1 415 ? -28.968 -6.403 26.514 1.00 43.62 415 HIS A CA 1
ATOM 3365 C C . HIS A 1 415 ? -29.003 -5.329 25.436 1.00 43.62 415 HIS A C 1
ATOM 3367 O O . HIS A 1 415 ? -29.720 -4.326 25.564 1.00 43.62 415 HIS A O 1
ATOM 3373 N N . SER A 1 416 ? -28.212 -5.530 24.388 1.00 35.91 416 SER A N 1
ATOM 3374 C CA . SER A 1 416 ? -28.294 -4.691 23.207 1.00 35.91 416 SER A CA 1
ATOM 3375 C C . SER A 1 416 ? -29.730 -4.754 22.676 1.00 35.91 416 SER A C 1
ATOM 3377 O O . SER A 1 416 ? -30.256 -5.806 22.321 1.00 35.91 416 SER A O 1
ATOM 3379 N N . ILE A 1 417 ? -30.416 -3.607 22.651 1.00 30.30 417 ILE A N 1
ATOM 3380 C CA . ILE A 1 417 ? -31.572 -3.463 21.763 1.00 30.30 417 ILE A CA 1
ATOM 3381 C C . ILE A 1 417 ? -30.992 -3.668 20.364 1.00 30.30 417 ILE A C 1
ATOM 3383 O O . ILE A 1 417 ? -29.993 -3.002 20.075 1.00 30.30 417 ILE A O 1
ATOM 3387 N N . PRO A 1 418 ? -31.554 -4.550 19.518 1.00 25.02 418 PRO A N 1
ATOM 3388 C CA . PRO A 1 418 ? -31.034 -4.784 18.182 1.00 25.02 418 PRO A CA 1
ATOM 3389 C C . PRO A 1 418 ? -31.106 -3.475 17.391 1.00 25.02 418 PRO A C 1
ATOM 3391 O O . PRO A 1 418 ? -32.119 -3.118 16.792 1.00 25.02 418 PRO A O 1
ATOM 3394 N N . LEU A 1 419 ? -30.010 -2.724 17.419 1.00 30.30 419 LEU A N 1
ATOM 3395 C CA . LEU A 1 419 ? -29.626 -1.853 16.332 1.00 30.30 419 LEU A CA 1
ATOM 3396 C C . LEU A 1 419 ? -29.311 -2.821 15.208 1.00 30.30 419 LEU A C 1
ATOM 3398 O O . LEU A 1 419 ? -28.318 -3.531 15.298 1.00 30.30 419 LEU A O 1
ATOM 3402 N N . VAL A 1 420 ? -30.260 -2.906 14.272 1.00 25.47 420 VAL A N 1
ATOM 3403 C CA . VAL A 1 420 ? -30.177 -3.526 12.946 1.00 25.47 420 VAL A CA 1
ATOM 3404 C C . VAL A 1 420 ? -28.812 -4.163 12.710 1.00 25.47 420 VAL A C 1
ATOM 3406 O O . VAL A 1 420 ? -27.813 -3.470 12.528 1.00 25.47 420 VAL A O 1
ATOM 3409 N N . SER A 1 421 ? -28.830 -5.487 12.808 1.00 25.50 421 SER A N 1
ATOM 3410 C CA . SER A 1 421 ? -27.741 -6.405 12.536 1.00 25.50 421 SER A CA 1
ATOM 3411 C C . SER A 1 421 ? -26.865 -5.954 11.370 1.00 25.50 421 SER A C 1
ATOM 3413 O O . SER A 1 421 ? -27.376 -5.635 10.300 1.00 25.50 421 SER A O 1
ATOM 3415 N N . ASP A 1 422 ? -25.566 -6.057 11.627 1.00 27.27 422 ASP A N 1
ATOM 3416 C CA . ASP A 1 422 ? -24.515 -6.393 10.677 1.00 27.27 422 ASP A CA 1
ATOM 3417 C C . ASP A 1 422 ? -24.118 -5.322 9.651 1.00 27.27 422 ASP A C 1
ATOM 3419 O O . ASP A 1 422 ? -24.859 -4.913 8.770 1.00 27.27 422 ASP A O 1
ATOM 3423 N N . ALA A 1 423 ? -22.879 -4.854 9.826 1.00 29.53 423 ALA A N 1
ATOM 3424 C CA . ALA A 1 423 ? -21.828 -4.837 8.812 1.00 29.53 423 ALA A CA 1
ATOM 3425 C C . ALA A 1 423 ? -22.227 -5.284 7.385 1.00 29.53 423 ALA A C 1
ATOM 3427 O O . ALA A 1 423 ? -21.724 -6.289 6.893 1.00 29.53 423 ALA A O 1
ATOM 3428 N N . ASP A 1 424 ? -23.046 -4.482 6.717 1.00 28.83 424 ASP A N 1
ATOM 3429 C CA . ASP A 1 424 ? -23.220 -4.464 5.269 1.00 28.83 424 ASP A CA 1
ATOM 3430 C C . ASP A 1 424 ? -22.782 -3.088 4.741 1.00 28.83 424 ASP A C 1
ATOM 3432 O O . ASP A 1 424 ? -22.962 -2.061 5.401 1.00 28.83 424 ASP A O 1
ATOM 3436 N N . ASP A 1 425 ? -22.144 -3.107 3.570 1.00 43.06 425 ASP A N 1
ATOM 3437 C CA . ASP A 1 425 ? -21.543 -1.997 2.825 1.00 43.06 425 ASP A CA 1
ATOM 3438 C C . ASP A 1 425 ? -22.118 -0.598 3.120 1.00 43.06 425 ASP A C 1
ATOM 3440 O O . ASP A 1 425 ? -23.320 -0.342 3.000 1.00 43.06 425 ASP A O 1
ATOM 3444 N N . PHE A 1 426 ? -21.231 0.367 3.400 1.00 50.97 426 PHE A N 1
ATOM 3445 C CA . PHE A 1 426 ? -21.573 1.776 3.212 1.00 50.97 426 PHE A CA 1
ATOM 3446 C C . PHE A 1 426 ? -21.898 1.991 1.728 1.00 50.97 426 PHE A C 1
ATOM 3448 O O . PHE A 1 426 ? -21.006 2.168 0.900 1.00 50.97 426 PHE A O 1
ATOM 3455 N N . ASP A 1 427 ? -23.183 1.942 1.395 1.00 66.56 427 ASP A N 1
ATOM 3456 C CA . ASP A 1 427 ? -23.672 2.187 0.046 1.00 66.56 427 ASP A CA 1
ATOM 3457 C C . ASP A 1 427 ? -24.123 3.653 -0.085 1.00 66.56 427 ASP A C 1
ATOM 3459 O O . ASP A 1 427 ? -25.160 4.033 0.481 1.00 66.56 427 ASP A O 1
ATOM 3463 N N . PRO A 1 428 ? -23.380 4.494 -0.834 1.00 72.62 428 PRO A N 1
ATOM 3464 C CA . PRO A 1 428 ? -23.730 5.897 -1.026 1.00 72.62 428 PRO A CA 1
ATOM 3465 C C . PRO A 1 428 ? -25.074 6.087 -1.745 1.00 72.62 428 PRO A C 1
ATOM 3467 O O . PRO A 1 428 ? -25.671 7.153 -1.607 1.00 72.62 428 PRO A O 1
ATOM 3470 N N . ALA A 1 429 ? -25.592 5.076 -2.454 1.00 71.56 429 ALA A N 1
ATOM 3471 C CA . ALA A 1 429 ? -26.901 5.151 -3.108 1.00 71.56 429 ALA A CA 1
ATOM 3472 C C . ALA A 1 429 ? -28.069 5.237 -2.109 1.00 71.56 429 ALA A C 1
ATOM 3474 O O . ALA A 1 429 ? -29.153 5.701 -2.460 1.00 71.56 429 ALA A O 1
ATOM 3475 N N . ASN A 1 430 ? -27.853 4.828 -0.855 1.00 77.12 430 ASN A N 1
ATOM 3476 C CA . ASN A 1 430 ? -28.864 4.884 0.199 1.00 77.12 430 ASN A CA 1
ATOM 3477 C C . ASN A 1 430 ? -28.921 6.234 0.929 1.00 77.12 430 ASN A C 1
ATOM 3479 O O . ASN A 1 430 ? -29.722 6.382 1.855 1.00 77.12 430 ASN A O 1
ATOM 3483 N N . PHE A 1 431 ? -28.063 7.190 0.560 1.00 84.94 431 PHE A N 1
ATOM 3484 C CA . PHE A 1 431 ? -27.992 8.510 1.176 1.00 84.94 431 PHE A CA 1
ATOM 3485 C C . PHE A 1 431 ? -28.667 9.576 0.315 1.00 84.94 431 PHE A C 1
ATOM 3487 O O . PHE A 1 431 ? -28.493 9.625 -0.901 1.00 84.94 431 PHE A O 1
ATOM 3494 N N . PHE A 1 432 ? -29.391 10.485 0.965 1.00 86.62 432 PHE A N 1
ATOM 3495 C CA . PHE A 1 432 ? -30.138 11.546 0.291 1.00 86.62 432 PHE A CA 1
ATOM 3496 C C . PHE A 1 432 ? -29.514 12.922 0.546 1.00 86.62 432 PHE A C 1
ATOM 3498 O O . PHE A 1 432 ? -29.279 13.311 1.697 1.00 86.62 432 PHE A O 1
ATOM 3505 N N . LEU A 1 433 ? -29.287 13.672 -0.536 1.00 87.44 433 LEU A N 1
ATOM 3506 C CA . LEU A 1 433 ? -28.864 15.069 -0.481 1.00 87.44 433 LEU A CA 1
ATOM 3507 C C . LEU A 1 433 ? -30.041 15.944 -0.022 1.00 87.44 433 LEU A C 1
ATOM 3509 O O . LEU A 1 433 ? -31.084 15.977 -0.673 1.00 87.44 433 LEU A O 1
ATOM 3513 N N . LYS A 1 434 ? -29.877 16.661 1.093 1.00 89.00 434 LYS A N 1
ATOM 3514 C CA . LYS A 1 434 ? -30.847 17.652 1.579 1.00 89.00 434 LYS A CA 1
ATOM 3515 C C . LYS A 1 434 ? -30.529 19.036 1.014 1.00 89.00 434 LYS A C 1
ATOM 3517 O O . LYS A 1 434 ? -29.439 19.564 1.239 1.00 89.00 434 LYS A O 1
ATOM 3522 N N . GLU A 1 435 ? -31.495 19.644 0.335 1.00 79.12 435 GLU A N 1
ATOM 3523 C CA . GLU A 1 435 ? -31.391 21.039 -0.106 1.00 79.12 435 GLU A CA 1
ATOM 3524 C C . GLU A 1 435 ? -31.382 22.003 1.098 1.00 79.12 435 GLU A C 1
ATOM 3526 O O . GLU A 1 435 ? -31.991 21.733 2.135 1.00 79.12 435 GLU A O 1
ATOM 3531 N N . GLU A 1 436 ? -30.647 23.117 0.995 1.00 68.75 436 GLU A N 1
ATOM 3532 C CA . GLU A 1 436 ? -30.634 24.158 2.033 1.00 68.75 436 GLU A CA 1
ATOM 3533 C C . GLU A 1 436 ? -32.002 24.875 2.078 1.00 68.75 436 GLU A C 1
ATOM 3535 O O . GLU A 1 436 ? -32.439 25.461 1.087 1.00 68.75 436 GLU A O 1
ATOM 3540 N N . GLU A 1 437 ? -32.675 24.891 3.236 1.00 50.12 437 GLU A N 1
ATOM 3541 C CA . GLU A 1 437 ? -33.860 25.736 3.439 1.00 50.12 437 GLU A CA 1
ATOM 3542 C C . GLU A 1 437 ? -33.454 27.222 3.452 1.00 50.12 437 GLU A C 1
ATOM 3544 O O . GLU A 1 437 ? -32.881 27.738 4.417 1.00 50.12 437 GLU A O 1
ATOM 3549 N N . ASN A 1 438 ? -33.783 27.948 2.382 1.00 44.09 438 ASN A N 1
ATOM 3550 C CA . ASN A 1 438 ? -33.622 29.399 2.313 1.00 44.09 438 ASN A CA 1
ATOM 3551 C C . ASN A 1 438 ? -34.619 30.109 3.250 1.00 44.09 438 ASN A C 1
ATOM 3553 O O . ASN A 1 438 ? -35.723 30.445 2.823 1.00 44.09 438 ASN A O 1
ATOM 3557 N N . ASN A 1 439 ? -34.242 30.359 4.513 1.00 37.22 439 ASN A N 1
ATOM 3558 C CA . ASN A 1 439 ? -34.443 31.635 5.233 1.00 37.22 439 ASN A CA 1
ATOM 3559 C C . ASN A 1 439 ? -34.218 31.530 6.753 1.00 37.22 439 ASN A C 1
ATOM 3561 O O . ASN A 1 439 ? -34.965 30.857 7.458 1.00 37.22 439 ASN A O 1
ATOM 3565 N N . ARG A 1 440 ? -33.340 32.397 7.280 1.00 34.69 440 ARG A N 1
ATOM 3566 C CA . ARG A 1 440 ? -33.669 33.402 8.317 1.00 34.69 440 ARG A CA 1
ATOM 3567 C C . ARG A 1 440 ? -32.484 34.358 8.485 1.00 34.69 440 ARG A C 1
ATOM 3569 O O . ARG A 1 440 ? -31.407 33.955 8.909 1.00 34.69 440 ARG A O 1
ATOM 3576 N N . LYS A 1 441 ? -32.708 35.641 8.168 1.00 35.38 441 LYS A N 1
ATOM 3577 C CA . LYS A 1 441 ? -31.791 36.761 8.445 1.00 35.38 441 LYS A CA 1
ATOM 3578 C C . LYS A 1 441 ? -31.378 36.731 9.921 1.00 35.38 441 LYS A C 1
ATOM 3580 O O . LYS A 1 441 ? -32.191 37.052 10.790 1.00 35.38 441 LYS A O 1
ATOM 3585 N N . TYR A 1 442 ? -30.139 36.344 10.209 1.00 31.30 442 TYR A N 1
ATOM 3586 C CA . TYR A 1 442 ? -29.612 36.378 11.569 1.00 31.30 442 TYR A CA 1
ATOM 3587 C C . TYR A 1 442 ? -29.284 37.831 11.925 1.00 31.30 442 TYR A C 1
ATOM 3589 O O . TYR A 1 442 ? -28.396 38.442 11.336 1.00 31.30 442 TYR A O 1
ATOM 3597 N N . LYS A 1 443 ? -30.047 38.408 12.862 1.00 31.61 443 LYS A N 1
ATOM 3598 C CA . LYS A 1 443 ? -29.723 39.696 13.486 1.00 31.61 443 LYS A CA 1
ATOM 3599 C C . LYS A 1 443 ? -28.426 39.535 14.275 1.00 31.61 443 LYS A C 1
ATOM 3601 O O . LYS A 1 443 ? -28.358 38.690 15.169 1.00 31.61 443 LYS A O 1
ATOM 3606 N N . GLU A 1 444 ? -27.435 40.363 13.968 1.00 29.70 444 GLU A N 1
ATOM 3607 C CA . GLU A 1 444 ? -26.219 40.487 14.765 1.00 29.70 444 GLU A CA 1
ATOM 3608 C C . GLU A 1 444 ? -26.577 40.835 16.215 1.00 29.70 444 GLU A C 1
ATOM 3610 O O . GLU A 1 444 ? -27.239 41.836 16.498 1.00 29.70 444 GLU A O 1
ATOM 3615 N N . ARG A 1 445 ? -26.142 39.988 17.150 1.00 32.84 445 ARG A N 1
ATOM 3616 C CA . ARG A 1 445 ? -26.012 40.349 18.560 1.00 32.84 445 ARG A CA 1
ATOM 3617 C C . ARG A 1 445 ? -24.537 40.272 18.917 1.00 32.84 445 ARG A C 1
ATOM 3619 O O . ARG A 1 445 ? -23.916 39.215 18.846 1.00 32.84 445 ARG A O 1
ATOM 3626 N N . THR A 1 446 ? -23.995 41.428 19.262 1.00 36.53 446 THR A N 1
ATOM 3627 C CA . THR A 1 446 ? -22.646 41.656 19.763 1.00 36.53 446 THR A CA 1
ATOM 3628 C C . THR A 1 446 ? -22.478 41.027 21.148 1.00 36.53 446 THR A C 1
ATOM 3630 O O . THR A 1 446 ? -23.126 41.432 22.108 1.00 36.53 446 THR A O 1
ATOM 3633 N N . SER A 1 447 ? -21.581 40.047 21.273 1.00 37.00 447 SER A N 1
ATOM 3634 C CA . SER A 1 447 ? -20.999 39.651 22.563 1.00 37.00 447 SER A CA 1
ATOM 3635 C C . SER A 1 447 ? -19.620 39.030 22.336 1.00 37.00 447 SER A C 1
ATOM 3637 O O . SER A 1 447 ? -19.499 37.922 21.816 1.00 37.00 447 SER A O 1
ATOM 3639 N N . THR A 1 448 ? -18.578 39.766 22.706 1.00 36.47 448 THR A N 1
ATOM 3640 C CA . THR A 1 448 ? -17.160 39.512 22.396 1.00 36.47 448 THR A CA 1
ATOM 3641 C C . THR A 1 448 ? -16.496 38.426 23.251 1.00 36.47 448 THR A C 1
ATOM 3643 O O . THR A 1 448 ? -15.370 38.047 22.958 1.00 36.47 448 THR A O 1
ATOM 3646 N N . VAL A 1 449 ? -17.184 37.863 24.253 1.00 37.31 449 VAL A N 1
ATOM 3647 C CA . VAL A 1 449 ? -16.616 36.843 25.165 1.00 37.31 449 VAL A CA 1
ATOM 3648 C C . VAL A 1 449 ? -17.031 35.405 24.798 1.00 37.31 449 VAL A C 1
ATOM 3650 O O . VAL A 1 449 ? -16.281 34.471 25.045 1.00 37.31 449 VAL A O 1
ATOM 3653 N N . TYR A 1 450 ? -18.171 35.207 24.120 1.00 35.66 450 TYR A N 1
ATOM 3654 C CA . TYR A 1 450 ? -18.654 33.879 23.683 1.00 35.66 450 TYR A CA 1
ATOM 3655 C C . TYR A 1 450 ? -18.109 33.422 22.319 1.00 35.66 450 TYR A C 1
ATOM 3657 O O . TYR A 1 450 ? -18.379 32.300 21.891 1.00 35.66 450 TYR A O 1
ATOM 3665 N N . LYS A 1 451 ? -17.374 34.289 21.612 1.00 34.19 451 LYS A N 1
ATOM 3666 C CA . LYS A 1 451 ? -16.861 34.012 20.262 1.00 34.19 451 LYS A CA 1
ATOM 3667 C C . LYS A 1 451 ? -15.645 33.076 20.295 1.00 34.19 451 LYS A C 1
ATOM 3669 O O . LYS A 1 451 ? -15.617 32.103 19.553 1.00 34.19 451 LYS A O 1
ATOM 3674 N N . SER A 1 452 ? -14.729 33.286 21.245 1.00 37.06 452 SER A N 1
ATOM 3675 C CA . SER A 1 452 ? -13.490 32.504 21.365 1.00 37.06 452 SER A CA 1
ATOM 3676 C C . SER A 1 452 ? -13.731 31.037 21.731 1.00 37.06 452 SER A C 1
ATOM 3678 O O . SER A 1 452 ? -13.100 30.150 21.176 1.00 37.06 452 SER A O 1
ATOM 3680 N N . GLN A 1 453 ? -14.686 30.748 22.620 1.00 36.59 453 GLN A N 1
ATOM 3681 C CA . GLN A 1 453 ? -14.970 29.377 23.071 1.00 36.59 453 GLN A CA 1
ATOM 3682 C C . GLN A 1 453 ? -15.692 28.530 22.004 1.00 36.59 453 GLN A C 1
ATOM 3684 O O . GLN A 1 453 ? -15.593 27.304 22.003 1.00 36.59 453 GLN A O 1
ATOM 3689 N N . ARG A 1 454 ? -16.412 29.186 21.083 1.00 41.06 454 ARG A N 1
ATOM 3690 C CA . ARG A 1 454 ? -17.046 28.561 19.911 1.00 41.06 454 ARG A CA 1
ATOM 3691 C C . ARG A 1 454 ? -16.039 28.309 18.791 1.00 41.06 454 ARG A C 1
ATOM 3693 O O . ARG A 1 454 ? -16.065 27.244 18.194 1.00 41.06 454 ARG A O 1
ATOM 3700 N N . GLU A 1 455 ? -15.135 29.257 18.558 1.00 43.09 455 GLU A N 1
ATOM 3701 C CA . GLU A 1 455 ? -14.038 29.099 17.596 1.00 43.09 455 GLU A CA 1
ATOM 3702 C C . GLU A 1 455 ? -13.099 27.953 18.011 1.00 43.09 455 GLU A C 1
ATOM 3704 O O . GLU A 1 455 ? -12.750 27.125 17.174 1.00 43.09 455 GLU A O 1
ATOM 3709 N N . ILE A 1 456 ? -12.773 27.825 19.306 1.00 41.22 456 ILE A N 1
ATOM 3710 C CA . ILE A 1 456 ? -11.962 26.710 19.833 1.00 41.22 456 ILE A CA 1
ATOM 3711 C C . ILE A 1 456 ? -12.659 25.354 19.615 1.00 41.22 456 ILE A C 1
ATOM 3713 O O . ILE A 1 456 ? -12.036 24.426 19.108 1.00 41.22 456 ILE A O 1
ATOM 3717 N N . SER A 1 457 ? -13.962 25.238 19.906 1.00 44.53 457 SER A N 1
ATOM 3718 C CA . SER A 1 457 ? -14.689 23.968 19.732 1.00 44.53 457 SER A CA 1
ATOM 3719 C C . SER A 1 457 ? -14.937 23.589 18.265 1.00 44.53 457 SER A C 1
ATOM 3721 O O . SER A 1 457 ? -15.016 22.404 17.933 1.00 44.53 457 SER A O 1
ATOM 3723 N N . GLU A 1 458 ? -15.029 24.568 17.363 1.00 49.56 458 GLU A N 1
ATOM 3724 C CA . GLU A 1 458 ? -15.090 24.328 15.917 1.00 49.56 458 GLU A CA 1
ATOM 3725 C C . GLU A 1 458 ? -13.746 23.864 15.344 1.00 49.56 458 GLU A C 1
ATOM 3727 O O . GLU A 1 458 ? -13.744 22.983 14.482 1.00 49.56 458 GLU A O 1
ATOM 3732 N N . ILE A 1 459 ? -12.623 24.391 15.845 1.00 47.31 459 ILE A N 1
ATOM 3733 C CA . ILE A 1 459 ? -11.267 23.940 15.486 1.00 47.31 459 ILE A CA 1
ATOM 3734 C C . ILE A 1 459 ? -11.022 22.511 15.990 1.00 47.31 459 ILE A C 1
ATOM 3736 O O . ILE A 1 459 ? -10.559 21.662 15.227 1.00 47.31 459 ILE A O 1
ATOM 3740 N N . ASP A 1 460 ? -11.400 22.206 17.231 1.00 45.72 460 ASP A N 1
ATOM 3741 C CA . ASP A 1 460 ? -11.258 20.858 17.795 1.00 45.72 460 ASP A CA 1
ATOM 3742 C C . ASP A 1 460 ? -12.089 19.826 17.018 1.00 45.72 460 ASP A C 1
ATOM 3744 O O . ASP A 1 460 ? -11.621 18.724 16.719 1.00 45.72 460 ASP A O 1
ATOM 3748 N N . ARG A 1 461 ? -13.308 20.200 16.606 1.00 45.91 461 ARG A N 1
ATOM 3749 C CA . ARG A 1 461 ? -14.146 19.352 15.751 1.00 45.91 461 ARG A CA 1
ATOM 3750 C C . ARG A 1 461 ? -13.549 19.162 14.362 1.00 45.91 461 ARG A C 1
ATOM 3752 O O . ARG A 1 461 ? -13.560 18.043 13.865 1.00 45.91 461 ARG A O 1
ATOM 3759 N N . ALA A 1 462 ? -13.001 20.214 13.757 1.00 44.12 462 ALA A N 1
ATOM 3760 C CA . ALA A 1 462 ? -12.295 20.108 12.483 1.00 44.12 462 ALA A CA 1
ATOM 3761 C C . ALA A 1 462 ? -11.129 19.109 12.563 1.00 44.12 462 ALA A C 1
ATOM 3763 O O . ALA A 1 462 ? -10.919 18.331 11.633 1.00 44.12 462 ALA A O 1
ATOM 3764 N N . ALA A 1 463 ? -10.403 19.100 13.685 1.00 43.12 463 ALA A N 1
ATOM 3765 C CA . ALA A 1 463 ? -9.256 18.219 13.896 1.00 43.12 463 ALA A CA 1
ATOM 3766 C C . ALA A 1 463 ? -9.697 16.774 14.154 1.00 43.12 463 ALA A C 1
ATOM 3768 O O . ALA A 1 463 ? -9.042 15.831 13.709 1.00 43.12 463 ALA A O 1
ATOM 3769 N N . ALA A 1 464 ? -10.812 16.587 14.862 1.00 38.81 464 ALA A N 1
ATOM 3770 C CA . ALA A 1 464 ? -11.427 15.279 15.055 1.00 38.81 464 ALA A CA 1
ATOM 3771 C C . ALA A 1 464 ? -11.969 14.705 13.735 1.00 38.81 464 ALA A C 1
ATOM 3773 O O . ALA A 1 464 ? -11.761 13.525 13.455 1.00 38.81 464 ALA A O 1
ATOM 3774 N N . ASP A 1 465 ? -12.610 15.539 12.912 1.00 45.78 465 ASP A N 1
ATOM 3775 C CA . ASP A 1 465 ? -13.130 15.158 11.597 1.00 45.78 465 ASP A CA 1
ATOM 3776 C C . ASP A 1 465 ? -11.988 14.761 10.640 1.00 45.78 465 ASP A C 1
ATOM 3778 O O . ASP A 1 465 ? -12.085 13.724 9.990 1.00 45.78 465 ASP A O 1
ATOM 3782 N N . GLU A 1 466 ? -10.878 15.513 10.607 1.00 46.28 466 GLU A N 1
ATOM 3783 C CA . GLU A 1 466 ? -9.680 15.183 9.805 1.00 46.28 466 GLU A CA 1
ATOM 3784 C C . GLU A 1 466 ? -9.062 13.831 10.206 1.00 46.28 466 GLU A C 1
ATOM 3786 O O . GLU A 1 466 ? -8.627 13.053 9.357 1.00 46.28 466 GLU A O 1
ATOM 3791 N N . ARG A 1 467 ? -9.041 13.515 11.506 1.00 40.00 467 ARG A N 1
ATOM 3792 C CA . ARG A 1 467 ? -8.495 12.245 12.022 1.00 40.00 467 ARG A CA 1
ATOM 3793 C C . ARG A 1 467 ? -9.448 11.067 11.826 1.00 40.00 467 ARG A C 1
ATOM 3795 O O . ARG A 1 467 ? -9.024 9.911 11.901 1.00 40.00 467 ARG A O 1
ATOM 3802 N N . ASN A 1 468 ? -10.727 11.333 11.571 1.00 45.56 468 ASN A N 1
ATOM 3803 C CA . ASN A 1 468 ? -11.735 10.311 11.347 1.00 45.56 468 ASN A CA 1
ATOM 3804 C C . ASN A 1 468 ? -11.692 9.822 9.891 1.00 45.56 468 ASN A C 1
ATOM 3806 O O . ASN A 1 468 ? -12.493 10.212 9.044 1.00 45.56 468 ASN A O 1
ATOM 3810 N N . SER A 1 469 ? -10.756 8.912 9.620 1.00 45.50 469 SER A N 1
ATOM 3811 C CA . SER A 1 469 ? -10.564 8.307 8.292 1.00 45.50 469 SER A CA 1
ATOM 3812 C C . SER A 1 469 ? -11.830 7.662 7.713 1.00 45.50 469 SER A C 1
ATOM 3814 O O . SER A 1 469 ? -12.031 7.708 6.501 1.00 45.50 469 SER A O 1
ATOM 3816 N N . ASN A 1 470 ? -12.714 7.112 8.554 1.00 49.38 470 ASN A N 1
ATOM 3817 C CA . ASN A 1 470 ? -13.994 6.552 8.112 1.00 49.38 470 ASN A CA 1
ATOM 3818 C C . ASN A 1 470 ? -14.954 7.656 7.634 1.00 49.38 470 ASN A C 1
ATOM 3820 O O . ASN A 1 470 ? -15.560 7.528 6.576 1.00 49.38 470 ASN A O 1
ATOM 3824 N N . LEU A 1 471 ? -15.043 8.770 8.369 1.00 61.47 471 LEU A N 1
ATOM 3825 C CA . LEU A 1 471 ? -15.839 9.940 7.980 1.00 61.47 471 LEU A CA 1
ATOM 3826 C C . LEU A 1 471 ? -15.338 10.561 6.666 1.00 61.47 471 LEU A C 1
ATOM 3828 O O . LEU A 1 471 ? -16.146 10.889 5.797 1.00 61.47 471 LEU A O 1
ATOM 3832 N N . GLY A 1 472 ? -14.017 10.687 6.507 1.00 58.91 472 GLY A N 1
ATOM 3833 C CA . GLY A 1 472 ? -13.395 11.124 5.253 1.00 58.91 472 GLY A CA 1
ATOM 3834 C C . GLY A 1 472 ? -13.763 10.203 4.087 1.00 58.91 472 GLY A C 1
ATOM 3835 O O . GLY A 1 472 ? -14.388 10.650 3.126 1.00 58.91 472 GLY A O 1
ATOM 3836 N N . SER A 1 473 ? -13.510 8.899 4.243 1.00 63.12 473 SER A N 1
ATOM 3837 C CA . SER A 1 473 ? -13.767 7.883 3.209 1.00 63.12 473 SER A CA 1
ATOM 3838 C C . SER A 1 473 ? -15.240 7.822 2.785 1.00 63.12 473 SER A C 1
ATOM 3840 O O . SER A 1 473 ? -15.550 7.726 1.599 1.00 63.12 473 SER A O 1
ATOM 3842 N N . GLN A 1 474 ? -16.174 7.910 3.738 1.00 75.69 474 GLN A N 1
ATOM 3843 C CA . GLN A 1 474 ? -17.612 7.918 3.447 1.00 75.69 474 GLN A CA 1
ATOM 3844 C C . GLN A 1 474 ? -18.031 9.155 2.647 1.00 75.69 474 GLN A C 1
ATOM 3846 O O . GLN A 1 474 ? -18.834 9.052 1.719 1.00 75.69 474 GLN A O 1
ATOM 3851 N N . GLY A 1 475 ? -17.467 10.323 2.962 1.00 79.12 475 GLY A N 1
ATOM 3852 C CA . GLY A 1 475 ? -17.718 11.532 2.182 1.00 79.12 475 GLY A CA 1
ATOM 3853 C C . GLY A 1 475 ? -17.140 11.466 0.771 1.00 79.12 475 GLY A C 1
ATOM 3854 O O . GLY A 1 475 ? -17.823 11.865 -0.172 1.00 79.12 475 GLY A O 1
ATOM 3855 N N . GLU A 1 476 ? -15.937 10.912 0.597 1.00 81.94 476 GLU A N 1
ATOM 3856 C CA . GLU A 1 476 ? -15.346 10.678 -0.730 1.00 81.94 476 GLU A CA 1
ATOM 3857 C C . GLU A 1 476 ? -16.242 9.770 -1.584 1.00 81.94 476 GLU A C 1
ATOM 3859 O O . GLU A 1 476 ? -16.555 10.103 -2.729 1.00 81.94 476 GLU A O 1
ATOM 3864 N N . LEU A 1 477 ? -16.745 8.668 -1.018 1.00 78.06 477 LEU A N 1
ATOM 3865 C CA . LEU A 1 477 ? -17.669 7.762 -1.708 1.00 78.06 477 LEU A CA 1
ATOM 3866 C C . LEU A 1 477 ? -18.993 8.445 -2.095 1.00 78.06 477 LEU A C 1
ATOM 3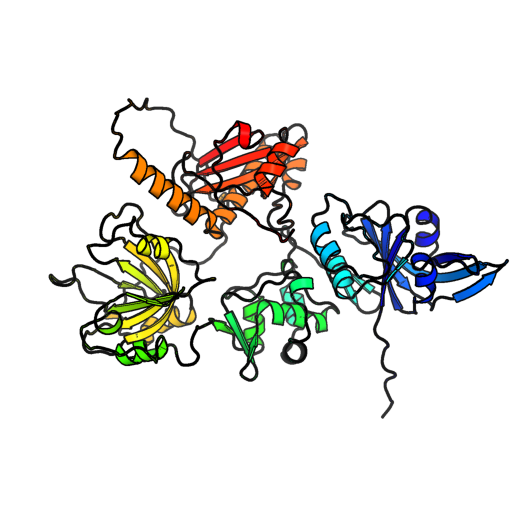868 O O . LEU A 1 477 ? -19.499 8.212 -3.198 1.00 78.06 477 LEU A O 1
ATOM 3872 N N . LEU A 1 478 ? -19.536 9.318 -1.239 1.00 83.62 478 LEU A N 1
ATOM 3873 C CA . LEU A 1 478 ? -20.742 10.100 -1.547 1.00 83.62 478 LEU A CA 1
ATOM 3874 C C . LEU A 1 478 ? -20.516 11.082 -2.693 1.00 83.62 478 LEU A C 1
ATOM 3876 O O . LEU A 1 478 ? -21.344 11.162 -3.601 1.00 83.62 478 LEU A O 1
ATOM 3880 N N . VAL A 1 479 ? -19.399 11.810 -2.681 1.00 91.00 479 VAL A N 1
ATOM 3881 C CA . VAL A 1 479 ? -19.063 12.755 -3.755 1.00 91.00 479 VAL A CA 1
ATOM 3882 C C . VAL A 1 479 ? -18.799 12.019 -5.066 1.00 91.00 479 VAL A C 1
ATOM 3884 O O . VAL A 1 479 ? -19.270 12.450 -6.118 1.00 91.00 479 VAL A O 1
ATOM 3887 N N . LEU A 1 480 ? -18.116 10.874 -5.015 1.00 83.00 480 LEU A N 1
ATOM 3888 C CA . LEU A 1 480 ? -17.874 10.031 -6.183 1.00 83.00 480 LEU A CA 1
ATOM 3889 C C . LEU A 1 480 ? -19.190 9.556 -6.816 1.00 83.00 480 LEU A C 1
ATOM 3891 O O . LEU A 1 480 ? -19.332 9.576 -8.040 1.00 83.00 480 LEU A O 1
ATOM 3895 N N . HIS A 1 481 ? -20.149 9.126 -5.993 1.00 82.81 481 HIS A N 1
ATOM 3896 C CA . HIS A 1 481 ? -21.480 8.726 -6.449 1.00 82.81 481 HIS A CA 1
ATOM 3897 C C . HIS A 1 481 ? -22.268 9.917 -7.018 1.00 82.81 481 HIS A C 1
ATOM 3899 O O . HIS A 1 481 ? -22.843 9.813 -8.103 1.00 82.81 481 HIS A O 1
ATOM 3905 N N . TYR A 1 482 ? -22.238 11.059 -6.328 1.00 91.44 482 TYR A N 1
ATOM 3906 C CA . TYR A 1 482 ? -22.878 12.302 -6.759 1.00 91.44 482 TYR A CA 1
ATOM 3907 C C . TYR A 1 482 ? -22.398 12.745 -8.149 1.00 91.44 482 TYR A C 1
ATOM 3909 O O . TYR A 1 482 ? -23.217 12.906 -9.050 1.00 91.44 482 TYR A O 1
ATOM 3917 N N . GLU A 1 483 ? -21.085 12.856 -8.368 1.00 94.12 483 GLU A N 1
ATOM 3918 C CA . GLU A 1 483 ? -20.520 13.306 -9.650 1.00 94.12 483 GLU A CA 1
ATOM 3919 C C . GLU A 1 483 ? -20.892 12.386 -10.819 1.00 94.12 483 GLU A C 1
ATOM 3921 O O . GLU A 1 483 ? -21.204 12.853 -11.916 1.00 94.12 483 GLU A O 1
ATOM 3926 N N . LYS A 1 484 ? -20.909 11.068 -10.588 1.00 86.94 484 LYS A N 1
ATOM 3927 C CA . LYS A 1 484 ? -21.339 10.099 -11.604 1.00 86.94 484 LYS A CA 1
ATOM 3928 C C . LYS A 1 484 ? -22.797 10.297 -11.984 1.00 86.94 484 LYS A C 1
ATOM 3930 O O . LYS A 1 484 ? -23.116 10.302 -13.172 1.00 86.94 484 LYS A O 1
ATOM 3935 N N . ASN A 1 485 ? -23.667 10.482 -10.997 1.00 86.88 485 ASN A N 1
ATOM 3936 C CA . ASN A 1 485 ? -25.085 10.704 -11.246 1.00 86.88 485 ASN A CA 1
ATOM 3937 C C . ASN A 1 485 ? -25.328 12.019 -11.990 1.00 86.88 485 ASN A C 1
ATOM 3939 O O . ASN A 1 485 ? -26.141 12.038 -12.910 1.00 86.88 485 ASN A O 1
ATOM 3943 N N . GLU A 1 486 ? -24.609 13.090 -11.653 1.00 91.50 486 GLU A N 1
ATOM 3944 C CA . GLU A 1 486 ? -24.727 14.373 -12.355 1.00 91.50 486 GLU A CA 1
ATOM 3945 C C . GLU A 1 486 ? -24.297 14.266 -13.827 1.00 91.50 486 GLU A C 1
ATOM 3947 O O . GLU A 1 486 ? -25.014 14.732 -14.713 1.00 91.50 486 GLU A O 1
ATOM 3952 N N . LEU A 1 487 ? -23.200 13.561 -14.124 1.00 89.12 487 LEU A N 1
ATOM 3953 C CA . LEU A 1 487 ? -22.775 13.300 -15.506 1.00 89.12 487 LEU A CA 1
ATOM 3954 C C . LEU A 1 487 ? -23.770 12.422 -16.276 1.00 89.12 487 LEU A C 1
ATOM 3956 O O . LEU A 1 487 ? -24.054 12.694 -17.443 1.00 89.12 487 LEU A O 1
ATOM 3960 N N . ILE A 1 488 ? -24.339 11.395 -15.637 1.00 87.50 488 ILE A N 1
ATOM 3961 C CA . ILE A 1 488 ? -25.374 10.547 -16.250 1.00 87.50 488 ILE A CA 1
ATOM 3962 C C . ILE A 1 488 ? -26.628 11.370 -16.563 1.00 87.50 488 ILE A C 1
ATOM 3964 O O . ILE A 1 488 ? -27.151 11.273 -17.674 1.00 87.50 488 ILE A O 1
ATOM 3968 N N . LYS A 1 489 ? -27.084 12.218 -15.632 1.00 89.62 489 LYS A N 1
ATOM 3969 C CA . LYS A 1 489 ? -28.222 13.129 -15.852 1.00 89.62 489 LYS A CA 1
ATOM 3970 C C . LYS A 1 489 ? -27.956 14.119 -16.985 1.00 89.62 489 LYS A C 1
ATOM 3972 O O . LYS A 1 489 ? -28.869 14.427 -17.744 1.00 89.62 489 LYS A O 1
ATOM 3977 N N . ALA A 1 490 ? -26.711 14.565 -17.138 1.00 89.38 490 ALA A N 1
ATOM 3978 C CA . ALA A 1 490 ? -26.273 15.411 -18.246 1.00 89.38 490 ALA A CA 1
ATOM 3979 C C . ALA A 1 490 ? -26.093 14.650 -19.581 1.00 89.38 490 ALA A C 1
ATOM 3981 O O . ALA A 1 490 ? -25.626 15.229 -20.560 1.00 89.38 490 ALA A O 1
ATOM 3982 N N . GLY A 1 491 ? -26.432 13.356 -19.644 1.00 90.88 491 GLY A N 1
ATOM 3983 C CA . GLY A 1 491 ? -26.309 12.533 -20.852 1.00 90.88 491 GLY A CA 1
ATOM 3984 C C . GLY A 1 491 ? -24.881 12.072 -21.167 1.00 90.88 491 GLY A C 1
ATOM 3985 O O . GLY A 1 491 ? -24.633 11.549 -22.250 1.00 90.88 491 GLY A O 1
ATOM 3986 N N . ARG A 1 492 ? -23.936 12.236 -20.234 1.00 91.31 492 ARG A N 1
ATOM 3987 C CA . ARG A 1 492 ? -22.507 11.907 -20.379 1.00 91.31 492 ARG A CA 1
ATOM 3988 C C . ARG A 1 492 ? -22.112 10.670 -19.575 1.00 91.31 492 ARG A C 1
ATOM 3990 O O . ARG A 1 492 ? -21.167 10.687 -18.783 1.00 91.31 492 ARG A O 1
ATOM 3997 N N . ALA A 1 493 ? -22.824 9.563 -19.791 1.00 85.31 493 ALA A N 1
ATOM 3998 C CA . ALA A 1 493 ? -22.487 8.274 -19.175 1.00 85.31 493 ALA A CA 1
ATOM 3999 C C . ALA A 1 493 ? -21.039 7.834 -19.491 1.00 85.31 493 ALA A C 1
ATOM 4001 O O . ALA A 1 493 ? -20.368 7.248 -18.643 1.00 85.31 493 ALA A O 1
ATOM 4002 N N . ASP A 1 494 ? -20.523 8.212 -20.667 1.00 80.56 494 ASP A N 1
ATOM 4003 C CA . ASP A 1 494 ? -19.142 7.978 -21.101 1.00 80.56 494 ASP A CA 1
ATOM 4004 C C . ASP A 1 494 ? -18.088 8.661 -20.209 1.00 80.56 494 ASP A C 1
ATOM 4006 O O . ASP A 1 494 ? -16.966 8.164 -20.078 1.00 80.56 494 ASP A O 1
ATOM 4010 N N . LEU A 1 495 ? -18.426 9.804 -19.603 1.00 79.00 495 LEU A N 1
ATOM 4011 C CA . LEU A 1 495 ? -17.571 10.502 -18.640 1.00 79.00 495 LEU A CA 1
ATOM 4012 C C . LEU A 1 495 ? -17.794 10.000 -17.218 1.00 79.00 495 LEU A C 1
ATOM 4014 O O . LEU A 1 495 ? -16.825 9.889 -16.468 1.00 79.00 495 LEU A O 1
ATOM 4018 N N . ALA A 1 496 ? -19.029 9.643 -16.860 1.00 78.94 496 ALA A N 1
ATOM 4019 C CA . ALA A 1 496 ? -19.348 9.072 -15.552 1.00 78.94 496 ALA A CA 1
ATOM 4020 C C . ALA A 1 496 ? -18.528 7.796 -15.269 1.00 78.94 496 ALA A C 1
ATOM 4022 O O . ALA A 1 496 ? -18.028 7.598 -14.159 1.00 78.94 496 ALA A O 1
ATOM 4023 N N . GLU A 1 497 ? -18.303 6.960 -16.286 1.00 77.75 497 GLU A N 1
ATOM 4024 C CA . GLU A 1 497 ? -17.432 5.780 -16.184 1.00 77.75 497 GLU A CA 1
ATOM 4025 C C . GLU A 1 497 ? -15.954 6.121 -15.934 1.00 77.75 497 GLU A C 1
ATOM 4027 O O . GLU A 1 497 ? -15.217 5.314 -15.361 1.00 77.75 497 GLU A O 1
ATOM 4032 N N . LYS A 1 498 ? -15.511 7.320 -16.331 1.00 78.00 498 LYS A N 1
ATOM 4033 C CA . LYS A 1 498 ? -14.124 7.784 -16.185 1.00 78.00 498 LYS A CA 1
ATOM 4034 C C . LYS A 1 498 ? -13.850 8.471 -14.846 1.00 78.00 498 LYS A C 1
ATOM 4036 O O . LYS A 1 498 ? -12.678 8.706 -14.555 1.00 78.00 498 LYS A O 1
ATOM 4041 N N . VAL A 1 499 ? -14.877 8.768 -14.042 1.00 79.69 499 VAL A N 1
ATOM 4042 C CA . VAL A 1 499 ? -14.730 9.376 -12.706 1.00 79.69 499 VAL A CA 1
ATOM 4043 C C . VAL A 1 499 ? -14.056 8.390 -11.743 1.00 79.69 499 VAL A C 1
ATOM 4045 O O . VAL A 1 499 ? -14.504 7.243 -11.602 1.00 79.69 499 VAL A O 1
ATOM 4048 N N . LYS A 1 500 ? -12.991 8.828 -11.059 1.00 81.31 500 LYS A N 1
ATOM 4049 C CA . LYS A 1 500 ? -12.129 7.978 -10.215 1.00 81.31 500 LYS A CA 1
ATOM 4050 C C . LYS A 1 500 ? -11.761 8.649 -8.896 1.00 81.31 500 LYS A C 1
ATOM 4052 O O . LYS A 1 500 ? -11.520 9.850 -8.863 1.00 81.31 500 LYS A O 1
ATOM 4057 N N . GLN A 1 501 ? -11.632 7.842 -7.847 1.00 70.88 501 GLN A N 1
ATOM 4058 C CA . GLN A 1 501 ? -11.010 8.235 -6.585 1.00 70.88 501 GLN A CA 1
ATOM 4059 C C . GLN A 1 501 ? -9.488 8.074 -6.717 1.00 70.88 501 GLN A C 1
ATOM 4061 O O . GLN A 1 501 ? -8.996 7.006 -7.084 1.00 70.88 501 GLN A O 1
ATOM 4066 N N . VAL A 1 502 ? -8.754 9.159 -6.499 1.00 65.06 502 VAL A N 1
ATOM 4067 C CA . VAL A 1 502 ? -7.304 9.289 -6.694 1.00 65.06 502 VAL A CA 1
ATOM 4068 C C . VAL A 1 502 ? -6.546 9.155 -5.369 1.00 65.06 502 VAL A C 1
ATOM 4070 O O . VAL A 1 502 ? -5.409 8.677 -5.376 1.00 65.06 502 VAL A O 1
ATOM 4073 N N . SER A 1 503 ? -7.185 9.480 -4.240 1.00 50.00 503 SER A N 1
ATOM 4074 C CA . SER A 1 503 ? -6.627 9.388 -2.878 1.00 50.00 503 SER A CA 1
ATOM 4075 C C . SER A 1 503 ? -6.087 7.987 -2.525 1.00 50.00 503 SER A C 1
ATOM 4077 O O . SER A 1 503 ? -5.054 7.874 -1.861 1.00 50.00 503 SER A O 1
ATOM 4079 N N . GLU A 1 504 ? -6.698 6.912 -3.046 1.00 41.28 504 GLU A N 1
ATOM 4080 C CA . GLU A 1 504 ? -6.257 5.520 -2.828 1.00 41.28 504 GLU A CA 1
ATOM 4081 C C . GLU A 1 504 ? -5.088 5.069 -3.728 1.00 41.28 504 GLU A C 1
ATOM 4083 O O . GLU A 1 504 ? -4.390 4.103 -3.408 1.00 41.28 504 GLU A O 1
ATOM 4088 N N . MET A 1 505 ? -4.842 5.767 -4.841 1.00 36.50 505 MET A N 1
ATOM 4089 C CA . MET A 1 505 ? -3.819 5.405 -5.838 1.00 36.50 505 MET A CA 1
ATOM 4090 C C . MET A 1 505 ? -2.569 6.286 -5.734 1.00 36.50 505 MET A C 1
ATOM 4092 O O . MET A 1 505 ? -1.448 5.815 -5.949 1.00 36.50 505 MET A O 1
ATOM 4096 N N . ASN A 1 506 ? -2.745 7.558 -5.360 1.00 46.50 506 ASN A N 1
ATOM 4097 C CA . ASN A 1 506 ? -1.692 8.563 -5.375 1.00 46.50 506 ASN A CA 1
ATOM 4098 C C . ASN A 1 506 ? -1.830 9.591 -4.244 1.00 46.50 506 ASN A C 1
ATOM 4100 O O . ASN A 1 506 ? -2.380 10.677 -4.430 1.00 46.50 506 ASN A O 1
ATOM 4104 N N . CYS A 1 507 ? -1.191 9.325 -3.104 1.00 42.75 507 CYS A N 1
ATOM 4105 C CA . CYS A 1 507 ? -1.166 10.262 -1.974 1.00 42.75 507 CYS A CA 1
ATOM 4106 C C . CYS A 1 507 ? -0.473 11.611 -2.283 1.00 42.75 507 CYS A C 1
ATOM 4108 O O . CYS A 1 507 ? -0.500 12.513 -1.453 1.00 42.75 507 CYS A O 1
ATOM 4110 N N . ALA A 1 508 ? 0.185 11.763 -3.441 1.00 46.81 508 ALA A N 1
ATOM 4111 C CA . ALA A 1 508 ? 0.846 13.000 -3.861 1.00 46.81 508 ALA A CA 1
ATOM 4112 C C . ALA A 1 508 ? 0.035 13.821 -4.885 1.00 46.81 508 ALA A C 1
ATOM 4114 O O . ALA A 1 508 ? 0.506 14.880 -5.299 1.00 46.81 508 ALA A O 1
ATOM 4115 N N . ALA A 1 509 ? -1.154 13.366 -5.303 1.00 57.19 509 ALA A N 1
ATOM 4116 C CA . ALA A 1 509 ? -1.975 14.055 -6.306 1.00 57.19 509 ALA A CA 1
ATOM 4117 C C . ALA A 1 509 ? -2.493 15.424 -5.835 1.00 57.19 509 ALA A C 1
ATOM 4119 O O . ALA A 1 509 ? -2.611 16.334 -6.653 1.00 57.19 509 ALA A O 1
ATOM 4120 N N . GLY A 1 510 ? -2.745 15.571 -4.529 1.00 67.00 510 GLY A N 1
ATOM 4121 C CA . GLY A 1 510 ? -3.252 16.805 -3.922 1.00 67.00 510 GLY A CA 1
ATOM 4122 C C . GLY A 1 510 ? -4.720 17.099 -4.231 1.00 67.00 510 GLY A C 1
ATOM 4123 O O . GLY A 1 510 ? -5.074 18.268 -4.267 1.00 67.00 510 GLY A O 1
ATOM 4124 N N . TYR A 1 511 ? -5.508 16.061 -4.531 1.00 77.38 511 TYR A N 1
ATOM 4125 C CA . TYR A 1 511 ? -6.971 16.051 -4.607 1.00 77.38 511 TYR A CA 1
ATOM 4126 C C . TYR A 1 511 ? -7.477 14.601 -4.474 1.00 77.38 511 TYR A C 1
ATOM 4128 O O . TYR A 1 511 ? -6.730 13.661 -4.778 1.00 77.38 511 TYR A O 1
ATOM 4136 N N . ASP A 1 512 ? -8.741 14.413 -4.092 1.00 75.75 512 ASP A N 1
ATOM 4137 C CA . ASP A 1 512 ? -9.317 13.093 -3.800 1.00 75.75 512 ASP A CA 1
ATOM 4138 C C . ASP A 1 512 ? -9.995 12.430 -4.999 1.00 75.75 512 ASP A C 1
ATOM 4140 O O . ASP A 1 512 ? -9.917 11.213 -5.156 1.00 75.75 512 ASP A O 1
ATOM 4144 N N . ILE A 1 513 ? -10.669 13.196 -5.862 1.00 87.81 513 ILE A N 1
ATOM 4145 C CA . ILE A 1 513 ? -11.490 12.669 -6.964 1.00 87.81 513 ILE A CA 1
ATOM 4146 C C . ILE A 1 513 ? -11.162 13.385 -8.277 1.00 87.81 513 ILE A C 1
ATOM 4148 O O . ILE A 1 513 ? -11.136 14.612 -8.355 1.00 87.81 513 ILE A O 1
ATOM 4152 N N . LEU A 1 514 ? -10.964 12.604 -9.339 1.00 89.62 514 LEU A N 1
ATOM 4153 C CA . LEU A 1 514 ? -10.945 13.081 -10.719 1.00 89.62 514 LEU A CA 1
ATOM 4154 C C . LEU A 1 514 ? -12.338 12.901 -11.330 1.00 89.62 514 LEU A C 1
ATOM 4156 O O . LEU A 1 514 ? -12.798 11.768 -11.487 1.00 89.62 514 LEU A O 1
ATOM 4160 N N . SER A 1 515 ? -12.978 14.006 -11.703 1.00 95.06 515 SER A N 1
ATOM 4161 C CA . SER A 1 515 ? -14.279 14.058 -12.379 1.00 95.06 515 SER A CA 1
ATOM 4162 C C . SER A 1 515 ? -14.198 14.898 -13.662 1.00 95.06 515 SER A C 1
ATOM 4164 O O . SER A 1 515 ? -13.108 15.292 -14.083 1.00 95.06 515 SER A O 1
ATOM 4166 N N . PHE A 1 516 ? -15.337 15.157 -14.301 1.00 93.62 516 PHE A N 1
ATOM 4167 C CA . PHE A 1 516 ? -15.451 15.929 -15.536 1.00 93.62 516 PHE A CA 1
ATOM 4168 C C . PHE A 1 516 ? -16.673 16.850 -15.493 1.00 93.62 516 PHE A C 1
ATOM 4170 O O . PHE A 1 516 ? -17.634 16.573 -14.777 1.00 93.62 516 PHE A O 1
ATOM 4177 N N . ASP A 1 517 ? -16.647 17.945 -16.247 1.00 91.06 517 ASP A N 1
ATOM 4178 C CA . ASP A 1 517 ? -17.852 18.724 -16.550 1.00 91.06 517 ASP A CA 1
ATOM 4179 C C . ASP A 1 517 ? -18.599 18.167 -17.782 1.00 91.06 517 ASP A C 1
ATOM 4181 O O . ASP A 1 517 ? -18.175 17.185 -18.399 1.00 91.06 517 ASP A O 1
ATOM 4185 N N . SER A 1 518 ? -19.731 18.780 -18.143 1.00 89.00 518 SER A N 1
ATOM 4186 C CA . SER A 1 518 ? -20.542 18.365 -19.299 1.00 89.00 518 SER A CA 1
ATOM 4187 C C . SER A 1 518 ? -19.803 18.476 -20.635 1.00 89.00 518 SER A C 1
ATOM 4189 O O . SER A 1 518 ? -20.082 17.697 -21.553 1.00 89.00 518 SER A O 1
ATOM 4191 N N . ASP A 1 519 ? -18.840 19.394 -20.729 1.00 89.44 519 ASP A N 1
ATOM 4192 C CA . ASP A 1 519 ? -18.018 19.629 -21.917 1.00 89.44 519 ASP A CA 1
ATOM 4193 C C . ASP A 1 519 ? -16.827 18.654 -21.989 1.00 89.44 519 ASP A C 1
ATOM 4195 O O . ASP A 1 519 ? -16.212 18.476 -23.041 1.00 89.44 519 ASP A O 1
ATOM 4199 N N . GLY A 1 520 ? -16.549 17.934 -20.898 1.00 86.69 520 GLY A N 1
ATOM 4200 C CA . GLY A 1 520 ? -15.477 16.950 -20.779 1.00 86.69 520 GLY A CA 1
ATOM 4201 C C . GLY A 1 520 ? -14.165 17.503 -20.228 1.00 86.69 520 GLY A C 1
ATOM 4202 O O . GLY A 1 520 ? -13.153 16.798 -20.281 1.00 86.69 520 GLY A O 1
ATOM 4203 N N . ASN A 1 521 ? -14.150 18.720 -19.685 1.00 91.12 521 ASN A N 1
ATOM 4204 C CA . ASN A 1 521 ? -12.982 19.236 -18.981 1.00 91.12 521 ASN A CA 1
ATOM 4205 C C . ASN A 1 521 ? -12.832 18.538 -17.628 1.00 91.12 521 ASN A C 1
ATOM 4207 O O . ASN A 1 521 ? -13.806 18.298 -16.921 1.00 91.12 521 ASN A O 1
ATOM 4211 N N . GLU A 1 522 ? -11.593 18.227 -17.257 1.00 94.00 522 GLU A N 1
ATOM 4212 C CA . GLU A 1 522 ? -11.276 17.590 -15.977 1.00 94.00 522 GLU A CA 1
ATOM 4213 C C . GLU A 1 522 ? -11.604 18.499 -14.786 1.00 94.00 522 GLU A C 1
ATOM 4215 O O . GLU A 1 522 ? -11.279 19.690 -14.792 1.00 94.00 522 GLU A O 1
ATOM 4220 N N . LYS A 1 523 ? -12.147 17.890 -13.732 1.00 95.06 523 LYS A N 1
ATOM 4221 C CA . LYS A 1 523 ? -12.360 18.474 -12.408 1.00 95.06 523 LYS A CA 1
ATOM 4222 C C . LYS A 1 523 ? -11.518 17.710 -11.388 1.00 95.06 523 LYS A C 1
ATOM 4224 O O . LYS A 1 523 ? -11.670 16.499 -11.243 1.00 95.06 523 LYS A O 1
ATOM 4229 N N . TYR A 1 524 ? -10.655 18.414 -10.672 1.00 92.62 524 TYR A N 1
ATOM 4230 C CA . TYR A 1 524 ? -9.906 17.900 -9.529 1.00 92.62 524 TYR A CA 1
ATOM 4231 C C . TYR A 1 524 ? -10.651 18.292 -8.261 1.00 92.62 524 TYR A C 1
ATOM 4233 O O . TYR A 1 524 ? -10.782 19.479 -7.972 1.00 92.62 524 TYR A O 1
ATOM 4241 N N . ILE A 1 525 ? -11.194 17.312 -7.551 1.00 93.69 525 ILE A N 1
ATOM 4242 C CA . ILE A 1 525 ? -12.098 17.533 -6.425 1.00 93.69 525 ILE A CA 1
ATOM 4243 C C . ILE A 1 525 ? -11.416 17.076 -5.140 1.00 93.69 525 ILE A C 1
ATOM 4245 O O . ILE A 1 525 ? -11.066 15.908 -5.004 1.00 93.69 525 ILE A O 1
ATOM 4249 N N . GLU A 1 526 ? -11.270 17.999 -4.200 1.00 93.25 526 GLU A N 1
ATOM 4250 C CA . GLU A 1 526 ? -10.884 17.746 -2.813 1.00 93.25 526 GLU A CA 1
ATOM 4251 C C . GLU A 1 526 ? -12.142 17.675 -1.941 1.00 93.25 526 GLU A C 1
ATOM 4253 O O . GLU A 1 526 ? -12.975 18.590 -1.975 1.00 93.25 526 GLU A O 1
ATOM 4258 N N . VAL A 1 527 ? -12.299 16.609 -1.159 1.00 88.25 527 VAL A N 1
ATOM 4259 C CA . VAL A 1 527 ? -13.494 16.341 -0.355 1.00 88.25 527 VAL A CA 1
ATOM 4260 C C . VAL A 1 527 ? -13.206 16.602 1.117 1.00 88.25 527 VAL A C 1
ATOM 4262 O O . VAL A 1 527 ? -12.290 16.050 1.712 1.00 88.25 527 VAL A O 1
ATOM 4265 N N . LYS A 1 528 ? -14.034 17.430 1.757 1.00 88.81 528 LYS A N 1
ATOM 4266 C CA . LYS A 1 528 ? -13.924 17.718 3.193 1.00 88.81 528 LYS A CA 1
ATOM 4267 C C . LYS A 1 528 ? -15.236 17.390 3.889 1.00 88.81 528 LYS A C 1
ATOM 4269 O O . LYS A 1 528 ? -16.217 18.121 3.750 1.00 88.81 528 LYS A O 1
ATOM 4274 N N . THR A 1 529 ? -15.239 16.350 4.710 1.00 82.50 529 THR A N 1
ATOM 4275 C CA . THR A 1 529 ? -16.449 15.859 5.390 1.00 82.50 529 THR A CA 1
ATOM 4276 C C . THR A 1 529 ? -16.543 16.375 6.822 1.00 82.50 529 THR A C 1
ATOM 4278 O O . THR A 1 529 ? -15.530 16.546 7.495 1.00 82.50 529 THR A O 1
ATOM 4281 N N . THR A 1 530 ? -17.752 16.667 7.297 1.00 74.75 530 THR A N 1
ATOM 4282 C CA . THR A 1 530 ? -18.016 17.015 8.698 1.00 74.75 530 THR A CA 1
ATOM 4283 C C . THR A 1 530 ? -19.434 16.625 9.114 1.00 74.75 530 THR A C 1
ATOM 4285 O O . THR A 1 530 ? -20.380 16.702 8.325 1.00 74.75 530 THR A O 1
ATOM 4288 N N . MET A 1 531 ? -19.610 16.244 10.380 1.00 73.94 531 MET A N 1
ATOM 4289 C CA . MET A 1 531 ? -20.941 15.990 10.947 1.00 73.94 531 MET A CA 1
ATOM 4290 C C . MET A 1 531 ? -21.705 17.269 11.325 1.00 73.94 531 MET A C 1
ATOM 4292 O O . MET A 1 531 ? -22.907 17.204 11.564 1.00 73.94 531 MET A O 1
ATOM 4296 N N . GLY A 1 532 ? -21.047 18.429 11.408 1.00 75.62 532 GLY A N 1
ATOM 4297 C CA . GLY A 1 532 ? -21.728 19.693 11.727 1.00 75.62 532 GLY A CA 1
ATOM 4298 C C . GLY A 1 532 ? -21.922 20.600 10.518 1.00 75.62 532 GLY A C 1
ATOM 4299 O O . GLY A 1 532 ? -21.855 20.160 9.376 1.00 75.62 532 GLY A O 1
ATOM 4300 N N . GLY A 1 533 ? -22.190 21.882 10.772 1.00 78.81 533 GLY A N 1
ATOM 4301 C CA . GLY A 1 533 ? -22.665 22.807 9.739 1.00 78.81 533 GLY A CA 1
ATOM 4302 C C . GLY A 1 533 ? -21.636 23.179 8.664 1.00 78.81 533 GLY A C 1
ATOM 4303 O O . GLY A 1 533 ? -20.432 22.992 8.822 1.00 78.81 533 GLY A O 1
ATOM 4304 N N . LYS A 1 534 ? -22.113 23.800 7.583 1.00 85.00 534 LYS A N 1
ATOM 4305 C CA . LYS A 1 534 ? -21.317 24.238 6.420 1.00 85.00 534 LYS A CA 1
ATOM 4306 C C . LYS A 1 534 ? -20.055 25.036 6.769 1.00 85.00 534 LYS A C 1
ATOM 4308 O O . LYS A 1 534 ? -19.007 24.807 6.180 1.00 85.00 534 LYS A O 1
ATOM 4313 N N . ASN A 1 535 ? -20.156 25.926 7.758 1.00 83.06 535 ASN A N 1
ATOM 4314 C CA . ASN A 1 535 ? -19.080 26.841 8.158 1.00 83.06 535 ASN A CA 1
ATOM 4315 C C . ASN A 1 535 ? -18.061 26.220 9.126 1.00 83.06 535 ASN A C 1
ATOM 4317 O O . ASN A 1 535 ? -17.187 26.925 9.617 1.00 83.06 535 ASN A O 1
ATOM 4321 N N . THR A 1 536 ? -18.165 24.919 9.419 1.00 76.88 536 THR A N 1
ATOM 4322 C CA . THR A 1 536 ? -17.152 24.232 10.230 1.00 76.88 536 THR A CA 1
ATOM 4323 C C . THR A 1 536 ? -15.794 24.358 9.557 1.00 76.88 536 THR A C 1
ATOM 4325 O O . THR A 1 536 ? -15.663 23.968 8.390 1.00 76.88 536 THR A O 1
ATOM 4328 N N . VAL A 1 537 ? -14.792 24.812 10.310 1.00 75.31 537 VAL A N 1
ATOM 4329 C CA . VAL A 1 537 ? -13.388 24.831 9.882 1.00 75.31 537 VAL A CA 1
ATOM 4330 C C . VAL A 1 537 ? -12.967 23.437 9.390 1.00 75.31 537 VAL A C 1
ATOM 4332 O O . VAL A 1 537 ? -13.524 22.412 9.785 1.00 75.31 537 VAL A O 1
ATOM 4335 N N . PHE A 1 538 ? -12.020 23.373 8.468 1.00 80.31 538 PHE A N 1
ATOM 4336 C CA . PHE A 1 538 ? -11.431 22.120 8.012 1.00 80.31 538 PHE A CA 1
ATOM 4337 C C . PHE A 1 538 ? -9.955 22.332 7.727 1.00 80.31 538 PHE A C 1
ATOM 4339 O O . PHE A 1 538 ? -9.525 23.441 7.408 1.00 80.31 538 PHE A O 1
ATOM 4346 N N . TYR A 1 539 ? -9.191 21.256 7.844 1.00 73.69 539 TYR A N 1
ATOM 4347 C CA . TYR A 1 539 ? -7.776 21.260 7.524 1.00 73.69 539 TYR A CA 1
ATOM 4348 C C . TYR A 1 539 ? -7.568 20.991 6.041 1.00 73.69 539 TYR A C 1
ATOM 4350 O O . TYR A 1 539 ? -8.323 20.251 5.405 1.00 73.69 539 TYR A O 1
ATOM 4358 N N . ILE A 1 540 ? -6.543 21.633 5.496 1.00 74.94 540 ILE A N 1
ATOM 4359 C CA . ILE A 1 540 ? -6.117 21.477 4.114 1.00 74.94 540 ILE A CA 1
ATOM 4360 C C . ILE A 1 540 ? -4.592 21.404 4.084 1.00 74.94 540 ILE A C 1
ATOM 4362 O O . ILE A 1 540 ? -3.914 22.164 4.786 1.00 74.94 540 ILE A O 1
ATOM 4366 N N . SER A 1 541 ? -4.040 20.464 3.322 1.00 72.88 541 SER A N 1
ATOM 4367 C CA . SER A 1 541 ? -2.595 20.244 3.295 1.00 72.88 541 SER A CA 1
ATOM 4368 C C . SER A 1 541 ? -1.865 21.274 2.429 1.00 72.88 541 SER A C 1
ATOM 4370 O O . SER A 1 541 ? -2.415 21.855 1.492 1.00 72.88 541 SER A O 1
ATOM 4372 N N . GLU A 1 542 ? -0.568 21.474 2.689 1.00 75.25 542 GLU A N 1
ATOM 4373 C CA . GLU A 1 542 ? 0.282 22.329 1.845 1.00 75.25 542 GLU A CA 1
ATOM 4374 C C . GLU A 1 542 ? 0.288 21.852 0.378 1.00 75.25 542 GLU A C 1
ATOM 4376 O O . GLU A 1 542 ? 0.375 22.658 -0.550 1.00 75.25 542 GLU A O 1
ATOM 4381 N N . ASN A 1 543 ? 0.185 20.536 0.161 1.00 75.25 543 ASN A N 1
ATOM 4382 C CA . ASN A 1 543 ? 0.127 19.958 -1.176 1.00 75.25 543 ASN A CA 1
ATOM 4383 C C . ASN A 1 543 ? -1.187 20.316 -1.887 1.00 75.25 543 ASN A C 1
ATOM 4385 O O . ASN A 1 543 ? -1.137 20.795 -3.016 1.00 75.25 543 ASN A O 1
ATOM 4389 N N . GLU A 1 544 ? -2.334 20.163 -1.218 1.00 81.19 544 GLU A N 1
ATOM 4390 C CA . GLU A 1 544 ? -3.658 20.568 -1.729 1.00 81.19 544 GLU A CA 1
ATOM 4391 C C . GLU A 1 544 ? -3.690 22.059 -2.093 1.00 81.19 544 GLU A C 1
ATOM 4393 O O . GLU A 1 544 ? -4.110 22.433 -3.188 1.00 81.19 544 GLU A O 1
ATOM 4398 N N . VAL A 1 545 ? -3.149 22.929 -1.231 1.00 84.50 545 VAL A N 1
ATOM 4399 C CA . VAL A 1 545 ? -3.069 24.372 -1.516 1.00 84.50 545 VAL A CA 1
ATOM 4400 C C . VAL A 1 545 ? -2.227 24.638 -2.769 1.00 84.50 545 VAL A C 1
ATOM 4402 O O . VAL A 1 545 ? -2.678 25.350 -3.672 1.00 84.50 545 VAL A O 1
ATOM 4405 N N . LYS A 1 546 ? -1.039 24.027 -2.886 1.00 84.94 546 LYS A N 1
ATOM 4406 C CA . LYS A 1 546 ? -0.165 24.177 -4.066 1.00 84.94 546 LYS A CA 1
ATOM 4407 C C . LYS A 1 546 ? -0.822 23.675 -5.349 1.00 84.94 546 LYS A C 1
ATOM 4409 O O . LYS A 1 546 ? -0.724 24.343 -6.381 1.00 84.94 546 LYS A O 1
ATOM 4414 N N . VAL A 1 547 ? -1.483 22.520 -5.301 1.00 81.94 547 VAL A N 1
ATOM 4415 C CA . VAL A 1 547 ? -2.168 21.938 -6.462 1.00 81.94 547 VAL A CA 1
ATOM 4416 C C . VAL A 1 547 ? -3.366 22.793 -6.867 1.00 81.94 547 VAL A C 1
ATOM 4418 O O . VAL A 1 547 ? -3.511 23.082 -8.056 1.00 81.94 547 VAL A O 1
ATOM 4421 N N . SER A 1 548 ? -4.144 23.296 -5.903 1.00 91.69 548 SER A N 1
ATOM 4422 C CA . SER A 1 548 ? -5.271 24.195 -6.177 1.00 91.69 548 SER A CA 1
ATOM 4423 C C . SER A 1 548 ? -4.846 25.459 -6.919 1.00 91.69 548 SER A C 1
ATOM 4425 O O . SER A 1 548 ? -5.529 25.894 -7.840 1.00 91.69 548 SER A O 1
ATOM 4427 N N . LYS A 1 549 ? -3.673 26.007 -6.585 1.00 90.06 549 LYS A N 1
ATOM 4428 C CA . LYS A 1 549 ? -3.102 27.184 -7.245 1.00 90.06 549 LYS A CA 1
ATOM 4429 C C . LYS A 1 549 ? -2.577 26.870 -8.643 1.00 90.06 549 LYS A C 1
ATOM 4431 O O . LYS A 1 549 ? -2.765 27.646 -9.570 1.00 90.06 549 LYS A O 1
ATOM 4436 N N . ALA A 1 550 ? -1.921 25.724 -8.812 1.00 87.62 550 ALA A N 1
ATOM 4437 C CA . ALA A 1 550 ? -1.388 25.310 -10.108 1.00 87.62 550 ALA A CA 1
ATOM 4438 C C . ALA A 1 550 ? -2.485 24.912 -11.113 1.00 87.62 550 ALA A C 1
ATOM 4440 O O . ALA A 1 550 ? -2.241 24.925 -12.319 1.00 87.62 550 ALA A O 1
ATOM 4441 N N . CYS A 1 551 ? -3.661 24.510 -10.626 1.00 88.88 551 CYS A N 1
ATOM 4442 C CA . CYS A 1 551 ? -4.773 23.989 -11.422 1.00 88.88 551 CYS A CA 1
ATOM 4443 C C . CYS A 1 551 ? -6.095 24.719 -11.132 1.00 88.88 551 CYS A C 1
ATOM 4445 O O . CYS A 1 551 ? -7.152 24.096 -11.184 1.00 88.88 551 CYS A O 1
ATOM 4447 N N . GLU A 1 552 ? -6.039 26.022 -10.850 1.00 90.38 552 GLU A N 1
ATOM 4448 C CA . GLU A 1 552 ? -7.168 26.857 -10.406 1.00 90.38 552 GLU A CA 1
ATOM 4449 C C . GLU A 1 552 ? -8.453 26.654 -11.222 1.00 90.38 552 GLU A C 1
ATOM 4451 O O . GLU A 1 552 ? -9.520 26.409 -10.664 1.00 90.38 552 GLU A O 1
ATOM 4456 N N . GLU A 1 553 ? -8.340 26.654 -12.551 1.00 90.75 553 GLU A N 1
ATOM 4457 C CA . GLU A 1 553 ? -9.485 26.514 -13.460 1.00 90.75 553 GLU A CA 1
ATOM 4458 C C . GLU A 1 553 ? -10.170 25.145 -13.424 1.00 90.75 553 GLU A C 1
ATOM 4460 O O . GLU A 1 553 ? -11.258 24.981 -13.975 1.00 90.75 553 GLU A O 1
ATOM 4465 N N . LYS A 1 554 ? -9.541 24.157 -12.790 1.00 93.38 554 LYS A N 1
ATOM 4466 C CA . LYS A 1 554 ? -10.013 22.774 -12.715 1.00 93.38 554 LYS A CA 1
ATOM 4467 C C . LYS A 1 554 ? -10.187 22.281 -11.281 1.00 93.38 554 LYS A C 1
ATOM 4469 O O . LYS A 1 554 ? -10.650 21.161 -11.106 1.00 93.38 554 LYS A O 1
ATOM 4474 N N . TYR A 1 555 ? -9.802 23.058 -10.269 1.00 94.62 555 TYR A N 1
ATOM 4475 C CA . TYR A 1 555 ? -9.791 22.617 -8.875 1.00 94.62 555 TYR A CA 1
ATOM 4476 C C . TYR A 1 555 ? -11.082 22.993 -8.146 1.00 94.62 555 TYR A C 1
ATOM 4478 O O . TYR A 1 555 ? -11.576 24.117 -8.270 1.00 94.62 555 TYR A O 1
ATOM 4486 N N . PHE A 1 556 ? -11.613 22.054 -7.369 1.00 95.81 556 PHE A N 1
ATOM 4487 C CA . PHE A 1 556 ? -12.858 22.192 -6.630 1.00 95.81 556 PHE A CA 1
ATOM 4488 C C . PHE A 1 556 ? -12.704 21.678 -5.199 1.00 95.81 556 PHE A C 1
ATOM 4490 O O . PHE A 1 556 ? -12.116 20.624 -4.974 1.00 95.81 556 PHE A O 1
ATOM 4497 N N . ILE A 1 557 ? -13.308 22.380 -4.242 1.00 94.88 557 ILE A N 1
ATOM 4498 C CA . ILE A 1 557 ? -13.554 21.862 -2.892 1.00 94.88 557 ILE A CA 1
ATOM 4499 C C . ILE A 1 557 ? -15.017 21.455 -2.787 1.00 94.88 557 ILE A C 1
ATOM 4501 O O . ILE A 1 557 ? -15.913 22.260 -3.058 1.00 94.88 557 ILE A O 1
ATOM 4505 N N . TYR A 1 558 ? -15.252 20.215 -2.373 1.00 95.44 558 TYR A N 1
ATOM 4506 C CA . TYR A 1 558 ? -16.567 19.670 -2.063 1.00 95.44 558 TYR A CA 1
ATOM 4507 C C . TYR A 1 558 ? -16.665 19.461 -0.551 1.00 95.44 558 TYR A C 1
ATOM 4509 O O . TYR A 1 558 ? -16.013 18.592 0.027 1.00 95.44 558 TYR A O 1
ATOM 4517 N N . ARG A 1 559 ? -17.485 20.273 0.114 1.00 93.81 559 ARG A N 1
ATOM 4518 C CA . ARG A 1 559 ? -17.746 20.182 1.552 1.00 93.81 559 ARG A CA 1
ATOM 4519 C C . ARG A 1 559 ? -19.006 19.356 1.780 1.00 93.81 559 ARG A C 1
ATOM 4521 O O . ARG A 1 559 ? -20.107 19.842 1.522 1.00 93.81 559 ARG A O 1
ATOM 4528 N N . VAL A 1 560 ? -18.844 18.140 2.292 1.00 92.12 560 VAL A N 1
ATOM 4529 C CA . VAL A 1 560 ? -19.955 17.306 2.769 1.00 92.12 560 VAL A CA 1
ATOM 4530 C C . VAL A 1 560 ? -20.204 17.665 4.229 1.00 92.12 560 VAL A C 1
ATOM 4532 O O . VAL A 1 560 ? -19.321 17.494 5.068 1.00 92.12 560 VAL A O 1
ATOM 4535 N N . TYR A 1 561 ? -21.374 18.210 4.542 1.00 89.94 561 TYR A N 1
ATOM 4536 C CA . TYR A 1 561 ? -21.679 18.733 5.874 1.00 89.94 561 TYR A CA 1
ATOM 4537 C C . TYR A 1 561 ? -23.062 18.289 6.358 1.00 89.94 561 TYR A C 1
ATOM 4539 O O . TYR A 1 561 ? -23.862 17.760 5.583 1.00 89.94 561 TYR A O 1
ATOM 4547 N N . ASN A 1 562 ? -23.327 18.472 7.657 1.00 84.50 562 ASN A N 1
ATOM 4548 C CA . ASN A 1 562 ? -24.492 17.912 8.350 1.00 84.50 562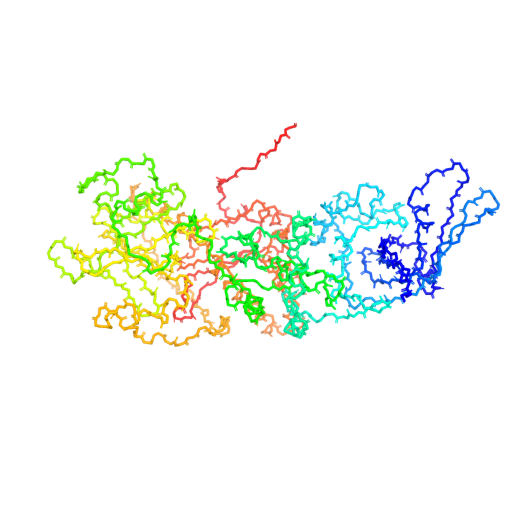 ASN A CA 1
ATOM 4549 C C . ASN A 1 562 ? -24.671 16.416 8.032 1.00 84.50 562 ASN A C 1
ATOM 4551 O O . ASN A 1 562 ? -25.782 15.943 7.788 1.00 84.50 562 ASN A O 1
ATOM 4555 N N . PHE A 1 563 ? -23.549 15.692 7.971 1.00 79.50 563 PHE A N 1
ATOM 4556 C CA . PHE A 1 563 ? -23.532 14.288 7.599 1.00 79.50 563 PHE A CA 1
ATOM 4557 C C . PHE A 1 563 ? -24.118 13.425 8.718 1.00 79.50 563 PHE A C 1
ATOM 4559 O O . PHE A 1 563 ? -23.559 13.329 9.813 1.00 79.50 563 PHE A O 1
ATOM 4566 N N . ASP A 1 564 ? -25.254 12.796 8.428 1.00 78.88 564 ASP A N 1
ATOM 4567 C CA . ASP A 1 564 ? -26.020 11.991 9.368 1.00 78.88 564 ASP A CA 1
ATOM 4568 C C . ASP A 1 564 ? -26.141 10.556 8.855 1.00 78.88 564 ASP A C 1
ATOM 4570 O O . ASP A 1 564 ? -26.983 10.232 8.012 1.00 78.88 564 ASP A O 1
ATOM 4574 N N . VAL A 1 565 ? -25.290 9.687 9.400 1.00 67.69 565 VAL A N 1
ATOM 4575 C CA . VAL A 1 565 ? -25.253 8.253 9.084 1.00 67.69 565 VAL A CA 1
ATOM 4576 C C . VAL A 1 565 ? -26.554 7.555 9.483 1.00 67.69 565 VAL A C 1
ATOM 4578 O O . VAL A 1 565 ? -27.022 6.670 8.771 1.00 67.69 565 VAL A O 1
ATOM 4581 N N . LYS A 1 566 ? -27.177 7.961 10.598 1.00 69.94 566 LYS A N 1
ATOM 4582 C CA . LYS A 1 566 ? -28.383 7.307 11.124 1.00 69.94 566 LYS A CA 1
ATOM 4583 C C . LYS A 1 566 ? -29.583 7.574 10.225 1.00 69.94 566 LYS A C 1
ATOM 4585 O O . LYS A 1 566 ? -30.344 6.659 9.924 1.00 69.94 566 LYS A O 1
ATOM 4590 N N . ASN A 1 567 ? -29.752 8.827 9.819 1.00 75.75 567 ASN A N 1
ATOM 4591 C CA . ASN A 1 567 ? -30.858 9.241 8.960 1.00 75.75 567 ASN A CA 1
ATOM 4592 C C . ASN A 1 567 ? -30.531 9.115 7.465 1.00 75.75 567 ASN A C 1
ATOM 4594 O O . ASN A 1 567 ? -31.392 9.407 6.641 1.00 75.75 567 ASN A O 1
ATOM 4598 N N . LYS A 1 568 ? -29.310 8.683 7.122 1.00 83.25 568 LYS A N 1
ATOM 4599 C CA . LYS A 1 568 ? -28.791 8.562 5.755 1.00 83.25 568 LYS A CA 1
ATOM 4600 C C . LYS A 1 568 ? -28.937 9.856 4.946 1.00 83.25 568 LYS A C 1
ATOM 4602 O O . LYS A 1 568 ? -29.398 9.852 3.807 1.00 83.25 568 LYS A O 1
ATOM 4607 N N . THR A 1 569 ? -28.579 10.994 5.540 1.00 85.94 569 THR A N 1
ATOM 4608 C CA . THR A 1 569 ? -28.705 12.309 4.883 1.00 85.94 569 THR A CA 1
ATOM 4609 C C . THR A 1 569 ? -27.421 13.110 4.965 1.00 85.94 569 THR A C 1
ATOM 4611 O O . THR A 1 569 ? -26.679 12.997 5.939 1.00 85.94 569 THR A O 1
ATOM 4614 N N . TYR A 1 570 ? -27.184 13.955 3.968 1.00 91.00 570 TYR A N 1
ATOM 4615 C CA . TYR A 1 570 ? -26.061 14.889 3.945 1.00 91.00 570 TYR A CA 1
ATOM 4616 C C . TYR A 1 570 ? -26.420 16.151 3.166 1.00 91.00 570 TYR A C 1
ATOM 4618 O O . TYR A 1 570 ? -27.420 16.189 2.447 1.00 91.00 570 TYR A O 1
ATOM 4626 N N . GLN A 1 571 ? -25.598 17.183 3.299 1.00 93.25 571 GLN A N 1
ATOM 4627 C CA . GLN A 1 571 ? -25.652 18.381 2.470 1.00 93.25 571 GLN A CA 1
ATOM 4628 C C . GLN A 1 571 ? -24.295 18.603 1.803 1.00 93.25 571 GLN A C 1
ATOM 4630 O O . GLN A 1 571 ? -23.264 18.155 2.313 1.00 93.25 571 GLN A O 1
ATOM 4635 N N . LEU A 1 572 ? -24.292 19.273 0.652 1.00 94.25 572 LEU A N 1
ATOM 4636 C CA . LEU A 1 572 ? -23.101 19.450 -0.171 1.00 94.25 572 LEU A CA 1
ATOM 4637 C C . LEU A 1 572 ? -22.928 20.918 -0.553 1.00 94.25 572 LEU A C 1
ATOM 4639 O O . LEU A 1 572 ? -23.851 21.555 -1.052 1.00 94.25 572 LEU A O 1
ATOM 4643 N N . PHE A 1 573 ? -21.728 21.446 -0.332 1.00 93.81 573 PHE A N 1
ATOM 4644 C CA . PHE A 1 573 ? -21.303 22.747 -0.837 1.00 93.81 573 PHE A CA 1
ATOM 4645 C C . PHE A 1 573 ? -20.104 22.571 -1.767 1.00 93.81 573 PHE A C 1
ATOM 4647 O O . PHE A 1 573 ? -19.174 21.839 -1.442 1.00 93.81 573 PHE A O 1
ATOM 4654 N N . THR A 1 574 ? -20.117 23.254 -2.910 1.00 93.06 574 THR A N 1
ATOM 4655 C CA . THR A 1 574 ? -19.076 23.146 -3.938 1.00 93.06 574 THR A CA 1
ATOM 4656 C C . THR A 1 574 ? -18.472 24.512 -4.227 1.00 93.06 574 THR A C 1
ATOM 4658 O O . THR A 1 574 ? -19.215 25.464 -4.469 1.00 93.06 574 THR A O 1
ATOM 4661 N N . GLN A 1 575 ? -17.146 24.602 -4.276 1.00 94.31 575 GLN A N 1
ATOM 4662 C CA . GLN A 1 575 ? -16.435 25.839 -4.598 1.00 94.31 575 GLN A CA 1
ATOM 4663 C C . GLN A 1 575 ? -15.337 25.578 -5.629 1.00 94.31 575 GLN A C 1
ATOM 4665 O O . GLN A 1 575 ? -14.492 24.715 -5.405 1.00 94.31 575 GLN A O 1
ATOM 4670 N N . LYS A 1 576 ? -15.333 26.336 -6.734 1.00 94.69 576 LYS A N 1
ATOM 4671 C CA . LYS A 1 576 ? -14.283 26.304 -7.768 1.00 94.69 576 LYS A CA 1
ATOM 4672 C C . LYS A 1 576 ? -13.178 27.315 -7.444 1.00 94.69 576 LYS A C 1
ATOM 4674 O O . LYS A 1 576 ? -13.478 28.416 -6.972 1.00 94.69 576 LYS A O 1
ATOM 4679 N N . GLY A 1 577 ? -11.938 26.969 -7.775 1.00 89.50 577 GLY A N 1
ATOM 4680 C CA . GLY A 1 577 ? -10.797 27.883 -7.798 1.00 89.50 577 GLY A CA 1
ATOM 4681 C C . GLY A 1 577 ? -9.731 27.554 -6.759 1.00 89.50 577 GLY A C 1
ATOM 4682 O O . GLY A 1 577 ? -9.871 26.631 -5.954 1.00 89.50 577 GLY A O 1
ATOM 4683 N N . ALA A 1 578 ? -8.653 28.337 -6.772 1.00 88.12 578 ALA A N 1
ATOM 4684 C CA . ALA A 1 578 ? -7.575 28.209 -5.806 1.00 88.12 578 ALA A CA 1
ATOM 4685 C C . ALA A 1 578 ? -8.102 28.441 -4.385 1.00 88.12 578 ALA A C 1
ATOM 4687 O O . ALA A 1 578 ? -8.951 29.306 -4.140 1.00 88.12 578 ALA A O 1
ATOM 4688 N N . VAL A 1 579 ? -7.577 27.673 -3.433 1.00 86.50 579 VAL A N 1
ATOM 4689 C CA . VAL A 1 579 ? -8.056 27.701 -2.044 1.00 86.50 579 VAL A CA 1
ATOM 4690 C C . VAL A 1 579 ? -7.884 29.098 -1.442 1.00 86.50 579 VAL A C 1
ATOM 4692 O O . VAL A 1 579 ? -8.797 29.607 -0.800 1.00 86.50 579 VAL A O 1
ATOM 4695 N N . GLU A 1 580 ? -6.750 29.747 -1.723 1.00 85.56 580 GLU A N 1
ATOM 4696 C CA . GLU A 1 580 ? -6.391 31.080 -1.214 1.00 85.56 580 GLU A CA 1
ATOM 4697 C C . GLU A 1 580 ? -7.369 32.189 -1.642 1.00 85.56 580 GLU A C 1
ATOM 4699 O O . GLU A 1 580 ? -7.423 33.233 -0.997 1.00 85.56 580 GLU A O 1
ATOM 4704 N N . LEU A 1 581 ? -8.136 31.984 -2.720 1.00 83.38 581 LEU A N 1
ATOM 4705 C CA . LEU A 1 581 ? -9.087 32.976 -3.233 1.00 83.38 581 LEU A CA 1
ATOM 4706 C C . LEU A 1 581 ? -10.448 32.908 -2.540 1.00 83.38 581 LEU A C 1
ATOM 4708 O O . LEU A 1 581 ? -11.167 33.903 -2.497 1.00 83.38 581 LEU A O 1
ATOM 4712 N N . ASN A 1 582 ? -10.806 31.735 -2.017 1.00 81.31 582 ASN A N 1
ATOM 4713 C CA . ASN A 1 582 ? -12.154 31.452 -1.526 1.00 81.31 582 ASN A CA 1
ATOM 4714 C C . ASN A 1 582 ? -12.200 31.150 -0.021 1.00 81.31 582 ASN A C 1
ATOM 4716 O O . ASN A 1 582 ? -13.275 31.186 0.576 1.00 81.31 582 ASN A O 1
ATOM 4720 N N . PHE A 1 583 ? -11.053 30.855 0.598 1.00 84.75 583 PHE A N 1
ATOM 4721 C CA . PHE A 1 583 ? -10.948 30.475 2.004 1.00 84.75 583 PHE A CA 1
ATOM 4722 C C . PHE A 1 583 ? -9.829 31.250 2.703 1.00 84.75 583 PHE A C 1
ATOM 4724 O O . PHE A 1 583 ? -8.754 31.474 2.148 1.00 84.75 583 PHE A O 1
ATOM 4731 N N . THR A 1 584 ? -10.059 31.628 3.960 1.00 82.69 584 THR A N 1
ATOM 4732 C CA . THR A 1 584 ? -9.020 32.222 4.808 1.00 82.69 584 THR A CA 1
ATOM 4733 C C . THR A 1 584 ? -8.131 31.121 5.381 1.00 82.69 584 THR A C 1
ATOM 4735 O O . THR A 1 584 ? -8.596 30.287 6.155 1.00 82.69 584 THR A O 1
ATOM 4738 N N . LEU A 1 585 ? -6.847 31.122 5.018 1.00 78.50 585 LEU A N 1
ATOM 4739 C CA . LEU A 1 585 ? -5.876 30.138 5.497 1.00 78.50 585 LEU A CA 1
ATOM 4740 C C . LEU A 1 585 ? -5.139 30.632 6.745 1.00 78.50 585 LEU A C 1
ATOM 4742 O O . LEU A 1 585 ? -4.659 31.763 6.787 1.00 78.50 585 LEU A O 1
ATOM 4746 N N . SER A 1 586 ? -5.013 29.757 7.743 1.00 72.81 586 SER A N 1
ATOM 4747 C CA . SER A 1 586 ? -4.156 29.958 8.917 1.00 72.81 586 SER A CA 1
ATOM 4748 C C . SER A 1 586 ? -3.080 28.867 8.954 1.00 72.81 586 SER A C 1
ATOM 4750 O O . SER A 1 586 ? -3.422 27.696 8.787 1.00 72.81 586 SER A O 1
ATOM 4752 N N . PRO A 1 587 ? -1.791 29.198 9.148 1.00 68.00 587 PRO A N 1
ATOM 4753 C CA . PRO A 1 587 ? -0.733 28.195 9.211 1.00 68.00 587 PRO A CA 1
ATOM 4754 C C . PRO A 1 587 ? -0.844 27.361 10.497 1.00 68.00 587 PRO A C 1
ATOM 4756 O O . PRO A 1 587 ? -0.960 27.914 11.588 1.00 68.00 587 PRO A O 1
ATOM 4759 N N . VAL A 1 588 ? -0.785 26.032 10.365 1.00 55.19 588 VAL A N 1
ATOM 4760 C CA . VAL A 1 588 ? -1.007 25.080 11.477 1.00 55.19 588 VAL A CA 1
ATOM 4761 C C . VAL A 1 588 ? 0.183 24.150 11.759 1.00 55.19 588 VAL A C 1
ATOM 4763 O O . VAL A 1 588 ? 0.307 23.655 12.875 1.00 55.19 588 VAL A O 1
ATOM 4766 N N . SER A 1 589 ? 1.086 23.917 10.794 1.00 52.78 589 SER A N 1
ATOM 4767 C CA . SER A 1 589 ? 2.315 23.128 10.990 1.00 52.78 589 SER A CA 1
ATOM 4768 C C . SER A 1 589 ? 3.425 23.527 10.004 1.00 52.78 589 SER A C 1
ATOM 4770 O O . SER A 1 589 ? 3.143 24.033 8.919 1.00 52.78 589 SER A O 1
ATOM 4772 N N . TYR A 1 590 ? 4.692 23.311 10.383 1.00 46.53 590 TYR A N 1
ATOM 4773 C CA . TYR A 1 590 ? 5.874 23.615 9.565 1.00 46.53 590 TYR A CA 1
ATOM 4774 C C . TYR A 1 590 ? 6.738 22.368 9.358 1.00 46.53 590 TYR A C 1
ATOM 4776 O O . TYR A 1 590 ? 6.920 21.566 10.275 1.00 46.53 590 TYR A O 1
ATOM 4784 N N . ARG A 1 591 ? 7.324 22.233 8.164 1.00 39.19 591 ARG A N 1
ATOM 4785 C CA . ARG A 1 591 ? 8.311 21.195 7.841 1.00 39.19 591 ARG A CA 1
ATOM 4786 C C . ARG A 1 591 ? 9.715 21.801 7.841 1.00 39.19 591 ARG A C 1
ATOM 4788 O O . ARG A 1 591 ? 9.964 22.758 7.117 1.00 39.19 591 ARG A O 1
ATOM 4795 N N . ALA A 1 592 ? 10.630 21.220 8.615 1.00 34.59 592 ALA A N 1
ATOM 4796 C CA . ALA A 1 592 ? 12.038 21.619 8.656 1.00 34.59 592 ALA A CA 1
ATOM 4797 C C . ALA A 1 592 ? 12.933 20.592 7.938 1.00 34.59 592 ALA A C 1
ATOM 4799 O O . ALA A 1 592 ? 12.627 19.398 7.919 1.00 34.59 592 ALA A O 1
ATOM 4800 N N . ALA A 1 593 ? 14.042 21.054 7.361 1.00 40.16 593 ALA A N 1
ATOM 4801 C CA . ALA A 1 593 ? 15.111 20.225 6.803 1.00 40.16 593 ALA A CA 1
ATOM 4802 C C . ALA A 1 593 ? 16.471 20.786 7.246 1.00 40.16 593 ALA A C 1
ATOM 4804 O O . ALA A 1 593 ? 16.588 21.988 7.485 1.00 40.16 593 ALA A O 1
ATOM 4805 N N . ILE A 1 594 ? 17.477 19.917 7.383 1.00 43.19 594 ILE A N 1
ATOM 4806 C CA . ILE A 1 594 ? 18.857 20.335 7.668 1.00 43.19 594 ILE A CA 1
ATOM 4807 C C . ILE A 1 594 ? 19.402 21.031 6.415 1.00 43.19 594 ILE A C 1
ATOM 4809 O O . ILE A 1 594 ? 19.215 20.511 5.313 1.00 43.19 594 ILE A O 1
ATOM 4813 N N . LEU A 1 595 ? 20.002 22.209 6.608 1.00 43.16 595 LEU A N 1
ATOM 4814 C CA . LEU A 1 595 ? 20.575 23.042 5.547 1.00 43.16 595 LEU A CA 1
ATOM 4815 C C . LEU A 1 595 ? 21.791 22.394 4.883 1.00 43.16 595 LEU A C 1
ATOM 4817 O O . LEU A 1 595 ? 22.621 21.815 5.623 1.00 43.16 595 LEU A O 1
#

Foldseek 3Di:
DDPDPPDPDAFEKEFEDADCCVPAQVVQKDKAKAAPPDDDPLRCCLQVDAAQHKYQYAYPQKRFKIKGWHGHWDWDQDPRITMIMTGIHMDTFPQIAGFDLQGLCQVLCLVQFDPPQTQADNSRHGDPSHRMDTGDQLNVLVNCLNSQWFDDRRDTHHFDADQLSAGPPVVVLLVPFALVLLVVCVVCVVVDPLVSLVDDAFQWKFWDDPNDTDRQLSSQQNSSCVRRVHGHRSLRADDDDPGPSVVSCVVNPIDMDTDDVFPPDDAFDFADLVRVCCRQPVPDDDDACDDQSNPDQKHDRPQEIEGAEAQEDQDPVHNDRFAAALQAKTKDKDAQVDFCPDPVVLSVLQDDSRHYWYWYFYYHDPPTTTGTHATWDFDDWDPPDGGIIIGIIGHPDRVSSNCVVVSDPPVRHDYDPPPDDDDDDLDLVLADADDDPDDDDDDDDDDPPVPVVVLVSLVSQQSSQVSPVVQQVSQLNNVLVVLLVVCVVLVNNVQSVVKGQCVSSHVQQLAGIWGADSVGDIAGEHEREGLADPPRDHDGDPSNLVNLQVPQQRYKYWYWYVCDPPVSYTHIDMDGGHCVVPHDDDDDDDDDDDD